Protein AF-A0A328SDM6-F1 (afdb_monomer_lite)

Structure (mmCIF, N/CA/C/O backbone):
data_AF-A0A328SDM6-F1
#
_entry.id   AF-A0A328SDM6-F1
#
loop_
_atom_site.group_PDB
_atom_site.id
_atom_site.type_symbol
_atom_site.label_atom_id
_atom_site.label_alt_id
_atom_site.label_comp_id
_atom_site.label_asym_id
_atom_site.label_entity_id
_atom_site.label_seq_id
_atom_site.pdbx_PDB_ins_code
_atom_site.Cartn_x
_atom_site.Cartn_y
_atom_site.Cartn_z
_atom_site.occupancy
_atom_site.B_iso_or_equiv
_atom_site.auth_seq_id
_atom_site.auth_comp_id
_atom_site.auth_asym_id
_atom_site.auth_atom_id
_atom_site.pdbx_PDB_model_num
ATOM 1 N N . MET A 1 1 ? -11.119 -37.212 -7.820 1.00 45.84 1 MET A N 1
ATOM 2 C CA . MET A 1 1 ? -11.674 -36.387 -6.717 1.00 45.84 1 MET A CA 1
ATOM 3 C C . MET A 1 1 ? -12.784 -35.478 -7.232 1.00 45.84 1 MET A C 1
ATOM 5 O O . MET A 1 1 ? -12.523 -34.620 -8.067 1.00 45.84 1 MET A O 1
ATOM 9 N N . THR A 1 2 ? -14.010 -35.666 -6.750 1.00 51.56 2 THR A N 1
ATOM 10 C CA . THR A 1 2 ? -15.164 -34.794 -7.013 1.00 51.56 2 THR A CA 1
ATOM 11 C C . THR A 1 2 ? -15.191 -33.640 -6.004 1.00 51.56 2 THR A C 1
ATOM 13 O O . THR A 1 2 ? -15.351 -33.852 -4.806 1.00 51.56 2 THR A O 1
ATOM 16 N N . THR A 1 3 ? -15.020 -32.401 -6.4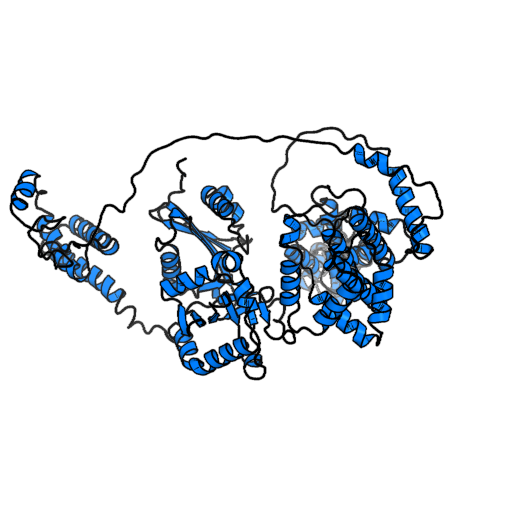70 1.00 73.94 3 THR A N 1
ATOM 17 C CA . THR A 1 3 ? -15.090 -31.215 -5.600 1.00 73.94 3 THR A CA 1
ATOM 18 C C . THR A 1 3 ? -16.527 -30.974 -5.136 1.00 73.94 3 THR A C 1
ATOM 20 O O . THR A 1 3 ? -17.414 -30.715 -5.954 1.00 73.94 3 THR A O 1
ATOM 23 N N . ASP A 1 4 ? -16.763 -31.022 -3.825 1.00 84.69 4 ASP A N 1
ATOM 24 C CA . ASP A 1 4 ? -18.094 -30.833 -3.241 1.00 84.69 4 ASP A CA 1
ATOM 25 C C . ASP A 1 4 ? -18.417 -29.329 -3.099 1.00 84.69 4 ASP A C 1
ATOM 27 O O . ASP A 1 4 ? -18.167 -28.686 -2.079 1.00 84.69 4 ASP A O 1
ATOM 31 N N . TYR A 1 5 ? -18.924 -28.732 -4.183 1.00 92.50 5 TYR A N 1
ATOM 32 C CA . TYR A 1 5 ? -19.284 -27.309 -4.241 1.00 92.50 5 TYR A CA 1
ATOM 33 C C . TYR A 1 5 ? -20.423 -26.953 -3.275 1.00 92.50 5 TYR A C 1
ATOM 35 O O . TYR A 1 5 ? -21.453 -27.637 -3.235 1.00 92.50 5 TYR A O 1
ATOM 43 N N . VAL A 1 6 ? -20.321 -25.798 -2.607 1.00 95.12 6 VAL A N 1
ATOM 44 C CA . VAL A 1 6 ? -21.445 -25.223 -1.852 1.00 95.12 6 VAL A CA 1
ATOM 45 C C . VAL A 1 6 ? -22.581 -24.880 -2.820 1.00 95.12 6 VAL A C 1
ATOM 47 O O . VAL A 1 6 ? -22.372 -24.192 -3.820 1.00 95.12 6 VAL A O 1
ATOM 50 N N . LYS A 1 7 ? -23.797 -25.362 -2.526 1.00 94.88 7 LYS A N 1
ATOM 51 C CA . LYS A 1 7 ? -24.997 -25.136 -3.350 1.00 94.88 7 LYS A CA 1
ATOM 52 C C . LYS A 1 7 ? -25.926 -24.097 -2.724 1.00 94.88 7 LYS A C 1
ATOM 54 O O . LYS A 1 7 ? -26.248 -24.170 -1.537 1.00 94.88 7 LYS A O 1
ATOM 59 N N . ARG A 1 8 ? -26.390 -23.153 -3.541 1.00 87.44 8 ARG A N 1
ATOM 60 C CA . ARG A 1 8 ? -27.182 -21.971 -3.167 1.00 87.44 8 ARG A CA 1
ATOM 61 C C . ARG A 1 8 ? -28.275 -21.704 -4.204 1.00 87.44 8 ARG A C 1
ATOM 63 O O . ARG A 1 8 ? -28.172 -22.136 -5.346 1.00 87.44 8 ARG A O 1
ATOM 70 N N . LYS A 1 9 ? -29.332 -20.994 -3.796 1.00 83.38 9 LYS A N 1
ATOM 71 C CA . LYS A 1 9 ? -30.377 -20.485 -4.710 1.00 83.38 9 LYS A CA 1
ATOM 72 C C . LYS A 1 9 ? -30.177 -19.022 -5.110 1.00 83.38 9 LYS A C 1
ATOM 74 O O . LYS A 1 9 ? -30.690 -18.612 -6.138 1.00 83.38 9 LYS A O 1
ATOM 79 N N . SER A 1 10 ? -29.478 -18.267 -4.276 1.00 84.50 10 SER A N 1
ATOM 80 C CA . SER A 1 10 ? -29.127 -16.858 -4.430 1.00 84.50 10 SER A CA 1
ATOM 81 C C . SER A 1 10 ? -27.758 -16.668 -3.787 1.00 84.50 10 SER A C 1
ATOM 83 O O . SER A 1 10 ? -27.429 -17.428 -2.865 1.00 84.50 10 SER A O 1
ATOM 85 N N . ALA A 1 11 ? -26.979 -15.697 -4.261 1.00 87.12 11 ALA A N 1
ATOM 86 C CA . ALA A 1 11 ? -25.712 -15.345 -3.637 1.00 87.12 11 ALA A CA 1
ATOM 87 C C . ALA A 1 11 ? -25.934 -15.011 -2.155 1.00 87.12 11 ALA A C 1
ATOM 89 O O . ALA A 1 11 ? -26.977 -14.470 -1.765 1.00 87.12 11 ALA A O 1
ATOM 90 N N . LYS A 1 12 ? -24.976 -15.388 -1.310 1.00 92.12 12 LYS A N 1
ATOM 91 C CA . LYS A 1 12 ? -24.886 -14.883 0.054 1.00 92.12 12 LYS A CA 1
ATOM 92 C C . LYS A 1 12 ? -23.844 -13.772 0.102 1.00 92.12 12 LYS A C 1
ATOM 94 O O . LYS A 1 12 ? -22.668 -14.023 -0.151 1.00 92.12 12 LYS A O 1
ATOM 99 N N . ILE A 1 13 ? -24.285 -12.603 0.543 1.00 89.25 13 ILE A N 1
ATOM 100 C CA . ILE A 1 13 ? -23.417 -11.509 0.965 1.00 89.25 13 ILE A CA 1
ATOM 101 C C . ILE A 1 13 ? -23.085 -11.700 2.453 1.00 89.25 13 ILE A C 1
ATOM 103 O O . ILE A 1 13 ? -23.920 -12.130 3.262 1.00 89.25 13 ILE A O 1
ATOM 107 N N . TYR A 1 14 ? -21.831 -11.452 2.797 1.00 90.75 14 TYR A N 1
ATOM 108 C CA . TYR A 1 14 ? -21.324 -11.285 4.149 1.00 90.75 14 TYR A CA 1
ATOM 109 C C . TYR A 1 14 ? -20.974 -9.802 4.289 1.00 90.75 14 TYR A C 1
ATOM 111 O O . TYR A 1 14 ? -20.342 -9.250 3.394 1.00 90.75 14 TYR A O 1
ATOM 119 N N . GLU A 1 15 ? -21.377 -9.187 5.395 1.00 87.88 15 GLU A N 1
ATOM 120 C CA . GLU A 1 15 ? -21.211 -7.761 5.692 1.00 87.88 15 GLU A CA 1
ATOM 121 C C . GLU A 1 15 ? -20.496 -7.627 7.046 1.00 87.88 15 GLU A C 1
ATOM 123 O O . GLU A 1 15 ? -20.698 -8.458 7.939 1.00 87.88 15 GLU A O 1
ATOM 128 N N . ALA A 1 16 ? -19.622 -6.631 7.171 1.00 83.25 16 ALA A N 1
ATOM 129 C CA . ALA A 1 16 ? -18.948 -6.267 8.411 1.00 83.25 16 ALA A CA 1
ATOM 130 C C . ALA A 1 16 ? -19.907 -5.527 9.365 1.00 83.25 16 ALA A C 1
ATOM 132 O O . ALA A 1 16 ? -20.397 -4.453 9.031 1.00 83.25 16 ALA A O 1
ATOM 133 N N . ASP A 1 17 ? -20.145 -6.069 10.567 1.00 65.12 17 ASP A N 1
ATOM 134 C CA . ASP A 1 17 ? -20.985 -5.398 11.578 1.00 65.12 17 ASP A CA 1
ATOM 135 C C . ASP A 1 17 ? -20.269 -4.176 12.206 1.00 65.12 17 ASP A C 1
ATOM 137 O O . ASP A 1 17 ? -20.876 -3.118 12.361 1.00 65.12 17 ASP A O 1
ATOM 141 N N . GLU A 1 18 ? -18.984 -4.324 12.574 1.00 61.50 18 GLU A N 1
ATOM 142 C CA . GLU A 1 18 ? -18.127 -3.270 13.171 1.00 61.50 18 GLU A CA 1
ATOM 143 C C . GLU A 1 18 ? -16.624 -3.432 12.812 1.00 61.50 18 GLU A C 1
ATOM 145 O O . GLU A 1 18 ? -15.908 -2.438 12.705 1.00 61.50 18 GLU A O 1
ATOM 150 N N . GLU A 1 19 ? -16.140 -4.662 12.576 1.00 68.94 19 GLU A N 1
ATOM 151 C CA . GLU A 1 19 ? -14.767 -4.973 12.125 1.00 68.94 19 GLU A CA 1
ATOM 152 C C . GLU A 1 19 ? -14.751 -5.534 10.691 1.00 68.94 19 GLU A C 1
ATOM 154 O O . GLU A 1 19 ? -15.641 -6.299 10.313 1.00 68.94 19 GLU A O 1
ATOM 159 N N . SER A 1 20 ? -13.708 -5.226 9.907 1.00 84.75 20 SER A N 1
ATOM 160 C CA . SER A 1 20 ? -13.546 -5.739 8.535 1.00 84.75 20 SER A CA 1
ATOM 161 C C . SER A 1 20 ? -13.513 -7.272 8.466 1.00 84.75 20 SER A C 1
ATOM 163 O O . SER A 1 20 ? -12.833 -7.942 9.247 1.00 84.75 20 SER A O 1
ATOM 165 N N . LEU A 1 21 ? -14.158 -7.835 7.447 1.00 90.06 21 LEU A N 1
ATOM 166 C CA . LEU A 1 21 ? -14.149 -9.260 7.142 1.00 90.06 21 LEU A CA 1
ATOM 167 C C . LEU A 1 21 ? -12.783 -9.718 6.618 1.00 90.06 21 LEU A C 1
ATOM 169 O O . LEU A 1 21 ? -12.241 -9.151 5.667 1.00 90.06 21 LEU A O 1
ATOM 173 N N . TYR A 1 22 ? -12.267 -10.820 7.164 1.00 92.88 22 TYR A N 1
ATOM 174 C CA . TYR A 1 22 ? -11.077 -11.490 6.639 1.00 92.88 22 TYR A CA 1
ATOM 175 C C . TYR A 1 22 ? -11.460 -12.501 5.549 1.00 92.88 22 TYR A C 1
ATOM 177 O O . TYR A 1 22 ? -11.991 -13.583 5.810 1.00 92.88 22 TYR A O 1
ATOM 185 N N . THR A 1 23 ? -11.145 -12.153 4.303 1.00 94.12 23 THR A N 1
ATOM 186 C CA . THR A 1 23 ? -11.458 -12.918 3.086 1.00 94.12 23 THR A CA 1
ATOM 187 C C . THR A 1 23 ? -10.931 -14.350 3.160 1.00 94.12 23 THR A C 1
ATOM 189 O O . THR A 1 23 ? -11.664 -15.302 2.892 1.00 94.12 23 THR A O 1
ATOM 192 N N . TYR A 1 24 ? -9.672 -14.532 3.579 1.00 94.81 24 TYR A N 1
ATOM 193 C CA . TYR A 1 24 ? -9.074 -15.865 3.700 1.00 94.81 24 TYR A CA 1
ATOM 194 C C . TYR A 1 24 ? -9.770 -16.739 4.751 1.00 94.81 24 TYR A C 1
ATOM 196 O O . TYR A 1 24 ? -9.893 -17.939 4.522 1.00 94.81 24 TYR A O 1
ATOM 204 N N . ASP A 1 25 ? -10.289 -16.167 5.838 1.00 94.81 25 ASP A N 1
ATOM 205 C CA . ASP A 1 25 ? -11.000 -16.926 6.873 1.00 94.81 25 ASP A CA 1
ATOM 206 C C . ASP A 1 25 ? -12.373 -17.382 6.370 1.00 94.81 25 ASP A C 1
ATOM 208 O O . ASP A 1 25 ? -12.779 -18.526 6.595 1.00 94.81 25 ASP A O 1
ATOM 212 N N . ILE A 1 26 ? -13.078 -16.516 5.628 1.00 95.50 26 ILE A N 1
ATOM 213 C CA . ILE A 1 26 ? -14.329 -16.877 4.949 1.00 95.50 26 ILE A CA 1
ATOM 214 C C . ILE A 1 26 ? -14.075 -18.017 3.956 1.00 95.50 26 ILE A C 1
ATOM 216 O O . ILE A 1 26 ? -14.817 -19.004 3.962 1.00 95.50 26 ILE A O 1
ATOM 220 N N . LEU A 1 27 ? -13.017 -17.918 3.150 1.00 96.50 27 LEU A N 1
ATOM 221 C CA . LEU A 1 27 ? -12.651 -18.927 2.159 1.00 96.50 27 LEU A CA 1
ATOM 222 C C . LEU A 1 27 ? -12.237 -20.255 2.803 1.00 96.50 27 LEU A C 1
ATOM 224 O O . LEU A 1 27 ? -12.838 -21.276 2.492 1.00 96.50 27 LEU A O 1
ATOM 228 N N . GLN A 1 28 ? -11.294 -20.265 3.746 1.00 94.81 28 GLN A N 1
ATOM 229 C CA . GLN A 1 28 ? -10.854 -21.488 4.433 1.00 94.81 28 GLN A CA 1
ATOM 230 C C . GLN A 1 28 ? -12.010 -22.214 5.134 1.00 94.81 28 GLN A C 1
ATOM 232 O O . GLN A 1 28 ? -12.108 -23.439 5.080 1.00 94.81 28 GLN A O 1
ATOM 237 N N . LYS A 1 29 ? -12.900 -21.462 5.792 1.00 95.00 29 LYS A N 1
ATOM 238 C CA . LYS A 1 29 ? -13.985 -22.016 6.610 1.00 95.00 29 LYS A CA 1
ATOM 239 C C . LYS A 1 29 ? -15.196 -22.479 5.801 1.00 95.00 29 LYS A C 1
ATOM 241 O O . LYS A 1 29 ? -15.853 -23.434 6.210 1.00 95.00 29 LYS A O 1
ATOM 246 N N . ASN A 1 30 ? -15.536 -21.782 4.714 1.00 95.81 30 ASN A N 1
ATOM 247 C CA . ASN A 1 30 ? -16.785 -22.009 3.973 1.00 95.81 30 ASN A CA 1
ATOM 248 C C . ASN A 1 30 ? -16.562 -22.514 2.535 1.00 95.81 30 ASN A C 1
ATOM 250 O O . ASN A 1 30 ? -17.426 -23.214 2.011 1.00 95.81 30 ASN A O 1
ATOM 254 N N . TYR A 1 31 ? -15.425 -22.192 1.907 1.00 96.88 31 TYR A N 1
ATOM 255 C CA . TYR A 1 31 ? -15.122 -22.479 0.497 1.00 96.88 31 TYR A CA 1
ATOM 256 C C . TYR A 1 31 ? -13.675 -22.988 0.299 1.00 96.88 31 TYR A C 1
ATOM 258 O O . TYR A 1 31 ? -12.939 -22.423 -0.517 1.00 96.88 31 TYR A O 1
ATOM 266 N N . PRO A 1 32 ? -13.228 -24.043 1.014 1.00 96.19 32 PRO A N 1
ATOM 267 C CA . PRO A 1 32 ? -11.832 -24.492 0.972 1.00 96.19 32 PRO A CA 1
ATOM 268 C C . PRO A 1 32 ? -11.354 -24.807 -0.453 1.00 96.19 32 PRO A C 1
ATOM 270 O O . PRO A 1 32 ? -10.243 -24.455 -0.822 1.00 96.19 32 PRO A O 1
ATOM 273 N N . TYR A 1 33 ? -12.233 -25.326 -1.315 1.00 96.31 33 TYR A N 1
ATOM 274 C CA . TYR A 1 33 ? -11.933 -25.574 -2.728 1.00 96.31 33 TYR A CA 1
ATOM 275 C C . TYR A 1 33 ? -11.631 -24.310 -3.557 1.00 96.31 33 TYR A C 1
ATOM 277 O O . TYR A 1 33 ? -10.927 -24.402 -4.558 1.00 96.31 33 TYR A O 1
ATOM 285 N N . ILE A 1 34 ? -12.148 -23.138 -3.168 1.00 97.19 34 ILE A N 1
ATOM 286 C CA . ILE A 1 34 ? -11.789 -21.850 -3.783 1.00 97.19 34 ILE A CA 1
ATOM 287 C C . ILE A 1 34 ? -10.420 -21.405 -3.265 1.00 97.19 34 ILE A C 1
ATOM 289 O O . ILE A 1 34 ? -9.563 -21.021 -4.056 1.00 97.19 34 ILE A O 1
ATOM 293 N N . TYR A 1 35 ? -10.186 -21.527 -1.956 1.00 96.38 35 TYR A N 1
ATOM 294 C CA . TYR A 1 35 ? -8.903 -21.204 -1.329 1.00 96.38 35 TYR A CA 1
ATOM 295 C C . TYR A 1 35 ? -7.738 -22.039 -1.890 1.00 96.38 35 TYR A C 1
ATOM 297 O O . TYR A 1 35 ? -6.682 -21.499 -2.222 1.00 96.38 35 TYR A O 1
ATOM 305 N N . ASP A 1 36 ? -7.943 -23.346 -2.051 1.00 95.31 36 ASP A N 1
ATOM 306 C CA . ASP A 1 36 ? -6.941 -24.264 -2.593 1.00 95.31 36 ASP A CA 1
ATOM 307 C C . ASP A 1 36 ? -6.688 -24.017 -4.087 1.00 95.31 36 ASP A C 1
ATOM 309 O O . ASP A 1 36 ? -5.551 -24.126 -4.551 1.00 95.31 36 ASP A O 1
ATOM 313 N N . ALA A 1 37 ? -7.716 -23.618 -4.845 1.00 95.56 37 ALA A N 1
ATOM 314 C CA . ALA A 1 37 ? -7.558 -23.216 -6.240 1.00 95.56 37 ALA A CA 1
ATOM 315 C C . ALA A 1 37 ? -6.763 -21.905 -6.375 1.00 95.56 37 ALA A C 1
ATOM 317 O O . ALA A 1 37 ? -5.818 -21.862 -7.161 1.00 95.56 37 ALA A O 1
ATOM 318 N N . MET A 1 38 ? -7.054 -20.888 -5.550 1.00 94.25 38 MET A N 1
ATOM 319 C CA . MET A 1 38 ? -6.250 -19.658 -5.484 1.00 94.25 38 MET A CA 1
ATOM 320 C C . MET A 1 38 ? -4.781 -19.974 -5.181 1.00 94.25 38 MET A C 1
ATOM 322 O O . MET A 1 38 ? -3.899 -19.513 -5.900 1.00 94.25 38 MET A O 1
ATOM 326 N N . LYS A 1 39 ? -4.511 -20.817 -4.172 1.00 92.38 39 LYS A N 1
ATOM 327 C CA . LYS A 1 39 ? -3.151 -21.275 -3.842 1.00 92.38 39 LYS A CA 1
ATOM 328 C C . LYS A 1 39 ? -2.460 -21.969 -5.011 1.00 92.38 39 LYS A C 1
ATOM 330 O O . LYS A 1 39 ? -1.305 -21.673 -5.292 1.00 92.38 39 LYS A O 1
ATOM 335 N N . LYS A 1 40 ? -3.154 -22.890 -5.686 1.00 92.81 40 LYS A N 1
ATOM 336 C CA . LYS A 1 40 ? -2.615 -23.650 -6.824 1.00 92.81 40 LYS A CA 1
ATOM 337 C C . LYS A 1 40 ? -2.244 -22.753 -8.007 1.00 92.81 40 LYS A C 1
ATOM 339 O O . LYS A 1 40 ? -1.313 -23.068 -8.740 1.00 92.81 40 LYS A O 1
ATOM 344 N N . GLU A 1 41 ? -2.973 -21.660 -8.195 1.00 85.81 41 GLU A N 1
ATOM 345 C CA . GLU A 1 41 ? -2.697 -20.647 -9.217 1.00 85.81 41 GLU A CA 1
ATOM 346 C C . GLU A 1 41 ? -1.747 -19.539 -8.742 1.00 85.81 41 GLU A C 1
ATOM 348 O O . GLU A 1 41 ? -1.460 -18.622 -9.505 1.00 85.81 41 GLU A O 1
ATOM 353 N N . SER A 1 42 ? -1.274 -19.596 -7.492 1.00 85.12 42 SER A N 1
ATOM 354 C CA . SER A 1 42 ? -0.529 -18.514 -6.834 1.00 85.12 42 SER A CA 1
ATOM 355 C C . SER A 1 42 ? -1.259 -17.160 -6.854 1.00 85.12 42 SER A C 1
ATOM 357 O O . SER A 1 42 ? -0.623 -16.108 -6.795 1.00 85.12 42 SER A O 1
ATOM 359 N N . PHE A 1 43 ? -2.595 -17.176 -6.914 1.00 85.81 43 PHE A N 1
ATOM 360 C CA . PHE A 1 43 ? -3.430 -15.979 -6.881 1.00 85.81 43 PHE A CA 1
ATOM 361 C C . PHE A 1 43 ? -3.374 -15.344 -5.487 1.00 85.81 43 PHE A C 1
ATOM 363 O O . PHE A 1 43 ? -3.720 -15.977 -4.484 1.00 85.81 43 PHE A O 1
ATOM 370 N N . LYS A 1 44 ? -2.953 -14.079 -5.431 1.00 84.56 44 LYS A N 1
ATOM 371 C CA . LYS A 1 44 ? -2.822 -13.294 -4.200 1.00 84.56 44 LYS A CA 1
ATOM 372 C C . LYS A 1 44 ? -3.921 -12.241 -4.138 1.00 84.56 44 LYS A C 1
ATOM 374 O O . LYS A 1 44 ? -4.215 -11.585 -5.130 1.00 84.56 44 LYS A O 1
ATOM 379 N N . LEU A 1 45 ? -4.487 -12.056 -2.951 1.00 85.06 45 LEU A N 1
ATOM 380 C CA . LEU A 1 45 ? -5.286 -10.877 -2.633 1.00 85.06 45 LEU A CA 1
ATOM 381 C C . LEU A 1 45 ? -4.366 -9.733 -2.196 1.00 85.06 45 LEU A C 1
ATOM 383 O O . LEU A 1 45 ? -3.586 -9.920 -1.262 1.00 85.06 45 LEU A O 1
ATOM 387 N N . GLU A 1 46 ? -4.507 -8.563 -2.820 1.00 76.25 46 GLU A N 1
ATOM 388 C CA . GLU A 1 46 ? -3.816 -7.323 -2.419 1.00 76.25 46 GLU A CA 1
ATOM 389 C C . GLU A 1 46 ? -4.247 -6.857 -1.017 1.00 76.25 46 GLU A C 1
ATOM 391 O O . GLU A 1 46 ? -3.425 -6.425 -0.213 1.00 76.25 46 GLU A O 1
ATOM 396 N N . SER A 1 47 ? -5.536 -7.017 -0.691 1.00 82.88 47 SER A N 1
ATOM 397 C CA . SER A 1 47 ? -6.065 -6.892 0.669 1.00 82.88 47 SER A CA 1
ATOM 398 C C . SER A 1 47 ? -6.756 -8.185 1.083 1.00 82.88 47 SER A C 1
ATOM 400 O O . SER A 1 47 ? -7.647 -8.682 0.396 1.00 82.88 47 SER A O 1
ATOM 402 N N . SER A 1 48 ? -6.381 -8.720 2.246 1.00 87.06 48 SER A N 1
ATOM 403 C CA . SER A 1 48 ? -7.121 -9.808 2.891 1.00 87.06 48 SER A CA 1
ATOM 404 C C . SER A 1 48 ? -8.378 -9.321 3.621 1.00 87.06 48 SER A C 1
ATOM 406 O O . SER A 1 48 ? -9.250 -10.144 3.904 1.00 87.06 48 SER A O 1
ATOM 408 N N . LYS A 1 49 ? -8.485 -8.016 3.906 1.00 91.69 49 LYS A N 1
ATOM 409 C CA . LYS A 1 49 ? -9.636 -7.371 4.555 1.00 91.69 49 LYS A CA 1
ATOM 410 C C . LYS A 1 49 ? -10.616 -6.816 3.517 1.00 91.69 49 LYS A C 1
ATOM 412 O O . LYS A 1 49 ? -10.181 -6.329 2.474 1.00 91.69 49 LYS A O 1
ATOM 417 N N . CYS A 1 50 ? -11.906 -6.870 3.832 1.00 90.38 50 CYS A N 1
ATOM 418 C CA . CYS A 1 50 ? -12.984 -6.230 3.076 1.00 90.38 50 CYS A CA 1
ATOM 419 C C . CYS A 1 50 ? -14.170 -5.884 3.992 1.00 90.38 50 CYS A C 1
ATOM 421 O O . CYS A 1 50 ? -14.305 -6.479 5.061 1.00 90.38 50 CYS A O 1
ATOM 423 N N . GLU A 1 51 ? -15.041 -4.963 3.597 1.00 89.69 51 GLU A N 1
ATOM 424 C CA . GLU A 1 51 ? -16.317 -4.720 4.289 1.00 89.69 51 GLU A CA 1
ATOM 425 C C . GLU A 1 51 ? -17.409 -5.697 3.832 1.00 89.69 51 GLU A C 1
ATOM 427 O O . GLU A 1 51 ? -18.194 -6.176 4.654 1.00 89.69 51 GLU A O 1
ATOM 432 N N . PHE A 1 52 ? -17.404 -6.063 2.546 1.00 90.00 52 PHE A N 1
ATOM 433 C CA . PHE A 1 52 ? -18.343 -7.013 1.953 1.00 90.00 52 PHE A CA 1
ATOM 434 C C . PHE A 1 52 ? -17.615 -8.158 1.244 1.00 90.00 52 PHE A C 1
ATOM 436 O O . PHE A 1 52 ? -16.643 -7.955 0.513 1.00 90.00 52 PHE A O 1
ATOM 443 N N . PHE A 1 53 ? -18.134 -9.373 1.417 1.00 94.88 53 PHE A N 1
ATOM 444 C CA . PHE A 1 53 ? -17.746 -10.558 0.651 1.00 94.88 53 PHE A CA 1
ATOM 445 C C . PHE A 1 53 ? -18.999 -11.179 0.034 1.00 94.88 53 PHE A C 1
ATOM 447 O O . PHE A 1 53 ? -19.920 -11.563 0.759 1.00 94.88 53 PHE A O 1
ATOM 454 N N . GLU A 1 54 ? -19.021 -11.338 -1.286 1.00 94.38 54 GLU A N 1
ATOM 455 C CA . GLU A 1 54 ? -20.148 -11.920 -2.014 1.00 94.38 54 GLU A CA 1
ATOM 456 C C . GLU A 1 54 ? -19.789 -13.251 -2.690 1.00 94.38 54 GLU A C 1
ATOM 458 O O . GLU A 1 54 ? -18.751 -13.389 -3.336 1.00 94.38 54 GLU A O 1
ATOM 463 N N . GLU A 1 55 ? -20.674 -14.245 -2.561 1.00 96.44 55 GLU A N 1
ATOM 464 C CA . GLU A 1 55 ? -20.615 -15.511 -3.300 1.00 96.44 55 GLU A CA 1
ATOM 465 C C . GLU A 1 55 ? -20.949 -15.328 -4.794 1.00 96.44 55 GLU A C 1
ATOM 467 O O . GLU A 1 55 ? -22.112 -15.131 -5.143 1.00 96.44 55 GLU A O 1
ATOM 472 N N . LEU A 1 56 ? -19.992 -15.553 -5.702 1.00 95.19 56 LEU A N 1
ATOM 473 C CA . LEU A 1 56 ? -20.305 -15.625 -7.136 1.00 95.19 56 LEU A CA 1
ATOM 474 C C . LEU A 1 56 ? -20.870 -17.003 -7.495 1.00 95.19 56 LEU A C 1
ATOM 476 O O . LEU A 1 56 ? -20.238 -18.040 -7.243 1.00 95.19 56 LEU A O 1
ATOM 480 N N . LEU A 1 57 ? -22.062 -17.020 -8.097 1.00 94.00 57 LEU A N 1
ATOM 481 C CA . LEU A 1 57 ? -22.785 -18.246 -8.429 1.00 94.00 57 LEU A CA 1
ATOM 482 C C . LEU A 1 57 ? -22.692 -18.625 -9.911 1.00 94.00 57 LEU A C 1
ATOM 484 O O . LEU A 1 57 ? -22.712 -17.781 -10.794 1.00 94.00 57 LEU A O 1
ATOM 488 N N . TYR A 1 58 ? -22.698 -19.930 -10.184 1.00 92.88 58 TYR A N 1
ATOM 489 C CA . TYR A 1 58 ? -22.983 -20.475 -11.512 1.00 92.88 58 TYR A CA 1
ATOM 490 C C . TYR A 1 58 ? -23.775 -21.777 -11.384 1.00 92.88 58 TYR A C 1
ATOM 492 O O . TYR A 1 58 ? -23.356 -22.703 -10.685 1.00 92.88 58 TYR A O 1
ATOM 500 N N . ASN A 1 59 ? -24.946 -21.856 -12.027 1.00 90.62 59 ASN A N 1
ATOM 501 C CA . ASN A 1 59 ? -25.881 -22.988 -11.922 1.00 90.62 59 ASN A CA 1
ATOM 502 C C . ASN A 1 59 ? -26.155 -23.428 -10.463 1.00 90.62 59 ASN A C 1
ATOM 504 O O . ASN A 1 59 ? -26.165 -24.618 -10.139 1.00 90.62 59 ASN A O 1
ATOM 508 N N . GLY A 1 60 ? -26.328 -22.454 -9.561 1.00 91.56 60 GLY A N 1
ATOM 509 C CA . GLY A 1 60 ? -26.592 -22.688 -8.137 1.00 91.56 60 GLY A CA 1
ATOM 510 C C . GLY A 1 60 ? -25.414 -23.261 -7.335 1.00 91.56 60 GLY A C 1
ATOM 511 O O . GLY A 1 60 ? -25.620 -23.732 -6.217 1.00 91.56 60 GLY A O 1
ATOM 512 N N . LYS A 1 61 ? -24.190 -23.248 -7.875 1.00 95.50 61 LYS A N 1
ATOM 513 C CA . LYS A 1 61 ? -22.942 -23.542 -7.150 1.00 95.50 61 LYS A CA 1
ATOM 514 C C . LYS A 1 61 ? -22.208 -22.238 -6.846 1.00 95.50 61 LYS A C 1
ATOM 516 O O . LYS A 1 61 ? -22.151 -21.383 -7.722 1.00 95.50 61 LYS A O 1
ATOM 521 N N . VAL A 1 62 ? -21.595 -22.116 -5.669 1.00 96.50 62 VAL A N 1
ATOM 522 C CA . VAL A 1 62 ? -20.613 -21.053 -5.389 1.00 96.50 62 VAL A CA 1
ATOM 523 C C . VAL A 1 62 ? -19.310 -21.413 -6.104 1.00 96.50 62 VAL A C 1
ATOM 525 O O . VAL A 1 62 ? -18.718 -22.458 -5.817 1.00 96.50 62 VAL A O 1
ATOM 528 N N . VAL A 1 63 ? -18.889 -20.588 -7.061 1.00 96.81 63 VAL A N 1
ATOM 529 C CA . VAL A 1 63 ? -17.748 -20.859 -7.964 1.00 96.81 63 VAL A CA 1
ATOM 530 C C . VAL A 1 63 ? -16.691 -19.755 -7.961 1.00 96.81 63 VAL A C 1
ATOM 532 O O . VAL A 1 63 ? -15.704 -19.829 -8.691 1.00 96.81 63 VAL A O 1
ATOM 535 N N . GLY A 1 64 ? -16.896 -18.735 -7.141 1.00 97.06 64 GLY A N 1
ATOM 536 C CA . GLY A 1 64 ? -16.013 -17.596 -7.000 1.00 97.06 64 GLY A CA 1
ATOM 537 C C . GLY A 1 64 ? -16.495 -16.680 -5.887 1.00 97.06 64 GLY A C 1
ATOM 538 O O . GLY A 1 64 ? -17.443 -17.008 -5.168 1.00 97.06 64 GLY A O 1
ATOM 539 N N . PHE A 1 65 ? -15.857 -15.527 -5.780 1.00 97.19 65 PHE A N 1
ATOM 540 C CA . PHE A 1 65 ? -16.282 -14.446 -4.905 1.00 97.19 65 PHE A CA 1
ATOM 541 C C . PHE A 1 65 ? -15.865 -13.090 -5.468 1.00 97.19 65 PHE A C 1
ATOM 543 O O . PHE A 1 65 ? -14.936 -13.000 -6.279 1.00 97.19 65 PHE A O 1
ATOM 550 N N . ALA A 1 66 ? -16.532 -12.053 -4.980 1.00 94.25 66 ALA A N 1
ATOM 551 C CA . ALA A 1 66 ? -16.069 -10.679 -5.053 1.00 94.25 66 ALA A CA 1
ATOM 552 C C . ALA A 1 66 ? -15.893 -10.128 -3.632 1.00 94.25 66 ALA A C 1
ATOM 554 O O . ALA A 1 66 ? -16.627 -10.513 -2.718 1.00 94.25 66 ALA A O 1
ATOM 555 N N . THR A 1 67 ? -14.916 -9.246 -3.437 1.00 94.31 67 THR A N 1
ATOM 556 C CA . THR A 1 67 ? -14.788 -8.442 -2.217 1.00 94.31 67 THR A CA 1
ATOM 557 C C . THR A 1 67 ? -14.954 -6.970 -2.533 1.00 94.31 67 THR A C 1
ATOM 559 O O . THR A 1 67 ? -14.449 -6.484 -3.552 1.00 94.31 67 THR A O 1
ATOM 562 N N . GLN A 1 68 ? -15.649 -6.264 -1.644 1.00 90.50 68 GLN A N 1
ATOM 563 C CA . GLN A 1 68 ? -15.926 -4.844 -1.789 1.00 90.50 68 GLN A CA 1
ATOM 564 C C . GLN A 1 68 ? -15.636 -4.075 -0.495 1.00 90.50 68 GLN A C 1
ATOM 566 O O . GLN A 1 68 ? -15.810 -4.622 0.595 1.00 90.50 68 GLN A O 1
ATOM 571 N N . ASP A 1 69 ? -15.272 -2.800 -0.632 1.00 86.94 69 ASP A N 1
ATOM 572 C CA . ASP A 1 69 ? -15.310 -1.799 0.444 1.00 86.94 69 ASP A CA 1
ATOM 573 C C . ASP A 1 69 ? -16.221 -0.636 0.038 1.00 86.94 69 ASP A C 1
ATOM 575 O O . ASP A 1 69 ? -16.288 -0.275 -1.139 1.00 86.94 69 ASP A O 1
ATOM 579 N N . TYR A 1 70 ? -16.891 -0.010 0.999 1.00 80.12 70 TYR A N 1
ATOM 580 C CA . TYR A 1 70 ? -17.711 1.173 0.783 1.00 80.12 70 TYR A CA 1
ATOM 581 C C . TYR A 1 70 ? -16.985 2.439 1.247 1.00 80.12 70 TYR A C 1
ATOM 583 O O . TYR A 1 70 ? -16.405 2.502 2.327 1.00 80.12 70 TYR A O 1
ATOM 591 N N . HIS A 1 71 ? -17.038 3.502 0.444 1.00 69.75 71 HIS A N 1
ATOM 592 C CA . HIS A 1 71 ? -16.387 4.767 0.775 1.00 69.75 71 HIS A CA 1
ATOM 593 C C . HIS A 1 71 ? -17.397 5.830 1.233 1.00 69.75 71 HIS A C 1
ATOM 595 O O . HIS A 1 71 ? -18.105 6.403 0.393 1.00 69.75 71 HIS A O 1
ATOM 601 N N . PRO A 1 72 ? -17.449 6.179 2.537 1.00 57.81 72 PRO A N 1
ATOM 602 C CA . PRO A 1 72 ? -18.519 7.020 3.079 1.00 57.81 72 PRO A CA 1
ATOM 603 C C . PRO A 1 72 ? -18.580 8.436 2.498 1.00 57.81 72 PRO A C 1
ATOM 605 O O . PRO A 1 72 ? -19.651 9.038 2.466 1.00 57.81 72 PRO A O 1
ATOM 608 N N . GLU A 1 73 ? -17.448 8.988 2.046 1.00 55.25 73 GLU A N 1
ATOM 609 C CA . GLU A 1 73 ? -17.388 10.361 1.522 1.00 55.25 73 GLU A CA 1
ATOM 610 C C . GLU A 1 73 ? -17.822 10.479 0.056 1.00 55.25 73 GLU A C 1
ATOM 612 O O . GLU A 1 73 ? -18.263 11.548 -0.368 1.00 55.25 73 GLU A O 1
ATOM 617 N N . THR A 1 74 ? -17.690 9.403 -0.726 1.00 59.81 74 THR A N 1
ATOM 618 C CA . THR A 1 74 ? -18.035 9.398 -2.159 1.00 59.81 74 THR A CA 1
ATOM 619 C C . THR A 1 74 ? -19.291 8.589 -2.473 1.00 59.81 74 THR A C 1
ATOM 621 O O . THR A 1 74 ? -19.830 8.743 -3.568 1.00 59.81 74 THR A O 1
ATOM 624 N N . LEU A 1 75 ? -19.791 7.801 -1.510 1.00 64.44 75 LEU A N 1
ATOM 625 C CA . LEU A 1 75 ? -20.936 6.894 -1.655 1.00 64.44 75 LEU A CA 1
ATOM 626 C C . LEU A 1 75 ? -20.706 5.869 -2.783 1.00 64.44 75 LEU A C 1
ATOM 628 O O . LEU A 1 75 ? -21.589 5.614 -3.599 1.00 64.44 75 LEU A O 1
ATOM 632 N N . GLN A 1 76 ? -19.481 5.343 -2.862 1.00 71.00 76 GLN A N 1
ATOM 633 C CA . GLN A 1 76 ? -19.033 4.409 -3.899 1.00 71.00 76 GLN A CA 1
ATOM 634 C C . GLN A 1 76 ? -18.668 3.057 -3.303 1.00 71.00 76 GLN A C 1
ATOM 636 O O . GLN A 1 76 ? -18.176 2.989 -2.176 1.00 71.00 76 GLN A O 1
ATOM 641 N N . ILE A 1 77 ? -18.873 2.011 -4.100 1.00 81.25 77 ILE A N 1
ATOM 642 C CA . ILE A 1 77 ? -18.457 0.641 -3.805 1.00 81.25 77 ILE A CA 1
ATOM 643 C C . ILE A 1 77 ? -17.178 0.370 -4.600 1.00 81.25 77 ILE A C 1
ATOM 645 O O . ILE A 1 77 ? -17.159 0.519 -5.824 1.00 81.25 77 ILE A O 1
ATOM 649 N N . TYR A 1 78 ? -16.104 -0.010 -3.913 1.00 85.75 78 TYR A N 1
ATOM 650 C CA . TYR A 1 78 ? -14.837 -0.409 -4.517 1.00 85.75 78 TYR A CA 1
ATOM 651 C C . TYR A 1 78 ? -14.756 -1.921 -4.610 1.00 85.75 78 TYR A C 1
ATOM 653 O O . TYR A 1 78 ? -14.671 -2.592 -3.590 1.00 85.75 78 TYR A O 1
ATOM 661 N N . ILE A 1 79 ? -14.713 -2.459 -5.825 1.00 91.12 79 ILE A N 1
ATOM 662 C CA . ILE A 1 79 ? -14.357 -3.858 -6.051 1.00 91.12 79 ILE A CA 1
ATOM 663 C C . ILE A 1 79 ? -12.849 -3.992 -5.818 1.00 91.12 79 ILE A C 1
ATOM 665 O O . ILE A 1 79 ? -12.047 -3.453 -6.586 1.00 91.12 79 ILE A O 1
ATOM 669 N N . ASN A 1 80 ? -12.479 -4.717 -4.763 1.00 88.81 80 ASN A N 1
ATOM 670 C CA . ASN A 1 80 ? -11.094 -4.926 -4.341 1.00 88.81 80 ASN A CA 1
ATOM 671 C C . ASN A 1 80 ? -10.466 -6.160 -4.985 1.00 88.81 80 ASN A C 1
ATOM 673 O O . ASN A 1 80 ? -9.310 -6.137 -5.400 1.00 88.81 80 ASN A O 1
ATOM 677 N N . ALA A 1 81 ? -11.223 -7.253 -5.053 1.00 90.69 81 ALA A N 1
ATOM 678 C CA . ALA A 1 81 ? -10.805 -8.472 -5.720 1.00 90.69 81 ALA A CA 1
ATOM 679 C C . ALA A 1 81 ? -12.014 -9.219 -6.276 1.00 90.69 81 ALA A C 1
ATOM 681 O O . ALA A 1 81 ? -13.085 -9.248 -5.672 1.00 90.69 81 ALA A O 1
ATOM 682 N N . VAL A 1 82 ? -11.809 -9.884 -7.410 1.00 92.25 82 VAL A N 1
ATOM 683 C CA . VAL A 1 82 ? -12.737 -10.879 -7.944 1.00 92.25 82 VAL A CA 1
ATOM 684 C C . VAL A 1 82 ? -11.942 -12.118 -8.299 1.00 92.25 82 VAL A C 1
ATOM 686 O O . VAL A 1 82 ? -10.941 -12.042 -9.010 1.00 92.25 82 VAL A O 1
ATOM 689 N N . TYR A 1 83 ? -12.411 -13.270 -7.836 1.00 93.56 83 TYR A N 1
ATOM 690 C CA . TYR A 1 83 ? -11.848 -14.556 -8.212 1.00 93.56 83 TYR A CA 1
ATOM 691 C C . TYR A 1 83 ? -12.959 -15.498 -8.658 1.00 93.56 83 TYR A C 1
ATOM 693 O O . TYR A 1 83 ? -13.933 -15.724 -7.944 1.00 93.56 83 TYR A O 1
ATOM 701 N N . VAL A 1 84 ? -12.780 -16.092 -9.835 1.00 93.75 84 VAL A N 1
ATOM 702 C CA . VAL A 1 84 ? -13.627 -17.163 -10.367 1.00 93.75 84 VAL A CA 1
ATOM 703 C C . VAL A 1 84 ? -12.739 -18.376 -10.618 1.00 93.75 84 VAL A C 1
ATOM 705 O O . VAL A 1 84 ? -11.664 -18.248 -11.216 1.00 93.75 84 VAL A O 1
ATOM 708 N N . LEU A 1 85 ? -13.195 -19.548 -10.174 1.00 94.56 85 LEU A N 1
ATOM 709 C CA . LEU A 1 85 ? -12.513 -20.826 -10.380 1.00 94.56 85 LEU A CA 1
ATOM 710 C C . LEU A 1 85 ? -12.205 -21.070 -11.872 1.00 94.56 85 LEU A C 1
ATOM 712 O O . LEU A 1 85 ? -13.069 -20.789 -12.708 1.00 94.56 85 LEU A O 1
ATOM 716 N N . PRO A 1 86 ? -11.038 -21.649 -12.225 1.00 90.00 86 PRO A N 1
ATOM 717 C CA . PRO A 1 86 ? -10.587 -21.800 -13.613 1.00 90.00 86 PRO A CA 1
ATOM 718 C C . PRO A 1 86 ? -11.627 -22.391 -14.567 1.00 90.00 86 PRO A C 1
ATOM 720 O O . PRO A 1 86 ? -11.890 -21.815 -15.621 1.00 90.00 86 PRO A O 1
ATOM 723 N N . ASP A 1 87 ? -12.287 -23.479 -14.161 1.00 90.44 87 ASP A N 1
ATOM 724 C CA . ASP A 1 87 ? -13.269 -24.214 -14.975 1.00 90.44 87 ASP A CA 1
ATOM 725 C C . ASP A 1 87 ? -14.547 -23.405 -15.291 1.00 90.44 87 ASP A C 1
ATOM 727 O O . ASP A 1 87 ? -15.328 -23.760 -16.181 1.00 90.44 87 ASP A O 1
ATOM 731 N N . PHE A 1 88 ? -14.760 -22.307 -14.561 1.00 90.44 88 PHE A N 1
ATOM 732 C CA . PHE A 1 88 ? -15.899 -21.400 -14.684 1.00 90.44 88 PHE A CA 1
ATOM 733 C C . PHE A 1 88 ? -15.513 -20.046 -15.306 1.00 90.44 88 PHE A C 1
ATOM 735 O O . PHE A 1 88 ? -16.388 -19.224 -15.587 1.00 90.44 88 PHE A O 1
ATOM 742 N N . ARG A 1 89 ? -14.227 -19.798 -15.594 1.00 84.62 89 ARG A N 1
ATOM 743 C CA . ARG A 1 89 ? -13.804 -18.579 -16.301 1.00 84.62 89 ARG A CA 1
ATOM 744 C C . ARG A 1 89 ? -14.362 -18.550 -17.724 1.00 84.62 89 ARG A C 1
ATOM 746 O O . ARG A 1 89 ? -14.582 -19.575 -18.365 1.00 84.62 89 ARG A O 1
ATOM 753 N N . GLY A 1 90 ? -14.641 -17.343 -18.214 1.00 77.12 90 GLY A N 1
ATOM 754 C CA . GLY A 1 90 ? -15.261 -17.133 -19.526 1.00 77.12 90 GLY A CA 1
ATOM 755 C C . GLY A 1 90 ? -16.758 -17.468 -19.608 1.00 77.12 90 GLY A C 1
ATOM 756 O O . GLY A 1 90 ? -17.330 -17.313 -20.683 1.00 77.12 90 GLY A O 1
ATOM 757 N N . ARG A 1 91 ? -17.407 -17.871 -18.503 1.00 85.19 91 ARG A N 1
ATOM 758 C CA . ARG A 1 91 ? -18.853 -18.165 -18.435 1.00 85.19 91 ARG A CA 1
ATOM 759 C C . ARG A 1 91 ? -19.765 -16.943 -18.269 1.00 85.19 91 ARG A C 1
ATOM 761 O O . ARG A 1 91 ? -20.956 -17.134 -18.104 1.00 85.19 91 ARG A O 1
ATOM 768 N N . GLY A 1 92 ? -19.228 -15.724 -18.299 1.00 85.12 92 GLY A N 1
ATOM 769 C CA . GLY A 1 92 ? -20.010 -14.492 -18.121 1.00 85.12 92 GLY A CA 1
ATOM 770 C C . GLY A 1 92 ? -20.163 -14.023 -16.671 1.00 85.12 92 GLY A C 1
ATOM 771 O O . GLY A 1 92 ? -20.372 -12.840 -16.481 1.00 85.12 92 GLY A O 1
ATOM 772 N N . ILE A 1 93 ? -19.919 -14.881 -15.673 1.00 89.75 93 ILE A N 1
ATOM 773 C CA . ILE A 1 93 ? -20.127 -14.625 -14.227 1.00 89.75 93 ILE A CA 1
ATOM 774 C C . ILE A 1 93 ? -19.646 -13.242 -13.748 1.00 89.75 93 ILE A C 1
ATOM 776 O O . ILE A 1 93 ? -20.361 -12.552 -13.035 1.00 89.75 93 ILE A O 1
ATOM 780 N N . PHE A 1 94 ? -18.439 -12.809 -14.134 1.00 89.12 94 PHE A N 1
ATOM 781 C CA . PHE A 1 94 ? -17.938 -11.487 -13.730 1.00 89.12 94 PHE A CA 1
ATOM 782 C C . PHE A 1 94 ? -18.64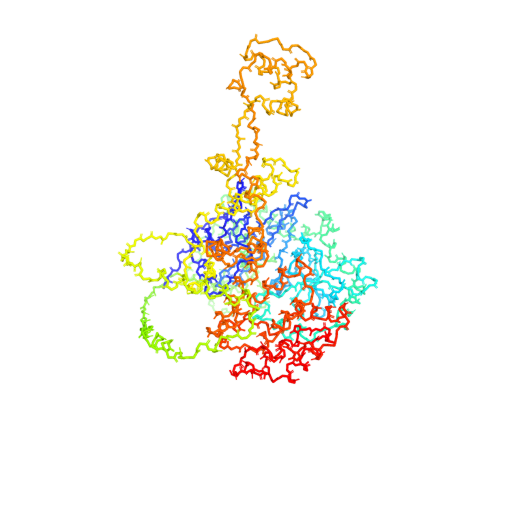4 -10.326 -14.457 1.00 89.12 94 PHE A C 1
ATOM 784 O O . PHE A 1 94 ? -18.796 -9.257 -13.880 1.00 89.12 94 PHE A O 1
ATOM 791 N N . LYS A 1 95 ? -19.110 -10.530 -15.696 1.00 88.81 95 LYS A N 1
ATOM 792 C CA . LYS A 1 95 ? -19.978 -9.561 -16.376 1.00 88.81 95 LYS A CA 1
ATOM 793 C C . LYS A 1 95 ? -21.345 -9.499 -15.697 1.00 88.81 95 LYS A C 1
ATOM 795 O O . LYS A 1 95 ? -21.796 -8.405 -15.427 1.00 88.81 95 LYS A O 1
ATOM 800 N N . GLU A 1 96 ? -21.957 -10.645 -15.396 1.00 87.62 96 GLU A N 1
ATOM 801 C CA . GLU A 1 96 ? -23.254 -10.726 -14.702 1.00 87.62 96 GLU A CA 1
ATOM 802 C C . GLU A 1 96 ? -23.199 -9.984 -13.357 1.00 87.62 96 GLU A C 1
ATOM 804 O O . GLU A 1 96 ? -24.039 -9.139 -13.094 1.00 87.62 96 GLU A O 1
ATOM 809 N N . TYR A 1 97 ? -22.138 -10.195 -12.573 1.00 87.19 97 TYR A N 1
ATOM 810 C CA . TYR A 1 97 ? -21.886 -9.453 -11.333 1.00 87.19 97 TYR A CA 1
ATOM 811 C C . TYR A 1 97 ? -21.735 -7.931 -11.536 1.00 87.19 97 TYR A C 1
ATOM 813 O O . TYR A 1 97 ? -22.304 -7.156 -10.774 1.00 87.19 97 TYR A O 1
ATOM 821 N N . LEU A 1 98 ? -21.003 -7.480 -12.566 1.00 85.94 98 LEU A N 1
ATOM 822 C CA . LEU A 1 98 ? -20.930 -6.047 -12.889 1.00 85.94 98 LEU A CA 1
ATOM 823 C C . LEU A 1 98 ? -22.287 -5.494 -13.351 1.00 85.94 98 LEU A C 1
ATOM 825 O O . LEU A 1 98 ? -22.664 -4.405 -12.930 1.00 85.94 98 LEU A O 1
ATOM 829 N N . ASP A 1 99 ? -23.010 -6.231 -14.199 1.00 83.19 99 ASP A N 1
ATOM 830 C CA . ASP A 1 99 ? -24.341 -5.870 -14.695 1.00 83.19 99 ASP A CA 1
ATOM 831 C C . ASP A 1 99 ? -25.314 -5.685 -13.515 1.00 83.19 99 ASP A C 1
ATOM 833 O O . ASP A 1 99 ? -25.996 -4.664 -13.445 1.00 83.19 99 ASP A O 1
ATOM 837 N N . ASP A 1 100 ? -25.342 -6.636 -12.574 1.00 77.88 100 ASP A N 1
ATOM 838 C CA . ASP A 1 100 ? -26.200 -6.617 -11.382 1.00 77.88 100 ASP A CA 1
ATOM 839 C C . ASP A 1 100 ? -25.883 -5.423 -10.464 1.00 77.88 100 ASP A C 1
ATOM 841 O O . ASP A 1 100 ? -26.796 -4.707 -10.050 1.00 77.88 100 ASP A O 1
ATOM 845 N N . GLU A 1 101 ? -24.604 -5.149 -10.192 1.00 72.75 101 GLU A N 1
ATOM 846 C CA . GLU A 1 101 ? -24.187 -3.988 -9.393 1.00 72.75 101 GLU A CA 1
ATOM 847 C C . GLU A 1 101 ? -24.528 -2.651 -10.081 1.00 72.75 101 GLU A C 1
ATOM 849 O O . GLU A 1 101 ? -24.974 -1.701 -9.431 1.00 72.75 101 GLU A O 1
ATOM 854 N N . PHE A 1 102 ? -24.402 -2.566 -11.412 1.00 66.75 102 PHE A N 1
ATOM 855 C CA . PHE A 1 102 ? -24.775 -1.358 -12.158 1.00 66.75 102 PHE A CA 1
ATOM 856 C C . PHE A 1 102 ? -26.289 -1.103 -12.160 1.00 66.75 102 PHE A C 1
ATOM 858 O O . PHE A 1 102 ? -26.709 0.054 -12.209 1.00 66.75 102 PHE A O 1
ATOM 865 N N . MET A 1 103 ? -27.117 -2.147 -12.049 1.00 56.56 103 MET A N 1
ATOM 866 C CA . MET A 1 103 ? -28.580 -2.025 -11.956 1.00 56.56 103 MET A CA 1
ATOM 867 C C . MET A 1 103 ? -29.069 -1.435 -10.620 1.00 56.56 103 MET A C 1
ATOM 869 O O . MET A 1 103 ? -30.243 -1.075 -10.510 1.00 56.56 103 MET A O 1
ATOM 873 N N . ILE A 1 104 ? -28.206 -1.327 -9.602 1.00 55.72 104 ILE A N 1
ATOM 874 C CA . ILE A 1 104 ? -28.568 -0.887 -8.241 1.00 55.72 104 ILE A CA 1
ATOM 875 C C . ILE A 1 104 ? -28.376 0.640 -8.041 1.00 55.72 104 ILE A C 1
ATOM 877 O O . ILE A 1 104 ? -28.644 1.162 -6.961 1.00 55.72 104 ILE A O 1
ATOM 881 N N . ASP A 1 105 ? -27.981 1.388 -9.086 1.00 52.88 105 ASP A N 1
ATOM 882 C CA . ASP A 1 105 ? -27.554 2.811 -9.012 1.00 52.88 105 ASP A CA 1
ATOM 883 C C . ASP A 1 105 ? -26.304 3.007 -8.115 1.00 52.88 105 ASP A C 1
ATOM 885 O O . ASP A 1 105 ? -25.962 4.105 -7.666 1.00 52.88 105 ASP A O 1
ATOM 889 N N . SER A 1 106 ? -25.578 1.911 -7.868 1.00 56.25 106 SER A N 1
ATOM 890 C CA . SER A 1 106 ? -24.284 1.899 -7.196 1.00 56.25 106 SER A CA 1
ATOM 891 C C . SER A 1 106 ? -23.222 2.499 -8.115 1.00 56.25 106 SER A C 1
ATOM 893 O O . SER A 1 106 ? -22.965 2.003 -9.214 1.00 56.25 106 SER A O 1
ATOM 895 N N . LYS A 1 107 ? -22.515 3.536 -7.655 1.00 71.38 107 LYS A N 1
ATOM 896 C CA . LYS A 1 107 ? -21.301 4.005 -8.338 1.00 71.38 107 LYS A CA 1
ATOM 897 C C . LYS A 1 107 ? -20.141 3.065 -8.025 1.00 71.38 107 LYS A C 1
ATOM 899 O O . LYS A 1 107 ? -19.363 3.310 -7.102 1.00 71.38 107 LYS A O 1
ATOM 904 N N . ILE A 1 108 ? -20.050 1.997 -8.809 1.00 81.56 108 ILE A N 1
ATOM 905 C CA . ILE A 1 108 ? -18.951 1.036 -8.766 1.00 81.56 108 ILE A CA 1
ATOM 906 C C . ILE A 1 108 ? -17.651 1.721 -9.189 1.00 81.56 108 ILE A C 1
ATOM 908 O O . ILE A 1 108 ? -17.604 2.477 -10.164 1.00 81.56 108 ILE A O 1
ATOM 912 N N . ALA A 1 109 ? -16.576 1.389 -8.493 1.00 89.25 109 ALA A N 1
ATOM 913 C CA . ALA A 1 109 ? -15.217 1.608 -8.943 1.00 89.25 109 ALA A CA 1
ATOM 914 C C . ALA A 1 109 ? -14.373 0.344 -8.718 1.00 89.25 109 ALA A C 1
ATOM 916 O O . ALA A 1 109 ? -14.699 -0.494 -7.881 1.00 89.25 109 ALA A O 1
ATOM 917 N N . ILE A 1 110 ? -13.287 0.188 -9.474 1.00 91.81 110 ILE A N 1
ATOM 918 C CA . ILE A 1 110 ? -12.371 -0.959 -9.344 1.00 91.81 110 ILE A CA 1
ATOM 919 C C . ILE A 1 110 ? -11.045 -0.479 -8.756 1.00 91.81 110 ILE A C 1
ATOM 921 O O . ILE A 1 110 ? -10.425 0.462 -9.264 1.00 91.81 110 ILE A O 1
ATOM 925 N N . TYR A 1 111 ? -10.593 -1.134 -7.690 1.00 90.56 111 TYR A N 1
ATOM 926 C CA . TYR A 1 111 ? -9.309 -0.843 -7.071 1.00 90.56 111 TYR A CA 1
ATOM 927 C C . TYR A 1 111 ? -8.186 -1.597 -7.801 1.00 90.56 111 TYR A C 1
ATOM 929 O O . TYR A 1 111 ? -8.231 -2.813 -7.945 1.00 90.56 111 TYR A O 1
ATOM 937 N N . GLN A 1 112 ? -7.181 -0.857 -8.276 1.00 89.31 112 GLN A N 1
ATOM 938 C CA . GLN A 1 112 ? -5.945 -1.358 -8.898 1.00 89.31 112 GLN A CA 1
ATOM 939 C C . GLN A 1 112 ? -6.142 -2.436 -9.989 1.00 89.31 112 GLN A C 1
ATOM 941 O O . GLN A 1 112 ? -5.661 -3.561 -9.848 1.00 89.31 112 GLN A O 1
ATOM 946 N N . PRO A 1 113 ? -6.810 -2.104 -11.114 1.00 92.31 113 PRO A N 1
ATOM 947 C CA . PRO A 1 113 ? -7.016 -3.054 -12.203 1.00 92.31 113 PRO A CA 1
ATOM 948 C C . PRO A 1 113 ? -5.696 -3.507 -12.848 1.00 92.31 113 PRO A C 1
ATOM 950 O O . PRO A 1 113 ? -4.818 -2.692 -13.146 1.00 92.31 113 PRO A O 1
ATOM 953 N N . ASN A 1 114 ? -5.599 -4.809 -13.130 1.00 91.06 114 ASN A N 1
ATOM 954 C CA . ASN A 1 114 ? -4.547 -5.406 -13.956 1.00 91.06 114 ASN A CA 1
ATOM 955 C C . ASN A 1 114 ? -4.979 -5.480 -15.439 1.00 91.06 114 ASN A C 1
ATOM 957 O O . ASN A 1 114 ? -6.147 -5.268 -15.768 1.00 91.06 114 ASN A O 1
ATOM 961 N N . HIS A 1 115 ? -4.054 -5.793 -16.346 1.00 94.00 115 HIS A N 1
ATOM 962 C CA . HIS A 1 115 ? -4.317 -5.827 -17.790 1.00 94.00 115 HIS A CA 1
ATOM 963 C C . HIS A 1 115 ? -5.398 -6.857 -18.150 1.00 94.00 115 HIS A C 1
ATOM 965 O O . HIS A 1 115 ? -6.291 -6.556 -18.936 1.00 94.00 115 HIS A O 1
ATOM 971 N N . LEU A 1 116 ? -5.386 -8.036 -17.515 1.00 90.06 116 LEU A N 1
ATOM 972 C CA . LEU A 1 116 ? -6.400 -9.078 -17.722 1.00 90.06 116 LEU A CA 1
ATOM 973 C C . LEU A 1 116 ? -7.819 -8.581 -17.420 1.00 90.06 116 LEU A C 1
ATOM 975 O O . LEU A 1 116 ? -8.764 -8.899 -18.144 1.00 90.06 116 LEU A O 1
ATOM 979 N N . LEU A 1 117 ? -7.977 -7.789 -16.362 1.00 90.81 117 LEU A N 1
ATOM 980 C CA . LEU A 1 117 ? -9.248 -7.174 -16.015 1.00 90.81 117 LEU A CA 1
ATOM 981 C C . LEU A 1 117 ? -9.665 -6.135 -17.064 1.00 90.81 117 LEU A C 1
ATOM 983 O O . LEU A 1 117 ? -10.824 -6.121 -17.472 1.00 90.81 117 LEU A O 1
ATOM 987 N N . ILE A 1 118 ? -8.729 -5.328 -17.565 1.00 94.88 118 ILE A N 1
ATOM 988 C CA . ILE A 1 118 ? -8.996 -4.370 -18.646 1.00 94.88 118 ILE A CA 1
ATOM 989 C C . ILE A 1 118 ? -9.404 -5.082 -19.947 1.00 94.88 118 ILE A C 1
ATOM 991 O O . ILE A 1 118 ? -10.405 -4.692 -20.542 1.00 94.88 118 ILE A O 1
ATOM 995 N N . ASP A 1 119 ? -8.735 -6.171 -20.343 1.00 92.31 119 ASP A N 1
ATOM 996 C CA . ASP A 1 119 ? -9.124 -7.012 -21.492 1.00 92.31 119 ASP A CA 1
ATOM 997 C C . ASP A 1 119 ? -10.564 -7.540 -21.361 1.00 92.31 119 ASP A C 1
ATOM 999 O O . ASP A 1 119 ? -11.328 -7.573 -22.333 1.00 92.31 119 ASP A O 1
ATOM 1003 N N . LEU A 1 120 ? -10.960 -7.956 -20.151 1.00 90.06 120 LEU A N 1
ATOM 1004 C CA . LEU A 1 120 ? -12.327 -8.395 -19.869 1.00 90.06 120 LEU A CA 1
ATOM 1005 C C . LEU A 1 120 ? -13.326 -7.237 -19.970 1.00 90.06 120 LEU A C 1
ATOM 1007 O O . LEU A 1 120 ? -14.380 -7.413 -20.579 1.00 90.06 120 LEU A O 1
ATOM 1011 N N . LEU A 1 121 ? -12.999 -6.059 -19.437 1.00 92.06 121 LEU A N 1
ATOM 1012 C CA . LEU A 1 121 ? -13.860 -4.877 -19.520 1.00 92.06 121 LEU A CA 1
ATOM 1013 C C . LEU A 1 121 ? -14.016 -4.369 -20.966 1.00 92.06 121 LEU A C 1
ATOM 1015 O O . LEU A 1 121 ? -15.137 -4.055 -21.363 1.00 92.06 121 LEU A O 1
ATOM 1019 N N . ILE A 1 122 ? -12.950 -4.384 -21.778 1.00 91.94 122 ILE A N 1
ATOM 1020 C CA . ILE A 1 122 ? -13.006 -4.114 -23.230 1.00 91.94 122 ILE A CA 1
ATOM 1021 C C . ILE A 1 122 ? -13.957 -5.110 -23.900 1.00 91.94 122 ILE A C 1
ATOM 1023 O O . ILE A 1 122 ? -14.886 -4.726 -24.608 1.00 91.94 122 ILE A O 1
ATOM 1027 N N . LYS A 1 123 ? -13.779 -6.410 -23.633 1.00 91.06 123 LYS A N 1
ATOM 1028 C CA . LYS A 1 123 ? -14.630 -7.475 -24.185 1.00 91.06 123 LYS A CA 1
ATOM 1029 C C . LYS A 1 123 ? -16.105 -7.339 -23.782 1.00 91.06 123 LYS A C 1
ATOM 1031 O O . LYS A 1 123 ? -16.974 -7.799 -24.524 1.00 91.06 123 LYS A O 1
ATOM 1036 N N . TYR A 1 124 ? -16.391 -6.766 -22.615 1.00 89.50 124 TYR A N 1
ATOM 1037 C CA . TYR A 1 124 ? -17.750 -6.545 -22.119 1.00 89.50 124 TYR A CA 1
ATOM 1038 C C . TYR A 1 124 ? -18.362 -5.204 -22.553 1.00 89.50 124 TYR A C 1
ATOM 1040 O O . TYR A 1 124 ? -19.565 -5.034 -22.373 1.00 89.50 124 TYR A O 1
ATOM 1048 N N . GLY A 1 125 ? -17.582 -4.300 -23.159 1.00 89.25 125 GLY A N 1
ATOM 1049 C CA . GLY A 1 125 ? -18.039 -2.975 -23.595 1.00 89.25 125 GLY A CA 1
ATOM 1050 C C . GLY A 1 125 ? -18.000 -1.890 -22.512 1.00 89.25 125 GLY A C 1
ATOM 1051 O O . GLY A 1 125 ? -18.602 -0.842 -22.692 1.00 89.25 125 GLY A O 1
ATOM 1052 N N . TYR A 1 126 ? -17.298 -2.123 -21.398 1.00 89.50 126 TYR A N 1
ATOM 1053 C CA . TYR A 1 126 ? -17.112 -1.140 -20.317 1.00 89.50 126 TYR A CA 1
ATOM 1054 C C . TYR A 1 126 ? -15.893 -0.231 -20.509 1.00 89.50 126 TYR A C 1
ATOM 1056 O O . TYR A 1 126 ? -15.680 0.702 -19.732 1.00 89.50 126 TYR A O 1
ATOM 1064 N N . VAL A 1 127 ? -15.057 -0.530 -21.503 1.00 93.31 127 VAL A N 1
ATOM 1065 C CA . VAL A 1 127 ? -13.824 0.193 -21.813 1.00 93.31 127 VAL A CA 1
ATOM 1066 C C . VAL A 1 127 ? -13.755 0.412 -23.319 1.00 93.31 127 VAL A C 1
ATOM 1068 O O . VAL A 1 127 ? -13.767 -0.548 -24.088 1.00 93.31 127 VAL A O 1
ATOM 1071 N N . GLU A 1 128 ? -13.636 1.674 -23.720 1.00 93.19 128 GLU A N 1
ATOM 1072 C CA . GLU A 1 128 ? -13.500 2.107 -25.109 1.00 93.19 128 GLU A CA 1
ATOM 1073 C C . GLU A 1 128 ? -12.034 2.363 -25.473 1.00 93.19 128 GLU A C 1
ATOM 1075 O O . GLU A 1 128 ? -11.257 2.910 -24.683 1.00 93.19 128 GLU A O 1
ATOM 1080 N N . GLN A 1 129 ? -11.646 1.994 -26.693 1.00 92.94 129 GLN A N 1
ATOM 1081 C CA . GLN A 1 129 ? -10.283 2.176 -27.190 1.00 92.94 129 GLN A CA 1
ATOM 1082 C C . GLN A 1 129 ? -10.143 3.542 -27.877 1.00 92.94 129 GLN A C 1
ATOM 1084 O O . GLN A 1 129 ? -10.835 3.833 -28.851 1.00 92.94 129 GLN A O 1
ATOM 1089 N N . VAL A 1 130 ? -9.247 4.390 -27.363 1.00 89.88 130 VAL A N 1
ATOM 1090 C CA . VAL A 1 130 ? -9.014 5.757 -27.872 1.00 89.88 130 VAL A CA 1
ATOM 1091 C C . VAL A 1 130 ? -7.870 5.785 -28.889 1.00 89.88 130 VAL A C 1
ATOM 1093 O O . VAL A 1 130 ? -7.943 6.503 -29.880 1.00 89.88 130 VAL A O 1
ATOM 1096 N N . GLU A 1 131 ? -6.829 4.988 -28.653 1.00 89.88 131 GLU A N 1
ATOM 1097 C CA . GLU A 1 131 ? -5.691 4.742 -29.549 1.00 89.88 131 GLU A CA 1
ATOM 1098 C C . GLU A 1 131 ? -5.243 3.277 -29.404 1.00 89.88 131 GLU A C 1
ATOM 1100 O O . GLU A 1 131 ? -5.693 2.593 -28.484 1.00 89.88 131 GLU A O 1
ATOM 1105 N N . ASP A 1 132 ? -4.335 2.809 -30.271 1.00 84.50 132 ASP A N 1
ATOM 1106 C CA . ASP A 1 132 ? -3.831 1.418 -30.293 1.00 84.50 132 ASP A CA 1
ATOM 1107 C C . ASP A 1 132 ? -3.527 0.853 -28.883 1.00 84.50 132 ASP A C 1
ATOM 1109 O O . ASP A 1 132 ? -3.943 -0.262 -28.571 1.00 84.50 132 ASP A O 1
ATOM 1113 N N . ASP A 1 133 ? -2.890 1.645 -28.010 1.00 91.62 133 ASP A N 1
ATOM 1114 C CA . ASP A 1 133 ? -2.472 1.226 -26.663 1.00 91.62 133 ASP A CA 1
ATOM 1115 C C . ASP A 1 133 ? -3.198 1.955 -25.508 1.00 91.62 133 ASP A C 1
ATOM 1117 O O . ASP A 1 133 ? -2.943 1.647 -24.345 1.00 91.62 133 ASP A O 1
ATOM 1121 N N . ILE A 1 134 ? -4.079 2.930 -25.784 1.00 95.31 134 ILE A N 1
ATOM 1122 C CA . ILE A 1 134 ? -4.733 3.762 -24.750 1.00 95.31 134 ILE A CA 1
ATOM 1123 C C . ILE A 1 134 ? -6.240 3.539 -24.756 1.00 95.31 134 ILE A C 1
ATOM 1125 O O . ILE A 1 134 ? -6.918 3.768 -25.761 1.00 95.31 134 ILE A O 1
ATOM 1129 N N . VAL A 1 135 ? -6.773 3.172 -23.592 1.00 96.19 135 VAL A N 1
ATOM 1130 C CA . VAL A 1 135 ? -8.192 2.876 -23.395 1.00 96.19 135 VAL A CA 1
ATOM 1131 C C . VAL A 1 135 ? -8.793 3.699 -22.256 1.00 96.19 135 VAL A C 1
ATOM 1133 O O . VAL A 1 135 ? -8.088 4.135 -21.341 1.00 96.19 135 VAL A O 1
ATOM 1136 N N . VAL A 1 136 ? -10.104 3.933 -22.319 1.00 94.62 136 VAL A N 1
ATOM 1137 C CA . VAL A 1 136 ? -10.862 4.705 -21.329 1.00 94.62 136 VAL A CA 1
ATOM 1138 C C . VAL A 1 136 ? -12.059 3.903 -20.843 1.00 94.62 136 VAL A C 1
ATOM 1140 O O . VAL A 1 136 ? -12.900 3.469 -21.621 1.00 94.62 136 VAL A O 1
ATOM 1143 N N . SER A 1 137 ? -12.122 3.726 -19.531 1.00 92.75 137 SER A N 1
ATOM 1144 C CA . SER A 1 137 ? -13.159 2.996 -18.816 1.00 92.75 137 SER A CA 1
ATOM 1145 C C . SER A 1 137 ? -14.350 3.877 -18.456 1.00 92.75 137 SER A C 1
ATOM 1147 O O . SER A 1 137 ? -14.186 4.990 -17.951 1.00 92.75 137 SER A O 1
ATOM 1149 N N . MET A 1 138 ? -15.555 3.340 -18.621 1.00 87.88 138 MET A N 1
ATOM 1150 C CA . MET A 1 138 ? -16.776 3.899 -18.035 1.00 87.88 138 MET A CA 1
ATOM 1151 C C . MET A 1 138 ? -16.769 3.744 -16.502 1.00 87.88 138 MET A C 1
ATOM 1153 O O . MET A 1 138 ? -17.299 4.588 -15.783 1.00 87.88 138 MET A O 1
ATOM 1157 N N . ILE A 1 139 ? -16.093 2.704 -15.996 1.00 89.06 139 ILE A N 1
ATOM 1158 C CA . ILE A 1 139 ? -15.884 2.438 -14.566 1.00 89.06 139 ILE A CA 1
ATOM 1159 C C . ILE A 1 139 ? -14.708 3.280 -14.051 1.00 89.06 139 ILE A C 1
ATOM 1161 O O . ILE A 1 139 ? -13.625 3.250 -14.643 1.00 89.06 139 ILE A O 1
ATOM 1165 N N . ASP A 1 140 ? -14.887 4.004 -12.943 1.00 89.12 140 ASP A N 1
ATOM 1166 C CA . ASP A 1 140 ? -13.791 4.739 -12.298 1.00 89.12 140 ASP A CA 1
ATOM 1167 C C . ASP A 1 140 ? -12.795 3.743 -11.648 1.00 89.12 140 ASP A C 1
ATOM 1169 O O . ASP A 1 140 ? -13.187 2.759 -11.019 1.00 89.12 140 ASP A O 1
ATOM 1173 N N . PHE A 1 141 ? -11.489 3.991 -11.779 1.00 92.69 141 PHE A N 1
ATOM 1174 C CA . PHE A 1 141 ? -10.419 3.161 -11.214 1.00 92.69 141 PHE A CA 1
ATOM 1175 C C . PHE A 1 141 ? -9.645 3.891 -10.117 1.00 92.69 141 PHE A C 1
ATOM 1177 O O . PHE A 1 141 ? -9.353 5.083 -10.242 1.00 92.69 141 PHE A O 1
ATOM 1184 N N . TYR A 1 142 ? -9.279 3.164 -9.060 1.00 90.44 142 TYR A N 1
ATOM 1185 C CA . TYR A 1 142 ? -8.644 3.709 -7.856 1.00 90.44 142 TYR A CA 1
ATOM 1186 C C . TYR A 1 142 ? -7.250 3.116 -7.631 1.00 90.44 142 TYR A C 1
ATOM 1188 O O . TYR A 1 142 ? -7.015 1.934 -7.875 1.00 90.44 142 TYR A O 1
ATOM 1196 N N . VAL A 1 143 ? -6.309 3.929 -7.144 1.00 90.38 143 VAL A N 1
ATOM 1197 C CA . VAL A 1 143 ? -4.943 3.490 -6.816 1.00 90.38 143 VAL A CA 1
ATOM 1198 C C . VAL A 1 143 ? -4.348 4.315 -5.670 1.00 90.38 143 VAL A C 1
ATOM 1200 O O . VAL A 1 143 ? -4.323 5.544 -5.714 1.00 90.38 143 VAL A O 1
ATOM 1203 N N . SER A 1 144 ? -3.848 3.651 -4.623 1.00 87.88 144 SER A N 1
ATOM 1204 C CA . SER A 1 144 ? -3.023 4.289 -3.587 1.00 87.88 144 SER A CA 1
ATOM 1205 C C . SER A 1 144 ? -1.737 4.891 -4.164 1.00 87.88 144 SER A C 1
ATOM 1207 O O . SER A 1 144 ? -1.073 4.284 -5.005 1.00 87.88 144 SER A O 1
ATOM 1209 N N . SER A 1 145 ? -1.328 6.047 -3.635 1.00 87.31 145 SER A N 1
ATOM 1210 C CA . SER A 1 145 ? -0.056 6.718 -3.924 1.00 87.31 145 SER A CA 1
ATOM 1211 C C . SER A 1 145 ? 1.169 5.811 -3.803 1.00 87.31 145 SER A C 1
ATOM 1213 O O . SER A 1 145 ? 2.150 6.033 -4.504 1.00 87.31 145 SER A O 1
ATOM 1215 N N . ALA A 1 146 ? 1.125 4.803 -2.921 1.00 86.69 146 ALA A N 1
ATOM 1216 C CA . ALA A 1 146 ? 2.214 3.842 -2.739 1.00 86.69 146 ALA A CA 1
ATOM 1217 C C . ALA A 1 146 ? 2.459 2.993 -4.001 1.00 86.69 146 ALA A C 1
ATOM 1219 O O . ALA A 1 146 ? 3.601 2.680 -4.333 1.00 86.69 146 ALA A O 1
ATOM 1220 N N . ASN A 1 147 ? 1.393 2.705 -4.755 1.00 90.12 147 ASN A N 1
ATOM 1221 C CA . ASN A 1 147 ? 1.433 1.890 -5.968 1.00 90.12 147 ASN A CA 1
ATOM 1222 C C . ASN A 1 147 ? 1.458 2.760 -7.238 1.00 90.12 147 ASN A C 1
ATOM 1224 O O . ASN A 1 147 ? 1.192 2.257 -8.327 1.00 90.12 147 ASN A O 1
ATOM 1228 N N . LEU A 1 148 ? 1.809 4.049 -7.128 1.00 92.44 148 LEU A N 1
ATOM 1229 C CA . LEU A 1 148 ? 2.045 4.952 -8.256 1.00 92.44 148 LEU A CA 1
ATOM 1230 C C . LEU A 1 148 ? 3.536 5.267 -8.423 1.00 92.44 148 LEU A C 1
ATOM 1232 O O . LEU A 1 148 ? 4.251 5.565 -7.471 1.00 92.44 148 LEU A O 1
ATOM 1236 N N . SER A 1 149 ? 3.988 5.278 -9.672 1.00 91.12 149 SER A N 1
ATOM 1237 C CA . SER A 1 149 ? 5.272 5.832 -10.105 1.00 91.12 149 SER A CA 1
ATOM 1238 C C . SER A 1 149 ? 5.054 7.132 -10.877 1.00 91.12 149 SER A C 1
ATOM 1240 O O . SER A 1 149 ? 3.982 7.359 -11.430 1.00 91.12 149 SER A O 1
ATOM 1242 N N . SER A 1 150 ? 6.074 7.988 -10.944 1.00 91.44 150 SER A N 1
ATOM 1243 C CA . SER A 1 150 ? 6.049 9.222 -11.739 1.00 91.44 150 SER A CA 1
ATOM 1244 C C . SER A 1 150 ? 7.030 9.137 -12.902 1.00 91.44 150 SER A C 1
ATOM 1246 O O . SER A 1 150 ? 8.141 8.628 -12.752 1.00 91.44 150 SER A O 1
ATOM 1248 N N . ASN A 1 151 ? 6.653 9.670 -14.066 1.00 89.81 151 ASN A N 1
ATOM 1249 C CA . ASN A 1 151 ? 7.569 9.813 -15.203 1.00 89.81 151 ASN A CA 1
ATOM 1250 C C . ASN A 1 151 ? 8.630 10.924 -14.992 1.00 89.81 151 ASN A C 1
ATOM 1252 O O . ASN A 1 151 ? 9.548 11.071 -15.807 1.00 89.81 151 ASN A O 1
ATOM 1256 N N . ASP A 1 152 ? 8.506 11.705 -13.914 1.00 86.94 152 ASP A N 1
ATOM 1257 C CA . ASP A 1 152 ? 9.441 12.742 -13.488 1.00 86.94 152 ASP A CA 1
ATOM 1258 C C . ASP A 1 152 ? 9.576 12.728 -11.958 1.00 86.94 152 ASP A C 1
ATOM 1260 O O . ASP A 1 152 ? 8.753 13.291 -11.238 1.00 86.94 152 ASP A O 1
ATOM 1264 N N . LEU A 1 153 ? 10.657 12.118 -11.459 1.00 81.06 153 LEU A N 1
ATOM 1265 C CA . LEU A 1 153 ? 10.942 11.925 -10.026 1.00 81.06 153 LEU A CA 1
ATOM 1266 C C . LEU A 1 153 ? 10.965 13.222 -9.191 1.00 81.06 153 LEU A C 1
ATOM 1268 O O . LEU A 1 153 ? 10.914 13.168 -7.967 1.00 81.06 153 LEU A O 1
ATOM 1272 N N . ARG A 1 154 ? 11.018 14.401 -9.828 1.00 83.00 154 ARG A N 1
ATOM 1273 C CA . ARG A 1 154 ? 10.885 15.709 -9.155 1.00 83.00 154 ARG A CA 1
ATOM 1274 C C . ARG A 1 154 ? 9.462 15.985 -8.657 1.00 83.00 154 ARG A C 1
ATOM 1276 O O . ARG A 1 154 ? 9.258 16.931 -7.900 1.00 83.00 154 ARG A O 1
ATOM 1283 N N . TYR A 1 155 ? 8.499 15.192 -9.116 1.00 85.19 155 TYR A N 1
ATOM 1284 C CA . TYR A 1 155 ? 7.088 15.246 -8.769 1.00 85.19 155 TYR A CA 1
ATOM 1285 C C . TYR A 1 155 ? 6.633 13.822 -8.423 1.00 85.19 155 TYR A C 1
ATOM 1287 O O . TYR A 1 155 ? 6.078 13.141 -9.285 1.00 85.19 155 TYR A O 1
ATOM 1295 N N . PRO A 1 156 ? 6.925 13.321 -7.210 1.00 84.69 156 PRO A N 1
ATOM 1296 C CA . PRO A 1 156 ? 6.341 12.075 -6.731 1.00 84.69 156 PRO A CA 1
ATOM 1297 C C . PRO A 1 156 ? 4.834 12.256 -6.448 1.00 84.69 156 PRO A C 1
ATOM 1299 O O . PRO A 1 156 ? 4.386 13.391 -6.247 1.00 84.69 156 PRO A O 1
ATOM 1302 N N . PRO A 1 157 ? 4.053 11.163 -6.396 1.00 84.88 157 PRO A N 1
ATOM 1303 C CA . PRO A 1 157 ? 2.698 11.183 -5.850 1.00 84.88 157 PRO A CA 1
ATOM 1304 C C . PRO A 1 157 ? 2.675 11.715 -4.406 1.00 84.88 157 PRO A C 1
ATOM 1306 O O . PRO A 1 157 ? 3.622 11.526 -3.641 1.00 84.88 157 PRO A O 1
ATOM 1309 N N . GLU A 1 158 ? 1.581 12.370 -4.019 1.00 82.69 158 GLU A N 1
ATOM 1310 C CA . GLU A 1 158 ? 1.351 12.814 -2.641 1.00 82.69 158 GLU A CA 1
ATOM 1311 C C . GLU A 1 158 ? 1.126 11.583 -1.751 1.00 82.69 158 GLU A C 1
ATOM 1313 O O . GLU A 1 158 ? 0.288 10.741 -2.069 1.00 82.69 158 GLU A O 1
ATOM 1318 N N . GLN A 1 159 ? 1.883 11.455 -0.656 1.00 79.75 159 GLN A N 1
ATOM 1319 C CA . GLN A 1 159 ? 1.804 10.290 0.233 1.00 79.75 159 GLN A CA 1
ATOM 1320 C C . GLN A 1 159 ? 0.419 10.151 0.885 1.00 79.75 159 GLN A C 1
ATOM 1322 O O . GLN A 1 159 ? -0.232 11.147 1.198 1.00 79.75 159 GLN A O 1
ATOM 1327 N N . PHE A 1 160 ? 0.008 8.901 1.123 1.00 70.75 160 PHE A N 1
ATOM 1328 C CA . PHE A 1 160 ? -1.268 8.510 1.745 1.00 70.75 160 PHE A CA 1
ATOM 1329 C C . PHE A 1 160 ? -2.527 8.957 0.982 1.00 70.75 160 PHE A C 1
ATOM 1331 O O . PHE A 1 160 ? -3.629 8.935 1.526 1.00 70.75 160 PHE A O 1
ATOM 1338 N N . LYS A 1 161 ? -2.386 9.340 -0.291 1.00 80.75 161 LYS A N 1
ATOM 1339 C CA . LYS A 1 161 ? -3.498 9.762 -1.145 1.00 80.75 161 LYS A CA 1
ATOM 1340 C C . LYS A 1 161 ? -3.958 8.621 -2.041 1.00 80.75 161 LYS A C 1
ATOM 1342 O O . LYS A 1 161 ? -3.139 7.969 -2.685 1.00 80.75 161 LYS A O 1
ATOM 1347 N N . VAL A 1 162 ? -5.268 8.428 -2.154 1.00 83.38 162 VAL A N 1
ATOM 1348 C CA . VAL A 1 162 ? -5.848 7.588 -3.207 1.00 83.38 162 VAL A CA 1
ATOM 1349 C C . VAL A 1 162 ? -6.148 8.464 -4.420 1.00 83.38 162 VAL A C 1
ATOM 1351 O O . VAL A 1 162 ? -6.709 9.554 -4.300 1.00 83.38 162 VAL A O 1
ATOM 1354 N N . TYR A 1 163 ? -5.717 8.008 -5.589 1.00 88.00 163 TYR A N 1
ATOM 1355 C CA . TYR A 1 163 ? -5.912 8.672 -6.869 1.00 88.00 163 TYR A CA 1
ATOM 1356 C C . TYR A 1 163 ? -6.971 7.948 -7.688 1.00 88.00 163 TYR A C 1
ATOM 1358 O O . TYR A 1 163 ? -7.088 6.725 -7.615 1.00 88.00 163 TYR A O 1
ATOM 1366 N N . THR A 1 164 ? -7.691 8.714 -8.506 1.00 88.00 164 THR A N 1
ATOM 1367 C CA . THR A 1 164 ? -8.713 8.208 -9.420 1.00 88.00 164 THR A CA 1
ATOM 1368 C C . THR A 1 164 ? -8.325 8.459 -10.871 1.00 88.00 164 THR A C 1
ATOM 1370 O O . THR A 1 164 ? -7.721 9.484 -11.202 1.00 88.00 164 THR A O 1
ATOM 1373 N N . SER A 1 165 ? -8.660 7.521 -11.751 1.00 91.62 165 SER A N 1
ATOM 1374 C CA . SER A 1 165 ? -8.605 7.710 -13.201 1.00 91.62 165 SER A CA 1
ATOM 1375 C C . SER A 1 165 ? -9.519 6.713 -13.908 1.00 91.62 165 SER A C 1
ATOM 1377 O O . SER A 1 165 ? -9.973 5.744 -13.322 1.00 91.62 165 SER A O 1
ATOM 1379 N N . ASN A 1 166 ? -9.751 6.940 -15.192 1.00 92.00 166 ASN A N 1
ATOM 1380 C CA . ASN A 1 166 ? -10.455 6.030 -16.093 1.00 92.00 166 ASN A CA 1
ATOM 1381 C C . ASN A 1 166 ? -9.540 5.572 -17.237 1.00 92.00 166 ASN A C 1
ATOM 1383 O O . ASN A 1 166 ? -9.967 4.815 -18.097 1.00 92.00 166 ASN A O 1
ATOM 1387 N N . ILE A 1 167 ? -8.314 6.097 -17.310 1.00 95.06 167 ILE A N 1
ATOM 1388 C CA . ILE A 1 167 ? -7.414 5.937 -18.452 1.00 95.06 167 ILE A CA 1
ATOM 1389 C C . ILE A 1 167 ? -6.436 4.815 -18.132 1.00 95.06 167 ILE A C 1
ATOM 1391 O O . ILE A 1 167 ? -5.715 4.901 -17.137 1.00 95.06 167 ILE A O 1
ATOM 1395 N N . TYR A 1 168 ? -6.369 3.803 -18.987 1.00 96.94 168 TYR A N 1
ATOM 1396 C CA . TYR A 1 168 ? -5.417 2.705 -18.864 1.00 96.94 168 TYR A CA 1
ATOM 1397 C C . TYR A 1 168 ? -4.566 2.593 -20.132 1.00 96.94 168 TYR A C 1
ATOM 1399 O O . TYR A 1 168 ? -5.026 2.865 -21.241 1.00 96.94 168 TYR A O 1
ATOM 1407 N N . ASP A 1 169 ? -3.307 2.217 -19.948 1.00 96.69 169 ASP A N 1
ATOM 1408 C CA . ASP A 1 169 ? -2.314 2.021 -20.998 1.00 96.69 169 ASP A CA 1
ATOM 1409 C C . ASP A 1 169 ? -1.974 0.527 -21.084 1.00 96.69 169 ASP A C 1
ATOM 1411 O O . ASP A 1 169 ? -1.438 -0.056 -20.138 1.00 96.69 169 ASP A O 1
ATOM 1415 N N . LEU A 1 170 ? -2.329 -0.095 -22.209 1.00 96.06 170 LEU A N 1
ATOM 1416 C CA . LEU A 1 170 ? -2.150 -1.522 -22.474 1.00 96.06 170 LEU A CA 1
ATOM 1417 C C . LEU A 1 170 ? -0.681 -1.867 -22.760 1.00 96.06 170 LEU A C 1
ATOM 1419 O O . LEU A 1 170 ? -0.194 -2.925 -22.353 1.00 96.06 170 LEU A O 1
ATOM 1423 N N . GLU A 1 171 ? 0.072 -0.980 -23.414 1.00 94.88 171 GLU A N 1
ATOM 1424 C CA . GLU A 1 171 ? 1.476 -1.247 -23.732 1.00 94.88 171 GLU A CA 1
ATOM 1425 C C . GLU A 1 171 ? 2.329 -1.269 -22.460 1.00 94.88 171 GLU A C 1
ATOM 1427 O O . GLU A 1 171 ? 3.138 -2.174 -22.294 1.00 94.88 171 GLU A O 1
ATOM 1432 N N . ILE A 1 172 ? 2.114 -0.381 -21.487 1.00 94.62 172 ILE A N 1
ATOM 1433 C CA . ILE A 1 172 ? 2.800 -0.498 -20.187 1.00 94.62 172 ILE A CA 1
ATOM 1434 C C . ILE A 1 172 ? 2.006 -1.232 -19.106 1.00 94.62 172 ILE A C 1
ATOM 1436 O O . ILE A 1 172 ? 2.540 -1.406 -18.009 1.00 94.62 172 ILE A O 1
ATOM 1440 N N . SER A 1 173 ? 0.792 -1.709 -19.397 1.00 96.44 173 SER A N 1
ATOM 1441 C CA . SER A 1 173 ? -0.092 -2.386 -18.430 1.00 96.44 173 SER A CA 1
ATOM 1442 C C . SER A 1 173 ? -0.235 -1.549 -17.155 1.00 96.44 173 SER A C 1
ATOM 1444 O O . SER A 1 173 ? 0.309 -1.892 -16.102 1.00 96.44 173 SER A O 1
ATOM 1446 N N . SER A 1 174 ? -0.806 -0.347 -17.281 1.00 95.75 174 SER A N 1
ATOM 1447 C CA . SER A 1 174 ? -0.784 0.650 -16.210 1.00 95.75 174 SER A CA 1
ATOM 1448 C C . SER A 1 174 ? -1.980 1.596 -16.215 1.00 95.75 174 SER A C 1
ATOM 1450 O O . SER A 1 174 ? -2.357 2.138 -17.252 1.00 95.75 174 SER A O 1
ATOM 1452 N N . LEU A 1 175 ? -2.513 1.881 -15.025 1.00 96.19 175 LEU A N 1
ATOM 1453 C CA . LEU A 1 175 ? -3.476 2.955 -14.818 1.00 96.19 175 LEU A CA 1
ATOM 1454 C C . LEU A 1 175 ? -2.764 4.309 -14.925 1.00 96.19 175 LEU A C 1
ATOM 1456 O O . LEU A 1 175 ? -1.859 4.593 -14.140 1.00 96.19 175 LEU A O 1
ATOM 1460 N N . ILE A 1 176 ? -3.192 5.154 -15.862 1.00 95.25 176 ILE A N 1
ATOM 1461 C CA . ILE A 1 176 ? -2.618 6.476 -16.130 1.00 95.25 176 ILE A CA 1
ATOM 1462 C C . ILE A 1 176 ? -3.384 7.536 -15.343 1.00 95.25 176 ILE A C 1
ATOM 1464 O O . ILE A 1 176 ? -4.557 7.798 -15.599 1.00 95.25 176 ILE A O 1
ATOM 1468 N N . VAL A 1 177 ? -2.710 8.193 -14.403 1.00 92.62 177 VAL A N 1
ATOM 1469 C CA . VAL A 1 177 ? -3.268 9.245 -13.549 1.00 92.62 177 VAL A CA 1
ATOM 1470 C C . VAL A 1 177 ? -2.675 10.601 -13.941 1.00 92.62 177 VAL A C 1
ATOM 1472 O O . VAL A 1 177 ? -1.459 10.814 -13.924 1.00 92.62 177 VAL A O 1
ATOM 1475 N N . THR A 1 178 ? -3.557 11.545 -14.268 1.00 84.19 178 THR A N 1
ATOM 1476 C CA . THR A 1 178 ? -3.213 12.910 -14.686 1.00 84.19 178 THR A CA 1
ATOM 1477 C C . THR A 1 178 ? -3.751 13.939 -13.693 1.00 84.19 178 THR A C 1
ATOM 1479 O O . THR A 1 178 ? -4.962 14.115 -13.586 1.00 84.19 178 THR A O 1
ATOM 1482 N N . ASP A 1 179 ? -2.868 14.667 -13.005 1.00 70.31 179 ASP A N 1
ATOM 1483 C CA . ASP A 1 179 ? -3.249 15.885 -12.276 1.00 70.31 179 ASP A CA 1
ATOM 1484 C C . ASP A 1 179 ? -3.201 17.077 -13.244 1.00 70.31 179 ASP A C 1
ATOM 1486 O O . ASP A 1 179 ? -2.120 17.454 -13.702 1.00 70.31 179 ASP A O 1
ATOM 1490 N N . ASP A 1 180 ? -4.359 17.678 -13.537 1.00 60.53 180 ASP A N 1
ATOM 1491 C CA . ASP A 1 180 ? -4.526 18.806 -14.473 1.00 60.53 180 ASP A CA 1
ATOM 1492 C C . ASP A 1 180 ? -3.569 19.993 -14.219 1.00 60.53 180 ASP A C 1
ATOM 1494 O O . ASP A 1 180 ? -3.227 20.739 -15.147 1.00 60.53 180 ASP A O 1
ATOM 1498 N N . LYS A 1 181 ? -3.112 20.189 -12.971 1.00 56.84 181 LYS A N 1
ATOM 1499 C CA . LYS A 1 181 ? -2.169 21.261 -12.597 1.00 56.84 181 LYS A CA 1
ATOM 1500 C C . LYS A 1 181 ? -0.707 20.905 -12.884 1.00 56.84 181 LYS A C 1
ATOM 1502 O O . LYS A 1 181 ? 0.150 21.788 -12.841 1.00 56.84 181 LYS A O 1
ATOM 1507 N N . LEU A 1 182 ? -0.401 19.629 -13.119 1.00 56.62 182 LEU A N 1
ATOM 1508 C CA . LEU A 1 182 ? 0.949 19.115 -13.368 1.00 56.62 182 LEU A CA 1
ATOM 1509 C C . LEU A 1 182 ? 1.144 18.657 -14.820 1.00 56.62 182 LEU A C 1
ATOM 1511 O O . LEU A 1 182 ? 2.227 18.871 -15.370 1.00 56.62 182 LEU A O 1
ATOM 1515 N N . THR A 1 183 ? 0.129 18.084 -15.471 1.00 59.75 183 THR A N 1
ATOM 1516 C CA . THR A 1 183 ? 0.209 17.666 -16.883 1.00 59.75 183 THR A CA 1
ATOM 1517 C C . THR A 1 183 ? 0.463 18.851 -17.811 1.00 59.75 183 THR A C 1
ATOM 1519 O O . THR A 1 183 ? 1.476 18.859 -18.516 1.00 59.75 183 THR A O 1
ATOM 1522 N N . SER A 1 184 ? -0.405 19.866 -17.756 1.00 56.16 184 SER A N 1
ATOM 1523 C CA . SER A 1 184 ? -0.441 21.000 -18.698 1.00 56.16 184 SER A CA 1
ATOM 1524 C C . SER A 1 184 ? 0.864 21.807 -18.776 1.00 56.16 184 SER A C 1
ATOM 1526 O O . SER A 1 184 ? 1.334 22.128 -19.867 1.00 56.16 184 SER A O 1
ATOM 1528 N N . ASP A 1 185 ? 1.492 22.086 -17.631 1.00 59.12 185 ASP A N 1
ATOM 1529 C CA . ASP A 1 185 ? 2.703 22.916 -17.558 1.00 59.12 185 ASP A CA 1
ATOM 1530 C C . ASP A 1 185 ? 4.015 22.108 -17.595 1.00 59.12 185 ASP A C 1
ATOM 1532 O O . ASP A 1 185 ? 5.076 22.660 -17.908 1.00 59.12 185 ASP A O 1
ATOM 1536 N N . LYS A 1 186 ? 3.993 20.817 -17.220 1.00 68.19 186 LYS A N 1
ATOM 1537 C CA . LYS A 1 186 ? 5.223 20.071 -16.870 1.00 68.19 186 LYS A CA 1
ATOM 1538 C C . LYS A 1 186 ? 5.377 18.703 -17.530 1.00 68.19 186 LYS A C 1
ATOM 1540 O O . LYS A 1 186 ? 6.469 18.145 -17.458 1.00 68.19 186 LYS A O 1
ATOM 1545 N N . ASN A 1 187 ? 4.364 18.209 -18.243 1.00 77.88 187 ASN A N 1
ATOM 1546 C CA . ASN A 1 187 ? 4.353 16.886 -18.881 1.00 77.88 187 ASN A CA 1
ATOM 1547 C C . ASN A 1 187 ? 4.515 15.705 -17.893 1.00 77.88 187 ASN A C 1
ATOM 1549 O O . ASN A 1 187 ? 5.140 14.692 -18.225 1.00 77.88 187 ASN A O 1
ATOM 1553 N N . VAL A 1 188 ? 3.980 15.843 -16.676 1.00 86.00 188 VAL A N 1
ATOM 1554 C CA . VAL A 1 188 ? 4.043 14.803 -15.637 1.00 86.00 188 VAL A CA 1
ATOM 1555 C C . VAL A 1 188 ? 2.850 13.856 -15.763 1.00 86.00 188 VAL A C 1
ATOM 1557 O O . VAL A 1 188 ? 1.716 14.315 -15.853 1.00 86.00 188 VAL A O 1
ATOM 1560 N N . ILE A 1 189 ? 3.114 12.551 -15.739 1.00 91.25 189 ILE A N 1
ATOM 1561 C CA . ILE A 1 189 ? 2.124 11.471 -15.640 1.00 91.25 189 ILE A CA 1
ATOM 1562 C C . ILE A 1 189 ? 2.502 10.609 -14.437 1.00 91.25 189 ILE A C 1
ATOM 1564 O O . ILE A 1 189 ? 3.668 10.218 -14.306 1.00 91.25 189 ILE A O 1
ATOM 1568 N N . PHE A 1 190 ? 1.513 10.273 -13.609 1.00 93.69 190 PHE A N 1
ATOM 1569 C CA . PHE A 1 190 ? 1.630 9.170 -12.661 1.00 93.69 190 PHE A CA 1
ATOM 1570 C C . PHE A 1 190 ? 1.051 7.903 -13.290 1.00 93.69 190 PHE A C 1
ATOM 1572 O O . PHE A 1 190 ? 0.072 7.967 -14.031 1.00 93.69 190 PHE A O 1
ATOM 1579 N N . TYR A 1 191 ? 1.664 6.757 -13.025 1.00 94.75 191 TYR A N 1
ATOM 1580 C CA . TYR A 1 191 ? 1.264 5.481 -13.609 1.00 94.75 191 TYR A CA 1
ATOM 1581 C C . TYR A 1 191 ? 1.404 4.359 -12.571 1.00 94.75 191 TYR A C 1
ATOM 1583 O O . TYR A 1 191 ? 2.359 4.359 -11.789 1.00 94.75 191 TYR A O 1
ATOM 1591 N N . SER A 1 192 ? 0.435 3.441 -12.496 1.00 95.06 192 SER A N 1
ATOM 1592 C CA . SER A 1 192 ? 0.437 2.363 -11.491 1.00 95.06 192 SER A CA 1
ATOM 1593 C C . SER A 1 192 ? 1.634 1.424 -11.637 1.00 95.06 192 SER A C 1
ATOM 1595 O O . SER A 1 192 ? 2.146 1.230 -12.739 1.00 95.06 192 SER A O 1
ATOM 1597 N N . GLN A 1 193 ? 2.073 0.785 -10.553 1.00 91.94 193 GLN A N 1
ATOM 1598 C CA . GLN A 1 193 ? 3.015 -0.341 -10.604 1.00 91.94 193 GLN A CA 1
ATOM 1599 C C . GLN A 1 193 ? 2.417 -1.541 -11.380 1.00 91.94 193 GLN A C 1
ATOM 1601 O O . GLN A 1 193 ? 1.254 -1.506 -11.778 1.00 91.94 193 GLN A O 1
ATOM 1606 N N . LEU A 1 194 ? 3.238 -2.552 -11.687 1.00 91.00 194 LEU A N 1
ATOM 1607 C CA . LEU A 1 194 ? 2.776 -3.794 -12.326 1.00 91.00 194 LEU A CA 1
ATOM 1608 C C . LEU A 1 194 ? 2.239 -4.755 -11.267 1.00 91.00 194 LEU A C 1
ATOM 1610 O O . LEU A 1 194 ? 2.965 -5.066 -10.316 1.00 91.00 194 LEU A O 1
ATOM 1614 N N . MET A 1 195 ? 1.049 -5.302 -11.492 1.00 87.31 195 MET A N 1
ATOM 1615 C CA . MET A 1 195 ? 0.536 -6.436 -10.725 1.00 87.31 195 MET A CA 1
ATOM 1616 C C . MET A 1 195 ? 1.289 -7.713 -11.132 1.00 87.31 195 MET A C 1
ATOM 1618 O O . MET A 1 195 ? 1.911 -7.764 -12.198 1.00 87.31 195 MET A O 1
ATOM 1622 N N . ASP A 1 196 ? 1.262 -8.764 -10.308 1.00 83.62 196 ASP A N 1
ATOM 1623 C CA . ASP A 1 196 ? 1.966 -10.021 -10.629 1.00 83.62 196 ASP A CA 1
ATOM 1624 C C . ASP A 1 196 ? 1.484 -10.635 -11.959 1.00 83.62 196 ASP A C 1
ATOM 1626 O O . ASP A 1 196 ? 2.293 -11.100 -12.761 1.00 83.62 196 ASP A O 1
ATOM 1630 N N . ASP A 1 197 ? 0.189 -10.527 -12.257 1.00 83.25 197 ASP A N 1
ATOM 1631 C CA . ASP A 1 197 ? -0.399 -10.989 -13.520 1.00 83.25 197 ASP A CA 1
ATOM 1632 C C . ASP A 1 197 ? 0.111 -10.212 -14.752 1.00 83.25 197 ASP A C 1
ATOM 1634 O O . ASP A 1 197 ? 0.327 -10.808 -15.810 1.00 83.25 197 ASP A O 1
ATOM 1638 N N . ASP A 1 198 ? 0.385 -8.907 -14.619 1.00 90.56 198 ASP A N 1
ATOM 1639 C CA . ASP A 1 198 ? 0.926 -8.072 -15.706 1.00 90.56 198 ASP A CA 1
ATOM 1640 C C . ASP A 1 198 ? 2.380 -8.450 -16.036 1.00 90.56 198 ASP A C 1
ATOM 1642 O O . ASP A 1 198 ? 2.813 -8.409 -17.194 1.00 90.56 198 ASP A O 1
ATOM 1646 N N . LYS A 1 199 ? 3.147 -8.834 -15.005 1.00 87.19 199 LYS A N 1
ATOM 1647 C CA . LYS A 1 199 ? 4.526 -9.331 -15.140 1.00 87.19 199 LYS A CA 1
ATOM 1648 C C . LYS A 1 199 ? 4.531 -10.689 -15.843 1.00 87.19 199 LYS A C 1
ATOM 1650 O O . LYS A 1 199 ? 5.311 -10.886 -16.771 1.00 87.19 199 LYS A O 1
ATOM 1655 N N . ASN A 1 200 ? 3.648 -11.591 -15.412 1.00 83.25 200 ASN A N 1
ATOM 1656 C CA . ASN A 1 200 ? 3.634 -12.990 -15.835 1.00 83.25 200 ASN A CA 1
ATOM 1657 C C . ASN A 1 200 ? 3.027 -13.200 -17.230 1.00 83.25 200 ASN A C 1
ATOM 1659 O O . ASN A 1 200 ? 3.553 -13.996 -18.007 1.00 83.25 200 ASN A O 1
ATOM 1663 N N . ASN A 1 201 ? 1.939 -12.494 -17.558 1.00 85.62 201 ASN A N 1
ATOM 1664 C CA . ASN A 1 201 ? 1.138 -12.778 -18.755 1.00 85.62 201 ASN A CA 1
ATOM 1665 C C . ASN A 1 201 ? 1.266 -11.721 -19.869 1.00 85.62 201 ASN A C 1
ATOM 1667 O O . ASN A 1 201 ? 1.019 -12.044 -21.031 1.00 85.62 201 ASN A O 1
ATOM 1671 N N . TYR A 1 202 ? 1.682 -10.486 -19.550 1.00 89.69 202 TYR A N 1
ATOM 1672 C CA . TYR A 1 202 ? 1.617 -9.339 -20.476 1.00 89.69 202 TYR A CA 1
ATOM 1673 C C . TYR A 1 202 ? 2.979 -8.718 -20.850 1.00 89.69 202 TYR A C 1
ATOM 1675 O O . TYR A 1 202 ? 3.026 -7.724 -21.578 1.00 89.69 202 TYR A O 1
ATOM 1683 N N . ASP A 1 203 ? 4.097 -9.306 -20.397 1.00 89.00 203 ASP A N 1
ATOM 1684 C CA . ASP A 1 203 ? 5.473 -8.794 -20.592 1.00 89.00 203 ASP A CA 1
ATOM 1685 C C . ASP A 1 203 ? 5.654 -7.338 -20.101 1.00 89.00 203 ASP A C 1
ATOM 1687 O O . ASP A 1 203 ? 6.527 -6.595 -20.566 1.00 89.00 203 ASP A O 1
ATOM 1691 N N . GLY A 1 204 ? 4.830 -6.904 -19.136 1.00 87.00 204 GLY A N 1
ATOM 1692 C CA . GLY A 1 204 ? 4.738 -5.499 -18.729 1.00 87.00 204 GLY A CA 1
ATOM 1693 C C . GLY A 1 204 ? 6.076 -4.911 -18.266 1.00 87.00 204 GLY A C 1
ATOM 1694 O O . GLY A 1 204 ? 6.357 -3.736 -18.503 1.00 87.00 204 GLY A O 1
ATOM 1695 N N . PHE A 1 205 ? 6.954 -5.734 -17.682 1.00 85.69 205 PHE A N 1
ATOM 1696 C CA . PHE A 1 205 ? 8.297 -5.322 -17.270 1.00 85.69 205 PHE A CA 1
ATOM 1697 C C . PHE A 1 205 ? 9.180 -4.952 -18.472 1.00 85.69 205 PHE A C 1
ATOM 1699 O O . PHE A 1 205 ? 9.701 -3.836 -18.540 1.00 85.69 205 PHE A O 1
ATOM 1706 N N . SER A 1 206 ? 9.305 -5.838 -19.466 1.00 86.69 206 SER A N 1
ATOM 1707 C CA . SER A 1 206 ? 10.141 -5.583 -20.645 1.00 86.69 206 SER A CA 1
ATOM 1708 C C . SER A 1 206 ? 9.567 -4.487 -21.537 1.00 86.69 206 SER A C 1
ATOM 1710 O O . SER A 1 206 ? 10.320 -3.833 -22.259 1.00 86.69 206 SER A O 1
ATOM 1712 N N . LYS A 1 207 ? 8.244 -4.289 -21.542 1.00 89.62 207 LYS A N 1
ATOM 1713 C CA . LYS A 1 207 ? 7.603 -3.169 -22.242 1.00 89.62 207 LYS A CA 1
ATOM 1714 C C . LYS A 1 207 ? 7.885 -1.832 -21.548 1.00 89.62 207 LYS A C 1
ATOM 1716 O O . LYS A 1 207 ? 8.392 -0.913 -22.194 1.00 89.62 207 LYS A O 1
ATOM 1721 N N . ARG A 1 208 ? 7.715 -1.748 -20.220 1.00 91.44 208 ARG A N 1
ATOM 1722 C CA . ARG A 1 208 ? 8.048 -0.546 -19.427 1.00 91.44 208 ARG A CA 1
ATOM 1723 C C . ARG A 1 208 ? 9.505 -0.101 -19.567 1.00 91.44 208 ARG A C 1
ATOM 1725 O O . ARG A 1 208 ? 9.758 1.094 -19.653 1.00 91.44 208 ARG A O 1
ATOM 1732 N N . GLN A 1 209 ? 10.458 -1.025 -19.692 1.00 83.69 209 GLN A N 1
ATOM 1733 C CA . GLN A 1 209 ? 11.867 -0.673 -19.946 1.00 83.69 209 GLN A CA 1
ATOM 1734 C C . GLN A 1 209 ? 12.122 0.024 -21.299 1.00 83.69 209 GLN A C 1
ATOM 1736 O O . GLN A 1 209 ? 13.169 0.643 -21.487 1.00 83.69 209 GLN A O 1
ATOM 1741 N N . LYS A 1 210 ? 11.207 -0.096 -22.272 1.00 88.06 210 LYS A N 1
ATOM 1742 C CA . LYS A 1 210 ? 11.362 0.469 -23.627 1.00 88.06 210 LYS A CA 1
ATOM 1743 C C . LYS A 1 210 ? 10.745 1.864 -23.758 1.00 88.06 210 LYS A C 1
ATOM 1745 O O . LYS A 1 210 ? 11.070 2.579 -24.712 1.00 88.06 210 LYS A O 1
ATOM 1750 N N . VAL A 1 211 ? 9.867 2.263 -22.833 1.00 86.56 211 VAL A N 1
ATOM 1751 C CA . VAL A 1 211 ? 9.237 3.589 -22.846 1.00 86.56 211 VAL A CA 1
ATOM 1752 C C . VAL A 1 211 ? 10.134 4.653 -22.208 1.00 86.56 211 VAL A C 1
ATOM 1754 O O . VAL A 1 211 ? 11.143 4.374 -21.572 1.00 86.56 211 VAL A O 1
ATOM 1757 N N . GLY A 1 212 ? 9.803 5.926 -22.414 1.00 85.12 212 GLY A N 1
ATOM 1758 C CA . GLY A 1 212 ? 10.588 7.030 -21.864 1.00 85.12 212 GLY A CA 1
ATOM 1759 C C . GLY A 1 212 ? 9.960 8.388 -22.143 1.00 85.12 212 GLY A C 1
ATOM 1760 O O . GLY A 1 212 ? 8.826 8.480 -22.602 1.00 85.12 212 GLY A O 1
ATOM 1761 N N . LYS A 1 213 ? 10.705 9.480 -21.933 1.00 85.69 213 LYS A N 1
ATOM 1762 C CA . LYS A 1 213 ? 10.180 10.865 -22.004 1.00 85.69 213 LYS A CA 1
ATOM 1763 C C . LYS A 1 213 ? 9.456 11.237 -23.311 1.00 85.69 213 LYS A C 1
ATOM 1765 O O . LYS A 1 213 ? 8.683 12.187 -23.311 1.00 85.69 213 LYS A O 1
ATOM 1770 N N . LYS A 1 214 ? 9.700 10.539 -24.430 1.00 89.38 214 LYS A N 1
ATOM 1771 C CA . LYS A 1 214 ? 8.924 10.714 -25.674 1.00 89.38 214 LYS A CA 1
ATOM 1772 C C . LYS A 1 214 ? 7.558 10.016 -25.601 1.00 89.38 214 LYS A C 1
ATOM 1774 O O . LYS A 1 214 ? 6.578 10.607 -26.024 1.00 89.38 214 LYS A O 1
ATOM 1779 N N . TYR A 1 215 ? 7.511 8.802 -25.058 1.00 93.25 215 TYR A N 1
ATOM 1780 C CA . TYR A 1 215 ? 6.299 7.998 -24.908 1.00 93.25 215 TYR A CA 1
ATOM 1781 C C . TYR A 1 215 ? 5.248 8.729 -24.066 1.00 93.25 215 TYR A C 1
ATOM 1783 O O . TYR A 1 215 ? 4.181 9.052 -24.566 1.00 93.25 215 TYR A O 1
ATOM 1791 N N . PHE A 1 216 ? 5.606 9.156 -22.852 1.00 91.00 216 PHE A N 1
ATOM 1792 C CA . PHE A 1 216 ? 4.677 9.894 -21.989 1.00 91.00 216 PHE A CA 1
ATOM 1793 C C . PHE A 1 216 ? 4.201 11.230 -22.589 1.00 91.00 216 PHE A C 1
ATOM 1795 O O . PHE A 1 216 ? 3.068 11.628 -22.359 1.00 91.00 216 PHE A O 1
ATOM 1802 N N . ARG A 1 217 ? 5.016 11.915 -23.408 1.00 88.56 217 ARG A N 1
ATOM 1803 C CA . ARG A 1 217 ? 4.550 13.102 -24.156 1.00 88.56 217 ARG A CA 1
ATOM 1804 C C . ARG A 1 217 ? 3.558 12.754 -25.258 1.00 88.56 217 ARG A C 1
ATOM 1806 O O . ARG A 1 217 ? 2.671 13.557 -25.519 1.00 88.56 217 ARG A O 1
ATOM 1813 N N . ASN A 1 218 ? 3.718 11.600 -25.907 1.00 90.94 218 ASN A N 1
ATOM 1814 C CA . ASN A 1 218 ? 2.727 11.113 -26.857 1.00 90.94 218 ASN A CA 1
ATOM 1815 C C . ASN A 1 218 ? 1.404 10.835 -26.132 1.00 90.94 218 ASN A C 1
ATOM 1817 O O . ASN A 1 218 ? 0.395 11.324 -26.612 1.00 90.94 218 ASN A O 1
ATOM 1821 N N . ILE A 1 219 ? 1.419 10.179 -24.958 1.00 92.12 219 ILE A N 1
ATOM 1822 C CA . ILE A 1 219 ? 0.205 9.990 -24.140 1.00 92.12 219 ILE A CA 1
ATOM 1823 C C . ILE A 1 219 ? -0.465 11.337 -23.859 1.00 92.12 219 ILE A C 1
ATOM 1825 O O . ILE A 1 219 ? -1.643 11.486 -24.144 1.00 92.12 219 ILE A O 1
ATOM 1829 N N . ILE A 1 220 ? 0.266 12.342 -23.362 1.00 89.69 220 ILE A N 1
ATOM 1830 C CA . ILE A 1 220 ? -0.330 13.664 -23.083 1.00 89.69 220 ILE A CA 1
ATOM 1831 C C . ILE A 1 220 ? -0.939 14.285 -24.347 1.00 89.69 220 ILE A C 1
ATOM 1833 O O . ILE A 1 220 ? -2.055 14.784 -24.272 1.00 89.69 220 ILE A O 1
ATOM 1837 N N . SER A 1 221 ? -0.268 14.193 -25.505 1.00 89.50 221 SER A N 1
ATOM 1838 C CA . SER A 1 221 ? -0.858 14.627 -26.783 1.00 89.50 221 SER A CA 1
ATOM 1839 C C . SER A 1 221 ? -2.144 13.862 -27.082 1.00 89.50 221 SER A C 1
ATOM 1841 O O . SER A 1 221 ? -3.167 14.492 -27.286 1.00 89.50 221 SER A O 1
ATOM 1843 N N . THR A 1 222 ? -2.137 12.528 -27.017 1.00 91.00 222 THR A N 1
ATOM 1844 C CA . THR A 1 222 ? -3.324 11.684 -27.226 1.00 91.00 222 THR A CA 1
ATOM 1845 C C . THR A 1 222 ? -4.475 12.065 -26.293 1.00 91.00 222 THR A C 1
ATOM 1847 O O . THR A 1 222 ? -5.618 12.118 -26.743 1.00 91.00 222 THR A O 1
ATOM 1850 N N . LEU A 1 223 ? -4.198 12.357 -25.018 1.00 90.25 223 LEU A N 1
ATOM 1851 C CA . LEU A 1 223 ? -5.214 12.747 -24.037 1.00 90.25 223 LEU A CA 1
ATOM 1852 C C . LEU A 1 223 ? -5.759 14.165 -24.273 1.00 90.25 223 LEU A C 1
ATOM 1854 O O . LEU A 1 223 ? -6.953 14.382 -24.086 1.00 90.25 223 LEU A O 1
ATOM 1858 N N . ASP A 1 224 ? -4.921 15.115 -24.696 1.00 88.62 224 ASP A N 1
ATOM 1859 C CA . ASP A 1 224 ? -5.351 16.474 -25.057 1.00 88.62 224 ASP A CA 1
ATOM 1860 C C . ASP A 1 224 ? -6.101 16.496 -26.404 1.00 88.62 224 ASP A C 1
ATOM 1862 O O . ASP A 1 224 ? -7.158 17.119 -26.511 1.00 88.62 224 ASP A O 1
ATOM 1866 N N . ASP A 1 225 ? -5.595 15.784 -27.416 1.00 91.12 225 ASP A N 1
ATOM 1867 C CA . ASP A 1 225 ? -6.162 15.686 -28.767 1.00 91.12 225 ASP A CA 1
ATOM 1868 C C . ASP A 1 225 ? -7.529 14.969 -28.760 1.00 91.12 225 ASP A C 1
ATOM 1870 O O . ASP A 1 225 ? -8.421 15.336 -29.526 1.00 91.12 225 ASP A O 1
ATOM 1874 N N . ASN A 1 226 ? -7.727 13.997 -27.857 1.00 89.81 226 ASN A N 1
ATOM 1875 C CA . ASN A 1 226 ? -8.994 13.277 -27.673 1.00 89.81 226 ASN A CA 1
ATOM 1876 C C . ASN A 1 226 ? -9.809 13.754 -26.460 1.00 89.81 226 ASN A C 1
ATOM 1878 O O . ASN A 1 226 ? -10.780 13.096 -26.092 1.00 89.81 226 ASN A O 1
ATOM 1882 N N . LYS A 1 227 ? -9.464 14.883 -25.826 1.00 89.19 227 LYS A N 1
ATOM 1883 C CA . LYS A 1 227 ? -10.053 15.312 -24.542 1.00 89.19 227 LYS A CA 1
ATOM 1884 C C . LYS A 1 227 ? -11.582 15.335 -24.528 1.00 89.19 227 LYS A C 1
ATOM 1886 O O . LYS A 1 227 ? -12.189 14.895 -23.554 1.00 89.19 227 LYS A O 1
ATOM 1891 N N . ASP A 1 228 ? -12.200 15.806 -25.608 1.00 86.81 228 ASP A N 1
ATOM 1892 C CA . ASP A 1 228 ? -13.660 15.843 -25.741 1.00 86.81 228 ASP A CA 1
ATOM 1893 C C . ASP A 1 228 ? -14.268 14.434 -25.861 1.00 86.81 228 ASP A C 1
ATOM 1895 O O . ASP A 1 228 ? -15.335 14.198 -25.306 1.00 86.81 228 ASP A O 1
ATOM 1899 N N . TYR A 1 229 ? -13.581 13.480 -26.503 1.00 85.00 229 TYR A N 1
ATOM 1900 C CA . TYR A 1 229 ? -14.016 12.077 -26.577 1.00 85.00 229 TYR A CA 1
ATOM 1901 C C . TYR A 1 229 ? -13.786 11.326 -25.258 1.00 85.00 229 TYR A C 1
ATOM 1903 O O . TYR A 1 229 ? -14.631 10.554 -24.831 1.00 85.00 229 TYR A O 1
ATOM 1911 N N . ILE A 1 230 ? -12.689 11.600 -24.550 1.00 86.06 230 ILE A N 1
ATOM 1912 C CA . ILE A 1 230 ? -12.430 11.030 -23.219 1.00 86.06 230 ILE A CA 1
ATOM 1913 C C . ILE A 1 230 ? -13.463 11.539 -22.210 1.00 86.06 230 ILE A C 1
ATOM 1915 O O . ILE A 1 230 ? -13.955 10.772 -21.384 1.00 86.06 230 ILE A O 1
ATOM 1919 N N . ASN A 1 231 ? -13.812 12.826 -22.280 1.00 84.56 231 ASN A N 1
ATOM 1920 C CA . ASN A 1 231 ? -14.917 13.379 -21.506 1.00 84.56 231 ASN A CA 1
ATOM 1921 C C . ASN A 1 231 ? -16.255 12.789 -21.957 1.00 84.56 231 ASN A C 1
ATOM 1923 O O . ASN A 1 231 ? -17.066 12.493 -21.095 1.00 84.56 231 ASN A O 1
ATOM 1927 N N . TYR A 1 232 ? -16.465 12.558 -23.259 1.00 83.62 232 TYR A N 1
ATOM 1928 C CA . TYR A 1 232 ? -17.642 11.850 -23.761 1.00 83.62 232 TYR A CA 1
ATOM 1929 C C . TYR A 1 232 ? -17.744 10.444 -23.167 1.00 83.62 232 TYR A C 1
ATOM 1931 O O . TYR A 1 232 ? -18.733 10.200 -22.512 1.00 83.62 232 TYR A O 1
ATOM 1939 N N . VAL A 1 233 ? -16.738 9.565 -23.239 1.00 80.44 233 VAL A N 1
ATOM 1940 C CA . VAL A 1 233 ? -16.819 8.212 -22.633 1.00 80.44 233 VAL A CA 1
ATOM 1941 C C . VAL A 1 233 ? -17.046 8.274 -21.111 1.00 80.44 233 VAL A C 1
ATOM 1943 O O . VAL A 1 233 ? -17.793 7.475 -20.555 1.00 80.44 233 VAL A O 1
ATOM 1946 N N . LYS A 1 234 ? -16.465 9.264 -20.419 1.00 76.19 234 LYS A N 1
ATOM 1947 C CA . LYS A 1 234 ? -16.729 9.515 -18.988 1.00 76.19 234 LYS A CA 1
ATOM 1948 C C . LYS A 1 234 ? -18.139 10.049 -18.701 1.00 76.19 234 LYS A C 1
ATOM 1950 O O . LYS A 1 234 ? -18.614 9.884 -17.580 1.00 76.19 234 LYS A O 1
ATOM 1955 N N . ASN A 1 235 ? -18.775 10.709 -19.668 1.00 70.31 235 ASN A N 1
ATOM 1956 C CA . ASN A 1 235 ? -20.071 11.375 -19.542 1.00 70.31 235 ASN A CA 1
ATOM 1957 C C . ASN A 1 235 ? -21.217 10.620 -20.237 1.00 70.31 235 ASN A C 1
ATOM 1959 O O . ASN A 1 235 ? -22.356 10.782 -19.837 1.00 70.31 235 ASN A O 1
ATOM 1963 N N . GLU A 1 236 ? -20.959 9.711 -21.165 1.00 63.09 236 GLU A N 1
ATOM 1964 C CA . GLU A 1 236 ? -21.925 8.740 -21.698 1.00 63.09 236 GLU A CA 1
ATOM 1965 C C . GLU A 1 236 ? -22.394 7.778 -20.585 1.00 63.09 236 GLU A C 1
ATOM 1967 O O . GLU A 1 236 ? -23.356 7.048 -20.761 1.00 63.09 236 GLU A O 1
ATOM 1972 N N . TYR A 1 237 ? -21.752 7.843 -19.407 1.00 52.78 237 TYR A N 1
ATOM 1973 C CA . TYR A 1 237 ? -22.167 7.216 -18.148 1.00 52.78 237 TYR A CA 1
ATOM 1974 C C . TYR A 1 237 ? -22.428 8.208 -16.979 1.00 52.78 237 TYR A C 1
ATOM 1976 O O . TYR A 1 237 ? -22.632 7.784 -15.843 1.00 52.78 237 TYR A O 1
ATOM 1984 N N . LYS A 1 238 ? -22.339 9.537 -17.192 1.00 48.12 238 LYS A N 1
ATOM 1985 C CA . LYS A 1 238 ? -22.522 10.571 -16.130 1.00 48.12 238 LYS A CA 1
ATOM 1986 C C . LYS A 1 238 ? -23.449 11.739 -16.525 1.00 48.12 238 LYS A C 1
ATOM 1988 O O . LYS A 1 238 ? -24.121 12.289 -15.655 1.00 48.12 238 LYS A O 1
ATOM 1993 N N . GLU A 1 239 ? -23.473 12.119 -17.801 1.00 37.34 239 GLU A N 1
ATOM 1994 C CA . GLU A 1 239 ? -24.478 12.961 -18.484 1.00 37.34 239 GLU A CA 1
ATOM 1995 C C . GLU A 1 239 ? -25.548 12.136 -19.226 1.00 37.34 239 GLU A C 1
ATOM 1997 O O . GLU A 1 239 ? -26.584 12.694 -19.573 1.00 37.34 239 GLU A O 1
ATOM 2002 N N . ASP A 1 240 ? -25.356 10.821 -19.356 1.00 37.78 240 ASP A N 1
ATOM 2003 C CA . ASP A 1 240 ? -26.401 9.897 -18.914 1.00 37.78 240 ASP A CA 1
ATOM 2004 C C . ASP A 1 240 ? -26.414 9.966 -17.352 1.00 37.78 240 ASP A C 1
ATOM 2006 O O . ASP A 1 240 ? -25.871 9.108 -16.669 1.00 37.78 240 ASP A O 1
ATOM 2010 N N . GLU A 1 241 ? -26.893 11.034 -16.687 1.00 38.09 241 GLU A N 1
ATOM 2011 C CA . GLU A 1 241 ? -28.329 11.369 -16.615 1.00 38.09 241 GLU A CA 1
ATOM 2012 C C . GLU A 1 241 ? -29.127 10.587 -17.653 1.00 38.09 241 GLU A C 1
ATOM 2014 O O . GLU A 1 241 ? -29.521 11.128 -18.684 1.00 38.09 241 GLU A O 1
ATOM 2019 N N . ILE A 1 242 ? -29.329 9.290 -17.375 1.00 35.62 242 ILE A N 1
ATOM 2020 C CA . ILE A 1 242 ? -30.242 8.445 -18.137 1.00 35.62 242 ILE A CA 1
ATOM 2021 C C . ILE A 1 242 ? -31.602 9.136 -18.064 1.00 35.62 242 ILE A C 1
ATOM 2023 O O . ILE A 1 242 ? -32.383 8.955 -17.129 1.00 35.62 242 ILE A O 1
ATOM 2027 N N . SER A 1 243 ? -31.890 9.967 -19.064 1.00 36.91 243 SER A N 1
ATOM 2028 C CA . SER A 1 243 ? -33.255 10.274 -19.424 1.00 36.91 243 SER A CA 1
ATOM 2029 C C . SER A 1 243 ? -33.860 8.918 -19.748 1.00 36.91 243 SER A C 1
ATOM 2031 O O . SER A 1 243 ? -33.373 8.268 -20.676 1.00 36.91 243 SER A O 1
ATOM 2033 N N . ASP A 1 244 ? -34.856 8.519 -18.952 1.00 39.78 244 ASP A N 1
ATOM 2034 C CA . ASP A 1 244 ? -35.562 7.223 -18.858 1.00 39.78 244 ASP A CA 1
ATOM 2035 C C . ASP A 1 244 ? -35.927 6.511 -20.185 1.00 39.78 244 ASP A C 1
ATOM 2037 O O . ASP A 1 244 ? -36.459 5.405 -20.167 1.00 39.78 244 ASP A O 1
ATOM 2041 N N . ASP A 1 245 ? -35.663 7.131 -21.332 1.00 37.72 245 ASP A N 1
ATOM 2042 C CA . ASP A 1 245 ? -36.317 6.934 -22.617 1.00 37.72 245 ASP A CA 1
ATOM 2043 C C . ASP A 1 245 ? -35.455 6.231 -23.697 1.00 37.72 245 ASP A C 1
ATOM 2045 O O . ASP A 1 245 ? -35.967 6.063 -24.796 1.00 37.72 245 ASP A O 1
ATOM 2049 N N . SER A 1 246 ? -34.176 5.850 -23.484 1.00 35.94 246 SER A N 1
ATOM 2050 C CA . SER A 1 246 ? -33.322 5.313 -24.590 1.00 35.94 246 SER A CA 1
ATOM 2051 C C . SER A 1 246 ? -32.748 3.892 -24.413 1.00 35.94 246 SER A C 1
ATOM 2053 O O . SER A 1 246 ? -32.843 3.080 -25.337 1.00 35.94 246 SER A O 1
ATOM 2055 N N . ILE A 1 247 ? -32.197 3.543 -23.243 1.00 37.25 247 ILE A N 1
ATOM 2056 C CA . ILE A 1 247 ? -31.684 2.182 -22.965 1.00 37.25 247 ILE A CA 1
ATOM 2057 C C . ILE A 1 247 ? -32.811 1.283 -22.432 1.00 37.25 247 ILE A C 1
ATOM 2059 O O . ILE A 1 247 ? -32.950 0.131 -22.869 1.00 37.25 247 ILE A O 1
ATOM 2063 N N . ASN A 1 248 ? -33.706 1.847 -21.610 1.00 40.75 248 ASN A N 1
ATOM 2064 C CA . ASN A 1 248 ? -35.004 1.239 -21.316 1.00 40.75 248 ASN A CA 1
ATOM 2065 C C . ASN A 1 248 ? -35.779 0.972 -22.620 1.00 40.75 248 ASN A C 1
ATOM 2067 O O . ASN A 1 248 ? -36.225 -0.149 -22.835 1.00 40.75 248 ASN A O 1
ATOM 2071 N N . GLU A 1 249 ? -35.809 1.898 -23.588 1.00 40.03 249 GLU A N 1
ATOM 2072 C CA . GLU A 1 249 ? -36.457 1.668 -24.899 1.00 40.03 249 GLU A CA 1
ATOM 2073 C C . GLU A 1 249 ? -35.881 0.502 -25.733 1.00 40.03 249 GLU A C 1
ATOM 2075 O O . GLU A 1 249 ? -36.388 0.248 -26.822 1.00 40.03 249 GLU A O 1
ATOM 2080 N N . LYS A 1 250 ? -34.868 -0.245 -25.260 1.00 40.44 250 LYS A N 1
ATOM 2081 C CA . LYS A 1 250 ? -34.364 -1.446 -25.943 1.00 40.44 250 LYS A CA 1
ATOM 2082 C C . LYS A 1 250 ? -34.374 -2.713 -25.092 1.00 40.44 250 LYS A C 1
ATOM 2084 O O . LYS A 1 250 ? -34.879 -3.735 -25.551 1.00 40.44 250 LYS A O 1
ATOM 2089 N N . MET A 1 251 ? -33.858 -2.665 -23.861 1.00 40.28 251 MET A N 1
ATOM 2090 C CA . MET A 1 251 ? -33.893 -3.835 -22.970 1.00 40.28 251 MET A CA 1
ATOM 2091 C C . MET A 1 251 ? -35.220 -3.927 -22.215 1.00 40.28 251 MET A C 1
ATOM 2093 O O . MET A 1 251 ? -35.782 -5.014 -22.097 1.00 40.28 251 MET A O 1
ATOM 2097 N N . GLU A 1 252 ? -35.784 -2.789 -21.806 1.00 43.06 252 GLU A N 1
ATOM 2098 C CA . GLU A 1 252 ? -37.181 -2.712 -21.385 1.00 43.06 252 GLU A CA 1
ATOM 2099 C C . GLU A 1 252 ? -38.119 -2.860 -22.597 1.00 43.06 252 GLU A C 1
ATOM 2101 O O . GLU A 1 252 ? -39.205 -3.379 -22.409 1.00 43.06 252 GLU A O 1
ATOM 2106 N N . GLU A 1 253 ? -37.725 -2.567 -23.850 1.00 45.56 253 GLU A N 1
ATOM 2107 C CA . GLU A 1 253 ? -38.497 -3.027 -25.028 1.00 45.56 253 GLU A CA 1
ATOM 2108 C C . GLU A 1 253 ? -38.513 -4.551 -25.135 1.00 45.56 253 GLU A C 1
ATOM 2110 O O . GLU A 1 253 ? -39.575 -5.105 -25.380 1.00 45.56 253 GLU A O 1
ATOM 2115 N N . ASP A 1 254 ? -37.387 -5.248 -24.956 1.00 48.28 254 ASP A N 1
ATOM 2116 C CA . ASP A 1 254 ? -37.343 -6.710 -25.089 1.00 48.28 254 ASP A CA 1
ATOM 2117 C C . ASP A 1 254 ? -37.988 -7.434 -23.906 1.00 48.28 254 ASP A C 1
ATOM 2119 O O . ASP A 1 254 ? -38.750 -8.386 -24.100 1.00 48.28 254 ASP A O 1
ATOM 2123 N N . ILE A 1 255 ? -37.800 -6.924 -22.690 1.00 50.88 255 ILE A N 1
ATOM 2124 C CA . ILE A 1 255 ? -38.488 -7.406 -21.493 1.00 50.88 255 ILE A CA 1
ATOM 2125 C C . ILE A 1 255 ? -39.967 -6.996 -21.523 1.00 50.88 255 ILE A C 1
ATOM 2127 O O . ILE A 1 255 ? -40.817 -7.826 -21.215 1.00 50.88 255 ILE A O 1
ATOM 2131 N N . ALA A 1 256 ? -40.345 -5.792 -21.965 1.00 48.19 256 ALA A N 1
ATOM 2132 C CA . ALA A 1 256 ? -41.753 -5.427 -22.145 1.00 48.19 256 ALA A CA 1
ATOM 2133 C C . ALA A 1 256 ? -42.381 -6.102 -23.367 1.00 48.19 256 ALA A C 1
ATOM 2135 O O . ALA A 1 256 ? -43.591 -6.298 -23.358 1.00 48.19 256 ALA A O 1
ATOM 2136 N N . LEU A 1 257 ? -41.624 -6.513 -24.386 1.00 52.25 257 LEU A N 1
ATOM 2137 C CA . LEU A 1 257 ? -42.096 -7.353 -25.486 1.00 52.25 257 LEU A CA 1
ATOM 2138 C C . LEU A 1 257 ? -42.367 -8.755 -24.950 1.00 52.25 257 LEU A C 1
ATOM 2140 O O . LEU A 1 257 ? -43.492 -9.219 -25.100 1.00 52.25 257 LEU A O 1
ATOM 2144 N N . LEU A 1 258 ? -41.423 -9.381 -24.242 1.00 55.41 258 LEU A N 1
ATOM 2145 C CA . LEU A 1 258 ? -41.646 -10.637 -23.516 1.00 55.41 258 LEU A CA 1
ATOM 2146 C C . LEU A 1 258 ? -42.865 -10.528 -22.592 1.00 55.41 258 LEU A C 1
ATOM 2148 O O . LEU A 1 258 ? -43.799 -11.310 -22.736 1.00 55.41 258 LEU A O 1
ATOM 2152 N N . LEU A 1 259 ? -42.940 -9.503 -21.739 1.00 52.12 259 LEU A N 1
ATOM 2153 C CA . LEU A 1 259 ? -44.064 -9.261 -20.830 1.00 52.12 259 LEU A CA 1
ATOM 2154 C C . LEU A 1 259 ? -45.367 -8.894 -21.556 1.00 52.12 259 LEU A C 1
ATOM 2156 O O . LEU A 1 259 ? -46.441 -9.176 -21.039 1.00 52.12 259 LEU A O 1
ATOM 2160 N N . ASN A 1 260 ? -45.342 -8.274 -22.738 1.00 53.28 260 ASN A N 1
ATOM 2161 C CA . ASN A 1 260 ? -46.548 -7.985 -23.526 1.00 53.28 260 ASN A CA 1
ATOM 2162 C C . ASN A 1 260 ? -47.006 -9.207 -24.336 1.00 53.28 260 ASN A C 1
ATOM 2164 O O . ASN A 1 260 ? -48.208 -9.383 -24.540 1.00 53.28 260 ASN A O 1
ATOM 2168 N N . ARG A 1 261 ? -46.087 -10.088 -24.749 1.00 58.31 261 ARG A N 1
ATOM 2169 C CA . ARG A 1 261 ? -46.388 -11.374 -25.394 1.00 58.31 261 ARG A CA 1
ATOM 2170 C C . ARG A 1 261 ? -46.831 -12.429 -24.378 1.00 58.31 261 ARG A C 1
ATOM 2172 O O . ARG A 1 261 ? -47.763 -13.170 -24.672 1.00 58.31 261 ARG A O 1
ATOM 2179 N N . THR A 1 262 ? -46.314 -12.426 -23.151 1.00 56.38 262 THR A N 1
ATOM 2180 C CA . THR A 1 262 ? -46.874 -13.229 -22.051 1.00 56.38 262 THR A CA 1
ATOM 2181 C C . THR A 1 262 ? -48.170 -12.615 -21.511 1.00 56.38 262 THR A C 1
ATOM 2183 O O . THR A 1 262 ? -49.115 -13.354 -21.255 1.00 56.38 262 THR A O 1
ATOM 2186 N N . LYS A 1 263 ? -48.350 -11.282 -21.498 1.00 58.06 263 LYS A N 1
ATOM 2187 C CA . LYS A 1 263 ? -49.698 -10.677 -21.352 1.00 58.06 263 LYS A CA 1
ATOM 2188 C C . LYS A 1 263 ? -50.646 -11.080 -22.488 1.00 58.06 263 LYS A C 1
ATOM 2190 O O . LYS A 1 263 ? -51.850 -11.118 -22.253 1.00 58.06 263 LYS A O 1
ATOM 2195 N N . ALA A 1 264 ? -50.167 -11.431 -23.686 1.00 64.19 264 ALA A N 1
ATOM 2196 C CA . ALA A 1 264 ? -51.040 -11.969 -24.733 1.00 64.19 264 ALA A CA 1
ATOM 2197 C C . ALA A 1 264 ? -51.655 -13.327 -24.329 1.00 64.19 264 ALA A C 1
ATOM 2199 O O . ALA A 1 264 ? -52.794 -13.616 -24.699 1.00 64.19 264 ALA A O 1
ATOM 2200 N N . LEU A 1 265 ? -50.977 -14.107 -23.475 1.00 69.56 265 LEU A N 1
ATOM 2201 C CA . LEU A 1 265 ? -51.534 -15.319 -22.861 1.00 69.56 265 LEU A CA 1
ATOM 2202 C C . LEU A 1 265 ? -52.764 -15.027 -21.981 1.00 69.56 265 LEU A C 1
ATOM 2204 O O . LEU A 1 265 ? -53.636 -15.884 -21.875 1.00 69.56 265 LEU A O 1
ATOM 2208 N N . LEU A 1 266 ? -52.910 -13.814 -21.424 1.00 68.06 266 LEU A N 1
ATOM 2209 C CA . LEU A 1 266 ? -54.131 -13.415 -20.705 1.00 68.06 266 LEU A CA 1
ATOM 2210 C C . LEU A 1 266 ? -55.355 -13.368 -21.630 1.00 68.06 266 LEU A C 1
ATOM 2212 O O . LEU A 1 266 ? -56.466 -13.587 -21.159 1.00 68.06 266 LEU A O 1
ATOM 2216 N N . PHE A 1 267 ? -55.207 -13.095 -22.932 1.00 75.75 267 PHE A N 1
ATOM 2217 C CA . PHE A 1 267 ? -56.342 -13.179 -23.862 1.00 75.75 267 PHE A CA 1
ATOM 2218 C C . PHE A 1 267 ? -56.762 -14.637 -24.067 1.00 75.75 267 PHE A C 1
ATOM 2220 O O . PHE A 1 267 ? -57.941 -14.951 -23.933 1.00 75.75 267 PHE A O 1
ATOM 2227 N N . TYR A 1 268 ? -55.798 -15.537 -24.278 1.00 78.50 268 TYR A N 1
ATOM 2228 C CA . TYR A 1 268 ? -56.055 -16.976 -24.370 1.00 78.50 268 TYR A CA 1
ATOM 2229 C C . TYR A 1 268 ? -56.642 -17.560 -23.071 1.00 78.50 268 TYR A C 1
ATOM 2231 O O . TYR A 1 268 ? -57.488 -18.451 -23.132 1.00 78.50 268 TYR A O 1
ATOM 2239 N N . GLU A 1 269 ? -56.254 -17.045 -21.901 1.00 77.88 269 GLU A N 1
ATOM 2240 C CA . GLU A 1 269 ? -56.851 -17.408 -20.610 1.00 77.88 269 GLU A CA 1
ATOM 2241 C C . GLU A 1 269 ? -58.296 -16.894 -20.477 1.00 77.88 269 GLU A C 1
ATOM 2243 O O . GLU A 1 269 ? -59.198 -17.659 -20.136 1.00 77.88 269 GLU A O 1
ATOM 2248 N N . ASN A 1 270 ? -58.542 -15.615 -20.785 1.00 77.62 270 ASN A N 1
ATOM 2249 C CA . ASN A 1 270 ? -59.873 -15.005 -20.685 1.00 77.62 270 ASN A CA 1
ATOM 2250 C C . ASN A 1 270 ? -60.882 -15.604 -21.682 1.00 77.62 270 ASN A C 1
ATOM 2252 O O . ASN A 1 270 ? -62.061 -15.735 -21.348 1.00 77.62 270 ASN A O 1
ATOM 2256 N N . ASP A 1 271 ? -60.425 -16.012 -22.870 1.00 82.12 271 ASP A N 1
ATOM 2257 C CA . ASP A 1 271 ? -61.228 -16.745 -23.858 1.00 82.12 271 ASP A CA 1
ATOM 2258 C C . ASP A 1 271 ? -61.366 -18.249 -23.524 1.00 82.12 271 ASP A C 1
ATOM 2260 O O . ASP A 1 271 ? -62.092 -18.977 -24.206 1.00 82.12 271 ASP A O 1
ATOM 2264 N N . GLY A 1 272 ? -60.711 -18.730 -22.458 1.00 82.12 272 GLY A N 1
ATOM 2265 C CA . GLY A 1 272 ? -60.804 -20.109 -21.967 1.00 82.12 272 GLY A CA 1
ATOM 2266 C C . GLY A 1 272 ? -60.063 -21.148 -22.816 1.00 82.12 272 GLY A C 1
ATOM 2267 O O . GLY A 1 272 ? -60.381 -22.334 -22.735 1.00 82.12 272 GLY A O 1
ATOM 2268 N N . VAL A 1 273 ? -59.100 -20.716 -23.636 1.00 87.06 273 VAL A N 1
ATOM 2269 C CA . VAL A 1 273 ? -58.232 -21.581 -24.457 1.00 87.06 273 VAL A CA 1
ATOM 2270 C C . VAL A 1 273 ? -57.176 -22.273 -23.589 1.00 87.06 273 VAL A C 1
ATOM 2272 O O . VAL A 1 273 ? -56.875 -23.449 -23.800 1.00 87.06 273 VAL A O 1
ATOM 2275 N N . ILE A 1 274 ? -56.651 -21.556 -22.591 1.00 86.25 274 ILE A N 1
ATOM 2276 C CA . ILE A 1 274 ? -55.691 -22.059 -21.599 1.00 86.25 274 ILE A CA 1
ATOM 2277 C C . ILE A 1 274 ? -56.159 -21.715 -20.179 1.00 86.25 274 ILE A C 1
ATOM 2279 O O . ILE A 1 274 ? -56.937 -20.788 -19.972 1.00 86.25 274 ILE A O 1
ATOM 2283 N N . THR A 1 275 ? -55.689 -22.459 -19.183 1.00 88.88 275 THR A N 1
ATOM 2284 C CA . THR A 1 275 ? -55.901 -22.141 -17.760 1.00 88.88 275 THR A CA 1
ATOM 2285 C C . THR A 1 275 ? -54.812 -21.211 -17.216 1.00 88.88 275 THR A C 1
ATOM 2287 O O . THR A 1 275 ? -53.724 -21.138 -17.780 1.00 88.88 275 THR A O 1
ATOM 2290 N N . THR A 1 276 ? -55.055 -20.567 -16.070 1.00 78.00 276 THR A N 1
ATOM 2291 C CA . THR A 1 276 ? -54.057 -19.758 -15.339 1.00 78.00 276 THR A CA 1
ATOM 2292 C C . THR A 1 276 ? -52.740 -20.511 -15.117 1.00 78.00 276 THR A C 1
ATOM 2294 O O . THR A 1 276 ? -51.669 -19.979 -15.370 1.00 78.00 276 THR A O 1
ATOM 2297 N N . GLN A 1 277 ? -52.811 -21.786 -14.720 1.00 83.75 277 GLN A N 1
ATOM 2298 C CA . GLN A 1 277 ? -51.622 -22.610 -14.487 1.00 83.75 277 GLN A CA 1
ATOM 2299 C C . GLN A 1 277 ? -50.860 -22.922 -15.788 1.00 83.75 277 GLN A C 1
ATOM 2301 O O . GLN A 1 277 ? -49.633 -22.952 -15.789 1.00 83.75 277 GLN A O 1
ATOM 2306 N N . GLN A 1 278 ? -51.573 -23.132 -16.901 1.00 85.62 278 GLN A N 1
ATOM 2307 C CA . GLN A 1 278 ? -50.956 -23.301 -18.222 1.00 85.62 278 GLN A CA 1
ATOM 2308 C C . GLN A 1 278 ? -50.339 -21.990 -18.729 1.00 85.62 278 GLN A C 1
ATOM 2310 O O . GLN A 1 278 ? -49.254 -22.027 -19.296 1.00 85.62 278 GLN A O 1
ATOM 2315 N N . ARG A 1 279 ? -50.981 -20.836 -18.491 1.00 84.69 279 ARG A N 1
ATOM 2316 C CA . ARG A 1 279 ? -50.418 -19.507 -18.785 1.00 84.69 279 ARG A CA 1
ATOM 2317 C C . ARG A 1 279 ? -49.073 -19.322 -18.088 1.00 84.69 279 ARG A C 1
ATOM 2319 O O . ARG A 1 279 ? -48.110 -18.955 -18.750 1.00 84.69 279 ARG A O 1
ATOM 2326 N N . ASP A 1 280 ? -49.023 -19.582 -16.785 1.00 78.56 280 ASP A N 1
ATOM 2327 C CA . ASP A 1 280 ? -47.816 -19.376 -15.980 1.00 78.56 280 ASP A CA 1
ATOM 2328 C C . ASP A 1 280 ? -46.692 -20.320 -16.431 1.00 78.56 280 ASP A C 1
ATOM 2330 O O . ASP A 1 280 ? -45.598 -19.857 -16.737 1.00 78.56 280 ASP A O 1
ATOM 2334 N N . SER A 1 281 ? -46.999 -21.605 -16.641 1.00 85.81 281 SER A N 1
ATOM 2335 C CA . SER A 1 281 ? -46.036 -22.589 -17.158 1.00 85.81 281 SER A CA 1
ATOM 2336 C C . SER A 1 281 ? -45.507 -22.258 -18.562 1.00 85.81 281 SER A C 1
ATOM 2338 O O . SER A 1 281 ? -44.325 -22.464 -18.817 1.00 85.81 281 SER A O 1
ATOM 2340 N N . ILE A 1 282 ? -46.349 -21.752 -19.476 1.00 85.06 282 ILE A N 1
ATOM 2341 C CA . ILE A 1 282 ? -45.905 -21.307 -20.811 1.00 85.06 282 ILE A CA 1
ATOM 2342 C C . ILE A 1 282 ? -45.057 -20.034 -20.692 1.00 85.06 282 ILE A C 1
ATOM 2344 O O . ILE A 1 282 ? -44.087 -19.875 -21.427 1.00 85.06 282 ILE A O 1
ATOM 2348 N N . SER A 1 283 ? -45.405 -19.126 -19.775 1.00 79.00 283 SER A N 1
ATOM 2349 C CA . SER A 1 283 ? -44.647 -17.896 -19.539 1.00 79.00 283 SER A CA 1
ATOM 2350 C C . SER A 1 283 ? -43.240 -18.191 -19.020 1.00 79.00 283 SER A C 1
ATOM 2352 O O . SER A 1 283 ? -42.287 -17.632 -19.550 1.00 79.00 283 SER A O 1
ATOM 2354 N N . GLU A 1 284 ? -43.109 -19.071 -18.023 1.00 79.38 284 GLU A N 1
ATOM 2355 C CA . GLU A 1 284 ? -41.815 -19.526 -17.493 1.00 79.38 284 GLU A CA 1
ATOM 2356 C C . GLU A 1 284 ? -40.995 -20.219 -18.592 1.00 79.38 284 GLU A C 1
ATOM 2358 O O . GLU A 1 284 ? -39.876 -19.800 -18.877 1.00 79.38 284 GLU A O 1
ATOM 2363 N N . GLN A 1 285 ? -41.589 -21.185 -19.307 1.00 87.38 285 GLN A N 1
ATOM 2364 C CA . GLN A 1 285 ? -40.908 -21.911 -20.383 1.00 87.38 285 GLN A CA 1
ATOM 2365 C C . GLN A 1 285 ? -40.380 -20.985 -21.493 1.00 87.38 285 GLN A C 1
ATOM 2367 O O . GLN A 1 285 ? -39.242 -21.144 -21.920 1.00 87.38 285 GLN A O 1
ATOM 2372 N N . VAL A 1 286 ? -41.171 -20.014 -21.964 1.00 82.44 286 VAL A N 1
ATOM 2373 C CA . VAL A 1 286 ? -40.740 -19.097 -23.039 1.00 82.44 286 VAL A CA 1
ATOM 2374 C C . VAL A 1 286 ? -39.624 -18.159 -22.576 1.00 82.44 286 VAL A C 1
ATOM 2376 O O . VAL A 1 286 ? -38.753 -17.823 -23.377 1.00 82.44 286 VAL A O 1
ATOM 2379 N N . ILE A 1 287 ? -39.628 -17.747 -21.305 1.00 75.25 287 ILE A N 1
ATOM 2380 C CA . ILE A 1 287 ? -38.553 -16.934 -20.724 1.00 75.25 287 ILE A CA 1
ATOM 2381 C C . ILE A 1 287 ? -37.262 -17.762 -20.651 1.00 75.25 287 ILE A C 1
ATOM 2383 O O . ILE A 1 287 ? -36.242 -17.327 -21.183 1.00 75.25 287 ILE A O 1
ATOM 2387 N N . ASP A 1 288 ? -37.314 -18.974 -20.097 1.00 78.44 288 ASP A N 1
ATOM 2388 C CA . ASP A 1 288 ? -36.150 -19.863 -19.985 1.00 78.44 288 ASP A CA 1
ATOM 2389 C C . ASP A 1 288 ? -35.585 -20.261 -21.362 1.00 78.44 288 ASP A C 1
ATOM 2391 O O . ASP A 1 288 ? -34.370 -20.266 -21.577 1.00 78.44 288 ASP A O 1
ATOM 2395 N N . GLU A 1 289 ? -36.449 -20.562 -22.335 1.00 86.56 289 GLU A N 1
ATOM 2396 C CA . GLU A 1 289 ? -36.054 -20.885 -23.712 1.00 86.56 289 GLU A CA 1
ATOM 2397 C C . GLU A 1 289 ? -35.440 -19.681 -24.447 1.00 86.56 289 GLU A C 1
ATOM 2399 O O . GLU A 1 289 ? -34.517 -19.857 -25.242 1.00 86.56 289 GLU A O 1
ATOM 2404 N N . TYR A 1 290 ? -35.904 -18.458 -24.179 1.00 81.19 290 TYR A N 1
ATOM 2405 C CA . TYR A 1 290 ? -35.303 -17.246 -24.739 1.00 81.19 290 TYR A CA 1
ATOM 2406 C C . TYR A 1 290 ? -33.935 -16.950 -24.114 1.00 81.19 290 TYR A C 1
ATOM 2408 O O . TYR A 1 290 ? -32.951 -16.788 -24.834 1.00 81.19 290 TYR A O 1
ATOM 2416 N N . LEU A 1 291 ? -33.848 -16.956 -22.779 1.00 73.69 291 LEU A N 1
ATOM 2417 C CA . LEU A 1 291 ? -32.609 -16.685 -22.042 1.00 73.69 291 LEU A CA 1
ATOM 2418 C C . LEU A 1 291 ? -31.523 -17.739 -22.313 1.00 73.69 291 LEU A C 1
ATOM 2420 O O . LEU A 1 291 ? -30.345 -17.405 -22.398 1.00 73.69 291 LEU A O 1
ATOM 2424 N N . SER A 1 292 ? -31.905 -19.002 -22.525 1.00 77.25 292 SER A N 1
ATOM 2425 C CA . SER A 1 292 ? -30.976 -20.067 -22.943 1.00 77.25 292 SER A CA 1
ATOM 2426 C C . SER A 1 292 ? -30.659 -20.077 -24.447 1.00 77.25 292 SER A C 1
ATOM 2428 O O . SER A 1 292 ? -29.915 -20.942 -24.913 1.00 77.25 292 SER A O 1
ATOM 2430 N N . GLY A 1 293 ? -31.210 -19.143 -25.231 1.00 78.62 293 GLY A N 1
ATOM 2431 C CA . GLY A 1 293 ? -30.987 -19.042 -26.676 1.00 78.62 293 GLY A CA 1
ATOM 2432 C C . GLY A 1 293 ? -31.639 -20.155 -27.508 1.00 78.62 293 GLY A C 1
ATOM 2433 O O . GLY A 1 293 ? -31.326 -20.292 -28.694 1.00 78.62 293 GLY A O 1
ATOM 2434 N N . GLN A 1 294 ? -32.548 -20.946 -26.929 1.00 85.75 294 GLN A N 1
ATOM 2435 C CA . GLN A 1 294 ? -33.369 -21.932 -27.648 1.00 85.75 294 GLN A CA 1
ATOM 2436 C C . GLN A 1 294 ? -34.410 -21.268 -28.557 1.00 85.75 294 GLN A C 1
ATOM 2438 O O . GLN A 1 294 ? -34.866 -21.889 -29.516 1.00 85.75 294 GLN A O 1
ATOM 2443 N N . VAL A 1 295 ? -34.779 -20.013 -28.290 1.00 89.19 295 VAL A N 1
ATOM 2444 C CA . VAL A 1 295 ? -35.727 -19.219 -29.085 1.00 89.19 295 VAL A CA 1
ATOM 2445 C C . VAL A 1 295 ? -35.148 -17.822 -29.310 1.00 89.19 295 VAL A C 1
ATOM 2447 O O . VAL A 1 295 ? -34.681 -17.184 -28.375 1.00 89.19 295 VAL A O 1
ATOM 2450 N N . LEU A 1 296 ? -35.174 -17.344 -30.558 1.00 84.12 296 LEU A N 1
ATOM 2451 C CA . LEU A 1 296 ? -34.725 -15.993 -30.929 1.00 84.12 296 LEU A CA 1
ATOM 2452 C C . LEU A 1 296 ? -35.863 -14.968 -30.777 1.00 84.12 296 LEU A C 1
ATOM 2454 O O . LEU A 1 296 ? -37.038 -15.346 -30.787 1.00 84.12 296 LEU A O 1
ATOM 2458 N N . LYS A 1 297 ? -35.538 -13.669 -30.709 1.00 82.12 297 LYS A N 1
ATOM 2459 C CA . LYS A 1 297 ? -36.512 -12.563 -30.561 1.00 82.12 297 LYS A CA 1
ATOM 2460 C C . LYS A 1 297 ? -37.595 -12.610 -31.641 1.00 82.12 297 LYS A C 1
ATOM 2462 O O . LYS A 1 297 ? -38.786 -12.497 -31.356 1.00 82.12 297 LYS A O 1
ATOM 2467 N N . GLU A 1 298 ? -37.183 -12.873 -32.873 1.00 84.31 298 GLU A N 1
ATOM 2468 C CA . GLU A 1 298 ? -38.023 -13.018 -34.062 1.00 84.31 298 GLU A CA 1
ATOM 2469 C C . GLU A 1 298 ? -38.913 -14.276 -34.005 1.00 84.31 298 GLU A C 1
ATOM 2471 O O . GLU A 1 298 ? -39.975 -14.319 -34.630 1.00 84.31 298 GLU A O 1
ATOM 2476 N N . GLY A 1 299 ? -38.505 -15.291 -33.235 1.00 85.81 299 GLY A N 1
ATOM 2477 C CA . GLY A 1 299 ? -39.225 -16.549 -33.029 1.00 85.81 299 GLY A CA 1
ATOM 2478 C C . GLY A 1 299 ? -40.205 -16.550 -31.850 1.00 85.81 299 GLY A C 1
ATOM 2479 O O . GLY A 1 299 ? -41.084 -17.414 -31.813 1.00 85.81 299 GLY A O 1
ATOM 2480 N N . LEU A 1 300 ? -40.117 -15.587 -30.921 1.00 83.19 300 LEU A N 1
ATOM 2481 C CA . LEU A 1 300 ? -40.905 -15.549 -29.675 1.00 83.19 300 LEU A CA 1
ATOM 2482 C C . LEU A 1 300 ? -42.422 -15.651 -29.892 1.00 83.19 300 LEU A C 1
ATOM 2484 O O . LEU A 1 300 ? -43.086 -16.464 -29.252 1.00 83.19 300 LEU A O 1
ATOM 2488 N N . GLU A 1 301 ? -42.986 -14.862 -30.812 1.00 82.56 301 GLU A N 1
ATOM 2489 C CA . GLU A 1 301 ? -44.430 -14.895 -31.105 1.00 82.56 301 GLU A CA 1
ATOM 2490 C C . GLU A 1 301 ? -44.859 -16.266 -31.652 1.00 82.56 301 GLU A C 1
ATOM 2492 O O . GLU A 1 301 ? -45.892 -16.805 -31.253 1.00 82.56 301 GLU A O 1
ATOM 2497 N N . THR A 1 302 ? -44.015 -16.879 -32.489 1.00 87.56 302 THR A N 1
ATOM 2498 C CA . THR A 1 302 ? -44.247 -18.231 -33.018 1.00 87.56 302 THR A CA 1
ATOM 2499 C C . THR A 1 302 ? -44.150 -19.286 -31.912 1.00 87.56 302 THR A C 1
ATOM 2501 O O . THR A 1 302 ? -44.962 -20.211 -31.900 1.00 87.56 302 THR A O 1
ATOM 2504 N N . ARG A 1 303 ? -43.222 -19.142 -30.951 1.00 91.62 303 ARG A N 1
ATOM 2505 C CA . ARG A 1 303 ? -43.105 -20.058 -29.804 1.00 91.62 303 ARG A CA 1
ATOM 2506 C C . ARG A 1 303 ? -44.327 -19.990 -28.895 1.00 91.62 303 ARG A C 1
ATOM 2508 O O . ARG A 1 303 ? -44.923 -21.025 -28.608 1.00 91.62 303 ARG A O 1
ATOM 2515 N N . VAL A 1 304 ? -44.734 -18.781 -28.502 1.00 86.25 304 VAL A N 1
ATOM 2516 C CA . VAL A 1 304 ? -45.920 -18.543 -27.663 1.00 86.25 304 VAL A CA 1
ATOM 2517 C C . VAL A 1 304 ? -47.171 -19.126 -28.325 1.00 86.25 304 VAL A C 1
ATOM 2519 O O . VAL A 1 304 ? -47.917 -19.871 -27.690 1.00 86.25 304 VAL A O 1
ATOM 2522 N N . GLU A 1 305 ? -47.389 -18.854 -29.616 1.00 87.00 305 GLU A N 1
ATOM 2523 C CA . GLU A 1 305 ? -48.518 -19.427 -30.354 1.00 87.00 305 GLU A CA 1
ATOM 2524 C C . GLU A 1 305 ? -48.461 -20.955 -30.466 1.00 87.00 305 GLU A C 1
ATOM 2526 O O . GLU A 1 305 ? -49.508 -21.603 -30.423 1.00 87.00 305 GLU A O 1
ATOM 2531 N N . TYR A 1 306 ? -47.273 -21.532 -30.658 1.00 91.00 306 TYR A N 1
ATOM 2532 C CA . TYR A 1 306 ? -47.089 -22.978 -30.751 1.00 91.00 306 TYR A CA 1
ATOM 2533 C C . TYR A 1 306 ? -47.452 -23.656 -29.432 1.00 91.00 306 TYR A C 1
ATOM 2535 O O . TYR A 1 306 ? -48.341 -24.506 -29.427 1.00 91.00 306 TYR A O 1
ATOM 2543 N N . LEU A 1 307 ? -46.854 -23.214 -28.320 1.00 89.94 307 LEU A N 1
ATOM 2544 C CA . LEU A 1 307 ? -47.114 -23.765 -26.989 1.00 89.94 307 LEU A CA 1
ATOM 2545 C C . LEU A 1 307 ? -48.593 -23.628 -26.599 1.00 89.94 307 LEU A C 1
ATOM 2547 O O . LEU A 1 307 ? -49.183 -24.592 -26.129 1.00 89.94 307 LEU A O 1
ATOM 2551 N N . VAL A 1 308 ? -49.245 -22.491 -26.877 1.00 88.31 308 VAL A N 1
ATOM 2552 C CA . VAL A 1 308 ? -50.694 -22.322 -26.634 1.00 88.31 308 VAL A CA 1
ATOM 2553 C C . VAL A 1 308 ? -51.547 -23.308 -27.441 1.00 88.31 308 VAL A C 1
ATOM 2555 O O . VAL A 1 308 ? -52.557 -23.798 -26.934 1.00 88.31 308 VAL A O 1
ATOM 2558 N N . LYS A 1 309 ? -51.171 -23.611 -28.690 1.00 87.06 309 LYS A N 1
ATOM 2559 C CA . LYS A 1 309 ? -51.903 -24.573 -29.532 1.00 87.06 309 LYS A CA 1
ATOM 2560 C C . LYS A 1 309 ? -51.691 -26.012 -29.060 1.00 87.06 309 LYS A C 1
ATOM 2562 O O . LYS A 1 309 ? -52.652 -26.774 -29.058 1.00 87.06 309 LYS A O 1
ATOM 2567 N N . THR A 1 310 ? -50.476 -26.366 -28.639 1.00 83.94 310 THR A N 1
ATOM 2568 C CA . THR A 1 310 ? -50.108 -27.738 -28.257 1.00 83.94 310 THR A CA 1
ATOM 2569 C C . THR A 1 310 ? -50.318 -28.061 -26.775 1.00 83.94 310 THR A C 1
ATOM 2571 O O . THR A 1 310 ? -50.295 -29.233 -26.423 1.00 83.94 310 THR A O 1
ATOM 2574 N N . VAL A 1 311 ? -50.609 -27.087 -25.900 1.00 83.00 311 VAL A N 1
ATOM 2575 C CA . VAL A 1 311 ? -50.761 -27.306 -24.439 1.00 83.00 311 VAL A CA 1
ATOM 2576 C C . VAL A 1 311 ? -51.854 -28.313 -24.043 1.00 83.00 311 VAL A C 1
ATOM 2578 O O . VAL A 1 311 ? -51.873 -28.808 -22.916 1.00 83.00 311 VAL A O 1
ATOM 2581 N N . ASN A 1 312 ? -52.793 -28.595 -24.950 1.00 75.44 312 ASN A N 1
ATOM 2582 C CA . ASN A 1 312 ? -53.858 -29.585 -24.770 1.00 75.44 312 ASN A CA 1
ATOM 2583 C C . ASN A 1 312 ? -53.736 -30.782 -25.737 1.00 75.44 312 ASN A C 1
ATOM 2585 O O . ASN A 1 312 ? -54.567 -31.693 -25.677 1.00 75.44 312 ASN A O 1
ATOM 2589 N N . ASP A 1 313 ? -52.733 -30.788 -26.618 1.00 78.62 313 ASP A N 1
ATOM 2590 C CA . ASP A 1 313 ? -52.442 -31.915 -27.499 1.00 78.62 313 ASP A CA 1
ATOM 2591 C C . ASP A 1 313 ? -51.594 -32.952 -26.739 1.00 78.62 313 ASP A C 1
ATOM 2593 O O . ASP A 1 313 ? -50.665 -32.589 -26.015 1.00 78.62 313 ASP A O 1
ATOM 2597 N N . PRO A 1 314 ? -51.878 -34.259 -26.872 1.00 68.56 314 PRO A N 1
ATOM 2598 C CA . PRO A 1 314 ? -50.996 -35.286 -26.334 1.00 68.56 314 PRO A CA 1
ATOM 2599 C C . PRO A 1 314 ? -49.662 -35.278 -27.091 1.00 68.56 314 PRO A C 1
ATOM 2601 O O . PRO A 1 314 ? -49.651 -35.158 -28.318 1.00 68.56 314 PRO A O 1
ATOM 2604 N N . GLU A 1 315 ? -48.554 -35.468 -26.370 1.00 71.06 315 GLU A N 1
ATOM 2605 C CA . GLU A 1 315 ? -47.219 -35.557 -26.971 1.00 71.06 315 GLU A CA 1
ATOM 2606 C C . GLU A 1 315 ? -47.190 -36.571 -28.135 1.00 71.06 315 GLU A C 1
ATOM 2608 O O . GLU A 1 315 ? -47.757 -37.669 -28.021 1.00 71.06 315 GLU A O 1
ATOM 2613 N N . PRO A 1 316 ? -46.549 -36.231 -29.270 1.00 70.25 316 PRO A N 1
ATOM 2614 C CA . PRO A 1 316 ? -46.514 -37.105 -30.433 1.00 70.25 316 PRO A CA 1
ATOM 2615 C C . PRO A 1 316 ? -45.759 -38.396 -30.106 1.00 70.25 316 PRO A C 1
ATOM 2617 O O . PRO A 1 316 ? -44.650 -38.371 -29.574 1.00 70.25 316 PRO A O 1
ATOM 2620 N N . THR A 1 317 ? -46.326 -39.550 -30.465 1.00 76.69 317 THR A N 1
ATOM 2621 C CA . THR A 1 317 ? -45.656 -40.832 -30.202 1.00 76.69 317 THR A CA 1
ATOM 2622 C C . THR A 1 317 ? -44.411 -40.976 -31.085 1.00 76.69 317 THR A C 1
ATOM 2624 O O . THR A 1 317 ? -44.352 -40.409 -32.180 1.00 76.69 317 THR A O 1
ATOM 2627 N N . GLU A 1 318 ? -43.439 -41.811 -30.689 1.00 73.38 318 GLU A N 1
ATOM 2628 C CA . GLU A 1 318 ? -42.271 -42.112 -31.542 1.00 73.38 318 GLU A CA 1
ATOM 2629 C C . GLU A 1 318 ? -42.661 -42.542 -32.970 1.00 73.38 318 GLU A C 1
ATOM 2631 O O . GLU A 1 318 ? -41.918 -42.295 -33.921 1.00 73.38 318 GLU A O 1
ATOM 2636 N N . GLU A 1 319 ? -43.810 -43.206 -33.148 1.00 74.88 319 GLU A N 1
ATOM 2637 C CA . GLU A 1 319 ? -44.276 -43.631 -34.470 1.00 74.88 319 GLU A CA 1
ATOM 2638 C C . GLU A 1 319 ? -44.785 -42.448 -35.312 1.00 74.88 319 GLU A C 1
ATOM 2640 O O . GLU A 1 319 ? -44.603 -42.442 -36.531 1.00 74.88 319 GLU A O 1
ATOM 2645 N N . ASP A 1 320 ? -45.371 -41.429 -34.682 1.00 73.75 320 ASP A N 1
ATOM 2646 C CA . ASP A 1 320 ? -45.809 -40.198 -35.346 1.00 73.75 320 ASP A CA 1
ATOM 2647 C C . ASP A 1 320 ? -44.606 -39.330 -35.732 1.00 73.75 320 ASP A C 1
ATOM 2649 O O . ASP A 1 320 ? -44.511 -38.880 -36.877 1.00 73.75 320 ASP A O 1
ATOM 2653 N N . VAL A 1 321 ? -43.625 -39.197 -34.832 1.00 75.81 321 VAL A N 1
ATOM 2654 C CA . VAL A 1 321 ? -42.344 -38.526 -35.105 1.00 75.81 321 VAL A CA 1
ATOM 2655 C C . VAL A 1 321 ? -41.604 -39.206 -36.264 1.00 75.81 321 VAL A C 1
ATOM 2657 O O . VAL A 1 321 ? -41.226 -38.552 -37.240 1.00 75.81 321 VAL A O 1
ATOM 2660 N N . ARG A 1 322 ? -41.475 -40.541 -36.246 1.00 75.56 322 ARG A N 1
ATOM 2661 C CA . ARG A 1 322 ? -40.839 -41.299 -37.344 1.00 75.56 322 ARG A CA 1
ATOM 2662 C C . ARG A 1 322 ? -41.578 -41.156 -38.677 1.00 75.56 322 ARG A C 1
ATOM 2664 O O . ARG A 1 322 ? -40.922 -41.124 -39.718 1.00 75.56 322 ARG A O 1
ATOM 2671 N N . LYS A 1 323 ? -42.913 -41.040 -38.676 1.00 73.50 323 LYS A N 1
ATOM 2672 C CA . LYS A 1 323 ? -43.694 -40.749 -39.893 1.00 73.50 323 LYS A CA 1
ATOM 2673 C C . LYS A 1 323 ? -43.451 -39.331 -40.409 1.00 73.50 323 LYS A C 1
ATOM 2675 O O . LYS A 1 323 ? -43.321 -39.176 -41.620 1.00 73.50 323 LYS A O 1
ATOM 2680 N N . LYS A 1 324 ? -43.352 -38.323 -39.531 1.00 70.62 324 LYS A N 1
ATOM 2681 C CA . LYS A 1 324 ? -43.070 -36.929 -39.922 1.00 70.62 324 LYS A CA 1
ATOM 2682 C C . LYS A 1 324 ? -41.688 -36.745 -40.551 1.00 70.62 324 LYS A C 1
ATOM 2684 O O . LYS A 1 324 ? -41.570 -35.980 -41.503 1.00 70.62 324 LYS A O 1
ATOM 2689 N N . ILE A 1 325 ? -40.669 -37.440 -40.040 1.00 73.94 325 ILE A N 1
ATOM 2690 C CA . ILE A 1 325 ? -39.268 -37.309 -40.487 1.00 73.94 325 ILE A CA 1
ATOM 2691 C C . ILE A 1 325 ? -38.995 -38.089 -41.792 1.00 73.94 325 ILE A C 1
ATOM 2693 O O . ILE A 1 325 ? -38.080 -37.757 -42.547 1.00 73.94 325 ILE A O 1
ATOM 2697 N N . SER A 1 326 ? -39.784 -39.125 -42.098 1.00 64.25 326 SER A N 1
ATOM 2698 C CA . SER A 1 326 ? -39.530 -40.021 -43.234 1.00 64.25 326 SER A CA 1
ATOM 2699 C C . SER A 1 326 ? -39.590 -39.311 -44.598 1.00 64.25 326 SER A C 1
ATOM 2701 O O . SER A 1 326 ? -40.662 -39.003 -45.113 1.00 64.25 326 SER A O 1
ATOM 2703 N N . GLY A 1 327 ? -38.421 -39.113 -45.218 1.00 63.59 327 GLY A N 1
ATOM 2704 C CA . GLY A 1 327 ? -38.284 -38.603 -46.589 1.00 63.59 327 GLY A CA 1
ATOM 2705 C C . GLY A 1 327 ? -38.053 -37.093 -46.727 1.00 63.59 327 GLY A C 1
ATOM 2706 O O . GLY A 1 327 ? -37.951 -36.626 -47.860 1.00 63.59 327 GLY A O 1
ATOM 2707 N N . LYS A 1 328 ? -37.940 -36.350 -45.618 1.00 72.12 328 LYS A N 1
ATOM 2708 C CA . LYS A 1 328 ? -37.613 -34.912 -45.600 1.00 72.12 328 LYS A CA 1
ATOM 2709 C C . LYS A 1 328 ? -36.099 -34.676 -45.517 1.00 72.12 328 LYS A C 1
ATOM 2711 O O . LYS A 1 328 ? -35.375 -35.515 -44.984 1.00 72.12 328 LYS A O 1
ATOM 2716 N N . ALA A 1 329 ? -35.620 -33.547 -46.045 1.00 66.25 329 ALA A N 1
ATOM 2717 C CA . ALA A 1 329 ? -34.183 -33.236 -46.099 1.00 66.25 329 ALA A CA 1
ATOM 2718 C C . ALA A 1 329 ? -33.651 -32.545 -44.830 1.00 66.25 329 ALA A C 1
ATOM 2720 O O . ALA A 1 329 ? -32.557 -32.872 -44.377 1.00 66.25 329 ALA A O 1
ATOM 2721 N N . PHE A 1 330 ? -34.431 -31.625 -44.258 1.00 78.44 330 PHE A N 1
ATOM 2722 C CA . PHE A 1 330 ? -34.128 -30.914 -43.014 1.00 78.44 330 PHE A CA 1
ATOM 2723 C C . PHE A 1 330 ? -35.409 -30.799 -42.185 1.00 78.44 330 PHE A C 1
ATOM 2725 O O . PHE A 1 330 ? -36.473 -30.477 -42.718 1.00 78.44 330 PHE A O 1
ATOM 2732 N N . VAL A 1 331 ? -35.318 -31.101 -40.890 1.00 84.38 331 VAL A N 1
ATOM 2733 C CA . VAL A 1 331 ? -36.454 -31.088 -39.959 1.00 84.38 331 VAL A CA 1
ATOM 2734 C C . VAL A 1 331 ? -36.090 -30.360 -38.674 1.00 84.38 331 VAL A C 1
ATOM 2736 O O . VAL A 1 331 ? -34.955 -30.455 -38.211 1.00 84.38 331 VAL A O 1
ATOM 2739 N N . CYS A 1 332 ? -37.055 -29.649 -38.093 1.00 84.56 332 CYS A N 1
ATOM 2740 C CA . CYS A 1 332 ? -36.872 -28.988 -36.804 1.00 84.56 332 CYS A CA 1
ATOM 2741 C C . CYS A 1 332 ? -36.598 -30.027 -35.695 1.00 84.56 332 CYS A C 1
ATOM 2743 O O . CYS A 1 332 ? -37.328 -31.023 -35.616 1.00 84.56 332 CYS A O 1
ATOM 2745 N N . PRO A 1 333 ? -35.597 -29.820 -34.819 1.00 81.50 333 PRO A N 1
ATOM 2746 C CA . PRO A 1 333 ? -35.333 -30.738 -33.711 1.00 81.50 333 PRO A CA 1
ATOM 2747 C C . PRO A 1 333 ? -36.444 -30.747 -32.647 1.00 81.50 333 PRO A C 1
ATOM 2749 O O . PRO A 1 333 ? -36.580 -31.754 -31.966 1.00 81.50 333 PRO A O 1
ATOM 2752 N N . ASP A 1 334 ? -37.251 -29.684 -32.545 1.00 86.88 334 ASP A N 1
ATOM 2753 C CA . ASP A 1 334 ? -38.343 -29.541 -31.567 1.00 86.88 334 ASP A CA 1
ATOM 2754 C C . ASP A 1 334 ? -39.704 -30.014 -32.129 1.00 86.88 334 ASP A C 1
ATOM 2756 O O . ASP A 1 334 ? -40.255 -31.006 -31.663 1.00 86.88 334 ASP A O 1
ATOM 2760 N N . CYS A 1 335 ? -40.241 -29.386 -33.186 1.00 86.81 335 CYS A N 1
ATOM 2761 C CA . CYS A 1 335 ? -41.575 -29.747 -33.711 1.00 86.81 335 CYS A CA 1
ATOM 2762 C C . CYS A 1 335 ? -41.587 -30.818 -34.825 1.00 86.81 335 CYS A C 1
ATOM 2764 O O . CYS A 1 335 ? -42.657 -31.267 -35.259 1.00 86.81 335 CYS A O 1
ATOM 2766 N N . HIS A 1 336 ? -40.407 -31.211 -35.320 1.00 86.19 336 HIS A N 1
ATOM 2767 C CA . HIS A 1 336 ? -40.199 -32.206 -36.385 1.00 86.19 336 HIS A CA 1
ATOM 2768 C C . HIS A 1 336 ? -40.889 -31.918 -37.734 1.00 86.19 336 HIS A C 1
ATOM 2770 O O . HIS A 1 336 ? -41.032 -32.816 -38.574 1.00 86.19 336 HIS A O 1
ATOM 2776 N N . GLU A 1 337 ? -41.297 -30.671 -37.982 1.00 84.94 337 GLU A N 1
ATOM 2777 C CA . GLU A 1 337 ? -41.737 -30.241 -39.310 1.00 84.94 337 GLU A CA 1
ATOM 2778 C C . GLU A 1 337 ? -40.575 -29.947 -40.261 1.00 84.94 337 GLU A C 1
ATOM 2780 O O . GLU A 1 337 ? -39.421 -29.855 -39.846 1.00 84.94 337 GLU A O 1
ATOM 2785 N N . GLU A 1 338 ? -40.883 -29.865 -41.560 1.00 84.00 338 GLU A N 1
ATOM 2786 C CA . GLU A 1 338 ? -39.880 -29.544 -42.584 1.00 84.00 338 GLU A CA 1
ATOM 2787 C C . GLU A 1 338 ? -39.492 -28.069 -42.491 1.00 84.00 338 GLU A C 1
ATOM 2789 O O . GLU A 1 338 ? -40.367 -27.209 -42.376 1.00 84.00 338 GLU A O 1
ATOM 2794 N N . ILE A 1 339 ? -38.193 -27.785 -42.539 1.00 82.62 339 ILE A N 1
ATOM 2795 C CA . ILE A 1 339 ? -37.640 -26.438 -42.367 1.00 82.62 339 ILE A CA 1
ATOM 2796 C C . ILE A 1 339 ? -36.705 -26.084 -43.520 1.00 82.62 339 ILE A C 1
ATOM 2798 O O . ILE A 1 339 ? -36.074 -26.956 -44.121 1.00 82.62 339 ILE A O 1
ATOM 2802 N N . ASP A 1 340 ? -36.596 -24.789 -43.810 1.00 80.50 340 ASP A N 1
ATOM 2803 C CA . ASP A 1 340 ? -35.513 -24.281 -44.646 1.00 80.50 340 ASP A CA 1
ATOM 2804 C C . ASP A 1 340 ? -34.212 -24.296 -43.832 1.00 80.50 340 ASP A C 1
ATOM 2806 O O . ASP A 1 340 ? -34.155 -23.748 -42.731 1.00 80.50 340 ASP A O 1
ATOM 2810 N N . ALA A 1 341 ? -33.163 -24.913 -44.378 1.00 70.62 341 ALA A N 1
ATOM 2811 C CA . ALA A 1 341 ? -31.844 -24.979 -43.754 1.00 70.62 341 ALA A CA 1
ATOM 2812 C C . ALA A 1 341 ? -31.127 -23.614 -43.684 1.00 70.62 341 ALA A C 1
ATOM 2814 O O . ALA A 1 341 ? -30.064 -23.527 -43.075 1.00 70.62 341 ALA A O 1
ATOM 2815 N N . GLN A 1 342 ? -31.669 -22.573 -44.329 1.00 78.81 342 GLN A N 1
ATOM 2816 C CA . GLN A 1 342 ? -31.178 -21.193 -44.241 1.00 78.81 342 GLN A CA 1
ATOM 2817 C C . GLN A 1 342 ? -31.971 -20.313 -43.260 1.00 78.81 342 GLN A C 1
ATOM 2819 O O . GLN A 1 342 ? -31.599 -19.159 -43.067 1.00 78.81 342 GLN A O 1
ATOM 2824 N N . ALA A 1 343 ? -33.052 -20.817 -42.654 1.00 79.56 343 ALA A N 1
ATOM 2825 C CA . ALA A 1 343 ? -33.788 -20.078 -41.631 1.00 79.56 343 ALA A CA 1
ATOM 2826 C C . ALA A 1 343 ? -33.101 -20.216 -40.264 1.00 79.56 343 ALA A C 1
ATOM 2828 O O . ALA A 1 343 ? -32.777 -21.327 -39.850 1.00 79.56 343 ALA A O 1
ATOM 2829 N N . GLU A 1 344 ? -32.930 -19.106 -39.547 1.00 84.25 344 GLU A N 1
ATOM 2830 C CA . GLU A 1 344 ? -32.264 -19.065 -38.232 1.00 84.25 344 GLU A CA 1
ATOM 2831 C C . GLU A 1 344 ? -33.110 -19.735 -37.130 1.00 84.25 344 GLU A C 1
ATOM 2833 O O . GLU A 1 344 ? -32.579 -20.365 -36.216 1.00 84.25 344 GLU A O 1
ATOM 2838 N N . PHE A 1 345 ? -34.440 -19.683 -37.255 1.00 91.06 345 PHE A N 1
ATOM 2839 C CA . PHE A 1 345 ? -35.388 -20.347 -36.359 1.00 91.06 345 PHE A CA 1
ATOM 2840 C C . PHE A 1 345 ? -36.528 -21.035 -37.122 1.00 91.06 345 PHE A C 1
ATOM 2842 O O . PHE A 1 345 ? -36.768 -20.789 -38.309 1.00 91.06 345 PHE A O 1
ATOM 2849 N N . CYS A 1 346 ? -37.257 -21.912 -36.434 1.00 90.88 346 CYS A N 1
ATOM 2850 C CA . CYS A 1 346 ? -38.358 -22.665 -37.010 1.00 90.88 346 CYS A CA 1
ATOM 2851 C C . CYS A 1 346 ? -39.614 -21.791 -37.179 1.00 90.88 346 CYS A C 1
ATOM 2853 O O . CYS A 1 346 ? -40.201 -21.387 -36.174 1.00 90.88 346 CYS A O 1
ATOM 2855 N N . PRO A 1 347 ? -40.139 -21.596 -38.405 1.00 88.38 347 PRO A N 1
ATOM 2856 C CA . PRO A 1 347 ? -41.349 -20.799 -38.634 1.00 88.38 347 PRO A CA 1
ATOM 2857 C C . PRO A 1 347 ? -42.646 -21.477 -38.147 1.00 88.38 347 PRO A C 1
ATOM 2859 O O . PRO A 1 347 ? -43.727 -20.924 -38.328 1.00 88.38 347 PRO A O 1
ATOM 2862 N N . ILE A 1 348 ? -42.561 -22.685 -37.573 1.00 89.88 348 ILE A N 1
ATOM 2863 C CA . ILE A 1 348 ? -43.702 -23.433 -37.022 1.00 89.88 348 ILE A CA 1
ATOM 2864 C C . ILE A 1 348 ? -43.741 -23.369 -35.490 1.00 89.88 348 ILE A C 1
ATOM 2866 O O . ILE A 1 348 ? -44.829 -23.258 -34.928 1.00 89.88 348 ILE A O 1
ATOM 2870 N N . CYS A 1 349 ? -42.585 -23.444 -34.819 1.00 91.25 349 CYS A N 1
ATOM 2871 C CA . CYS A 1 349 ? -42.508 -23.529 -33.356 1.00 91.25 349 CYS A CA 1
ATOM 2872 C C . CYS A 1 349 ? -41.542 -22.543 -32.683 1.00 91.25 349 CYS A C 1
ATOM 2874 O O . CYS A 1 349 ? -41.355 -22.642 -31.477 1.00 91.25 349 CYS A O 1
ATOM 2876 N N . GLY A 1 350 ? -40.906 -21.626 -33.419 1.00 89.62 350 GLY A N 1
ATOM 2877 C CA . GLY A 1 350 ? -40.004 -20.599 -32.874 1.00 89.62 350 GLY A CA 1
ATOM 2878 C C . GLY A 1 350 ? -38.590 -21.071 -32.501 1.00 89.62 350 GLY A C 1
ATOM 2879 O O . GLY A 1 350 ? -37.736 -20.234 -32.230 1.00 89.62 350 GLY A O 1
ATOM 2880 N N . PHE A 1 351 ? -38.321 -22.381 -32.511 1.00 92.50 351 PHE A N 1
ATOM 2881 C CA . PHE A 1 351 ? -37.054 -22.960 -32.045 1.00 92.50 351 PHE A CA 1
ATOM 2882 C C . PHE A 1 351 ? -35.845 -22.570 -32.916 1.00 92.50 351 PHE A C 1
ATOM 2884 O O . PHE A 1 351 ? -35.886 -22.721 -34.138 1.00 92.50 351 PHE A O 1
ATOM 2891 N N . ASN A 1 352 ? -34.758 -22.126 -32.289 1.00 90.81 352 ASN A N 1
ATOM 2892 C CA . ASN A 1 352 ? -33.491 -21.731 -32.905 1.00 90.81 352 ASN A CA 1
ATOM 2893 C C . ASN A 1 352 ? -32.760 -22.942 -33.516 1.00 90.81 352 ASN A C 1
ATOM 2895 O O . ASN A 1 352 ? -32.359 -23.868 -32.812 1.00 90.81 352 ASN A O 1
ATOM 2899 N N . HIS A 1 353 ? -32.527 -22.934 -34.830 1.00 84.75 353 HIS A N 1
ATOM 2900 C CA . HIS A 1 353 ? -31.861 -24.047 -35.517 1.00 84.75 353 HIS A CA 1
ATOM 2901 C C . HIS A 1 353 ? -30.357 -24.153 -35.213 1.00 84.75 353 HIS A C 1
ATOM 2903 O O . HIS A 1 353 ? -29.746 -25.177 -35.522 1.00 84.75 353 HIS A O 1
ATOM 2909 N N . HIS A 1 354 ? -29.764 -23.126 -34.602 1.00 81.19 354 HIS A N 1
ATOM 2910 C CA . HIS A 1 354 ? -28.359 -23.099 -34.197 1.00 81.19 354 HIS A CA 1
ATOM 2911 C C . HIS A 1 354 ? -28.128 -23.547 -32.743 1.00 81.19 354 HIS A C 1
ATOM 2913 O O . HIS A 1 354 ? -26.979 -23.610 -32.303 1.00 81.19 354 HIS A O 1
ATOM 2919 N N . PHE A 1 355 ? -29.185 -23.894 -31.999 1.00 80.44 355 PHE A N 1
ATOM 2920 C CA . PHE A 1 355 ? -29.068 -24.384 -30.625 1.00 80.44 355 PHE A CA 1
ATOM 2921 C C . PHE A 1 355 ? -28.424 -25.784 -30.561 1.00 80.44 355 PHE A C 1
ATOM 2923 O O . PHE A 1 355 ? -28.843 -26.706 -31.263 1.00 80.44 355 PHE A O 1
ATOM 2930 N N . ASN A 1 356 ? -27.415 -25.961 -29.697 1.00 67.19 356 ASN A N 1
ATOM 2931 C CA . ASN A 1 356 ? -26.662 -27.212 -29.557 1.00 67.19 356 ASN A CA 1
ATOM 2932 C C . ASN A 1 356 ? -26.659 -27.720 -28.097 1.00 67.19 356 ASN A C 1
ATOM 2934 O O . ASN A 1 356 ? -25.926 -27.172 -27.273 1.00 67.19 356 ASN A O 1
ATOM 2938 N N . PRO A 1 357 ? -27.400 -28.799 -27.773 1.00 48.09 357 PRO A N 1
ATOM 2939 C CA . PRO A 1 357 ? -27.525 -29.298 -26.401 1.00 48.09 357 PRO A CA 1
ATOM 2940 C C . PRO A 1 357 ? -26.295 -30.059 -25.870 1.00 48.09 357 PRO A C 1
ATOM 2942 O O . PRO A 1 357 ? -26.243 -30.359 -24.683 1.00 48.09 357 PRO A O 1
ATOM 2945 N N . LEU A 1 358 ? -25.281 -30.364 -26.694 1.00 39.12 358 LEU A N 1
ATOM 2946 C CA . LEU A 1 358 ? -24.089 -31.133 -26.274 1.00 39.12 358 LEU A CA 1
ATOM 2947 C C . LEU A 1 358 ? -23.083 -30.346 -25.402 1.00 39.12 358 LEU A C 1
ATOM 2949 O O . LEU A 1 358 ? -21.979 -30.825 -25.160 1.00 39.12 358 LEU A O 1
ATOM 2953 N N . PHE A 1 359 ? -23.446 -29.150 -24.931 1.00 42.66 359 PHE A N 1
ATOM 2954 C CA . PHE A 1 359 ? -22.623 -28.301 -24.058 1.00 42.66 359 PHE A CA 1
ATOM 2955 C C . PHE A 1 359 ? -23.129 -28.232 -22.600 1.00 42.66 359 PHE A C 1
ATOM 2957 O O . PHE A 1 359 ? -22.839 -27.272 -21.885 1.00 42.66 359 PHE A O 1
ATOM 2964 N N . MET A 1 360 ? -23.834 -29.269 -22.132 1.00 36.97 360 MET A N 1
ATOM 2965 C CA . MET A 1 360 ? -24.157 -29.484 -20.712 1.00 36.97 360 MET A CA 1
ATOM 2966 C C . MET A 1 360 ? -23.363 -30.690 -20.163 1.00 36.97 360 MET A C 1
ATOM 2968 O O . MET A 1 360 ? -23.387 -31.736 -20.811 1.00 36.97 360 MET A O 1
ATOM 2972 N N . PRO A 1 361 ? -22.651 -30.590 -19.019 1.00 36.06 361 PRO A N 1
ATOM 2973 C CA . PRO A 1 361 ? -21.890 -31.713 -18.465 1.00 36.06 361 PRO A CA 1
ATOM 2974 C C . PRO A 1 361 ? -22.742 -32.598 -17.543 1.00 36.06 361 PRO A C 1
ATOM 2976 O O . PRO A 1 361 ? -23.355 -32.097 -16.597 1.00 36.06 361 PRO A O 1
ATOM 2979 N N . ASP A 1 362 ? -22.708 -33.909 -17.789 1.00 32.69 362 ASP A N 1
ATOM 2980 C CA . ASP A 1 362 ? -23.229 -34.944 -16.887 1.00 32.69 362 ASP A CA 1
ATOM 2981 C C . ASP A 1 362 ? -22.391 -35.076 -15.594 1.00 32.69 362 ASP A C 1
ATOM 2983 O O . ASP A 1 362 ? -21.268 -34.576 -15.489 1.00 32.69 362 ASP A O 1
ATOM 2987 N N . LEU A 1 363 ? -22.971 -35.747 -14.595 1.00 39.28 363 LEU A N 1
ATOM 2988 C CA . LEU A 1 363 ? -22.381 -36.025 -13.280 1.00 39.28 363 LEU A CA 1
ATOM 2989 C C . LEU A 1 363 ? -21.815 -37.460 -13.207 1.00 39.28 363 LEU A C 1
ATOM 2991 O O . LEU A 1 363 ? -22.288 -38.337 -13.924 1.00 39.28 363 LEU A O 1
ATOM 2995 N N . ASP A 1 364 ? -20.894 -37.660 -12.256 1.00 37.56 364 ASP A N 1
ATOM 2996 C CA . ASP A 1 364 ? -20.284 -38.923 -11.786 1.00 37.56 364 ASP A CA 1
ATOM 2997 C C . ASP A 1 364 ? -19.073 -39.474 -12.582 1.00 37.56 364 ASP A C 1
ATOM 2999 O O . ASP A 1 364 ? -19.207 -39.955 -13.703 1.00 37.56 364 ASP A O 1
ATOM 3003 N N . ASP A 1 365 ? -17.882 -39.443 -11.958 1.00 33.47 365 ASP A N 1
ATOM 3004 C CA . ASP A 1 365 ? -17.051 -40.637 -11.675 1.00 33.47 365 ASP A CA 1
ATOM 3005 C C . ASP A 1 365 ? -15.807 -40.277 -10.810 1.00 33.47 365 ASP A C 1
ATOM 3007 O O . ASP A 1 365 ? -15.274 -39.165 -10.870 1.00 33.47 365 ASP A O 1
ATOM 3011 N N . ASP A 1 366 ? -15.373 -41.223 -9.967 1.00 41.38 366 ASP A N 1
ATOM 3012 C CA . ASP A 1 366 ? -14.287 -41.087 -8.972 1.00 41.38 366 ASP A CA 1
ATOM 3013 C C . ASP A 1 366 ? -12.859 -41.281 -9.556 1.00 41.38 366 ASP A C 1
ATOM 3015 O O . ASP A 1 366 ? -12.679 -41.324 -10.771 1.00 41.38 366 ASP A O 1
ATOM 3019 N N . TRP A 1 367 ? -11.851 -41.396 -8.670 1.00 31.03 367 TRP A N 1
ATOM 3020 C CA . TRP A 1 367 ? -10.609 -42.220 -8.709 1.00 31.03 367 TRP A CA 1
ATOM 3021 C C . TRP A 1 367 ? -9.444 -41.533 -7.946 1.00 31.03 367 TRP A C 1
ATOM 3023 O O . TRP A 1 367 ? -9.427 -40.302 -7.803 1.00 31.03 367 TRP A O 1
ATOM 3033 N N . ASP A 1 368 ? -8.530 -42.365 -7.419 1.00 34.69 368 ASP A N 1
ATOM 3034 C CA . ASP A 1 368 ? -7.721 -42.138 -6.199 1.00 34.69 368 ASP A CA 1
ATOM 3035 C C . ASP A 1 368 ? -6.228 -41.732 -6.398 1.00 34.69 368 ASP A C 1
ATOM 3037 O O . ASP A 1 368 ? -5.758 -41.508 -7.513 1.00 34.69 368 ASP A O 1
ATOM 3041 N N . GLU A 1 369 ? -5.530 -41.607 -5.259 1.00 38.03 369 GLU A N 1
ATOM 3042 C CA . GLU A 1 369 ? -4.189 -41.059 -4.949 1.00 38.03 369 GLU A CA 1
ATOM 3043 C C . GLU A 1 369 ? -2.969 -41.922 -5.370 1.00 38.03 369 GLU A C 1
ATOM 3045 O O . GLU A 1 369 ? -3.116 -43.113 -5.636 1.00 38.03 369 GLU A O 1
ATOM 3050 N N . GLU A 1 370 ? -1.749 -41.345 -5.320 1.00 29.03 370 GLU A N 1
ATOM 3051 C CA . GLU A 1 370 ? -0.552 -41.973 -4.694 1.00 29.03 370 GLU A CA 1
ATOM 3052 C C . GLU A 1 370 ? 0.622 -40.968 -4.482 1.00 29.03 370 GLU A C 1
ATOM 3054 O O . GLU A 1 370 ? 0.853 -40.085 -5.312 1.00 29.03 370 GLU A O 1
ATOM 3059 N N . ASP A 1 371 ? 1.357 -41.116 -3.366 1.00 30.52 371 ASP A N 1
ATOM 3060 C CA . ASP A 1 371 ? 2.419 -40.218 -2.845 1.00 30.52 371 ASP A CA 1
ATOM 3061 C C . ASP A 1 371 ? 3.865 -40.563 -3.283 1.00 30.52 371 ASP A C 1
ATOM 3063 O O . ASP A 1 371 ? 4.150 -41.689 -3.696 1.00 30.52 371 ASP A O 1
ATOM 3067 N N . VAL A 1 372 ? 4.823 -39.634 -3.074 1.00 24.25 372 VAL A N 1
ATOM 3068 C CA . VAL A 1 372 ? 6.283 -39.915 -3.045 1.00 24.25 372 VAL A CA 1
ATOM 3069 C C . VAL A 1 372 ? 7.028 -39.052 -2.002 1.00 24.25 372 VAL A C 1
ATOM 3071 O O . VAL A 1 372 ? 6.996 -37.826 -2.072 1.00 24.25 372 VAL A O 1
ATOM 3074 N N . GLU A 1 373 ? 7.768 -39.696 -1.087 1.00 30.31 373 GLU A N 1
ATOM 3075 C CA . GLU A 1 373 ? 8.687 -39.085 -0.097 1.00 30.31 373 GLU A CA 1
ATOM 3076 C C . GLU A 1 373 ? 10.115 -38.845 -0.653 1.00 30.31 373 GLU A C 1
ATOM 3078 O O . GLU A 1 373 ? 10.566 -39.578 -1.537 1.00 30.31 373 GLU A O 1
ATOM 3083 N N . LEU A 1 374 ? 10.881 -37.908 -0.064 1.00 24.19 374 LEU A N 1
ATOM 3084 C CA . LEU A 1 374 ? 12.348 -37.782 -0.217 1.00 24.19 374 LEU A CA 1
ATOM 3085 C C . LEU A 1 374 ? 13.041 -37.358 1.103 1.00 24.19 374 LEU A C 1
ATOM 3087 O O . LEU A 1 374 ? 12.397 -36.820 1.997 1.00 24.19 374 LEU A O 1
ATOM 3091 N N . THR A 1 375 ? 14.343 -37.659 1.229 1.00 25.84 375 THR A N 1
ATOM 3092 C CA . THR A 1 375 ? 15.066 -37.887 2.507 1.00 25.84 375 THR A CA 1
ATOM 3093 C C . THR A 1 375 ? 16.216 -36.911 2.838 1.00 25.84 375 THR A C 1
ATOM 3095 O O . THR A 1 375 ? 16.748 -36.251 1.949 1.00 25.84 375 THR A O 1
ATOM 3098 N N . GLU A 1 376 ? 16.635 -36.913 4.113 1.00 29.92 376 GLU A N 1
ATOM 3099 C CA . GLU A 1 376 ? 17.670 -36.088 4.788 1.00 29.92 376 GLU A CA 1
ATOM 3100 C C . GLU A 1 376 ? 19.152 -36.351 4.401 1.00 29.92 376 GLU A C 1
ATOM 3102 O O . GLU A 1 376 ? 19.475 -37.448 3.948 1.00 29.92 376 GLU A O 1
ATOM 3107 N N . TYR A 1 377 ? 20.024 -35.359 4.681 1.00 28.53 377 TYR A N 1
ATOM 3108 C CA . TYR A 1 377 ? 21.480 -35.358 5.021 1.00 28.53 377 TYR A CA 1
ATOM 3109 C C . TYR A 1 377 ? 21.876 -33.875 5.301 1.00 28.53 377 TYR A C 1
ATOM 3111 O O . TYR A 1 377 ? 21.287 -33.008 4.657 1.00 28.53 377 TYR A O 1
ATOM 3119 N N . ASP A 1 378 ? 22.812 -33.431 6.157 1.00 31.36 378 ASP A N 1
ATOM 3120 C CA . ASP A 1 378 ? 23.695 -33.990 7.216 1.00 31.36 378 ASP A CA 1
ATOM 3121 C C . ASP A 1 378 ? 23.988 -32.845 8.257 1.00 31.36 378 ASP A C 1
ATOM 3123 O O . ASP A 1 378 ? 23.434 -31.755 8.112 1.00 31.36 378 ASP A O 1
ATOM 3127 N N . THR A 1 379 ? 24.798 -33.040 9.319 1.00 37.44 379 THR A N 1
ATOM 3128 C CA . THR A 1 379 ? 24.808 -32.177 10.543 1.00 37.44 379 THR A CA 1
ATOM 3129 C C . THR A 1 379 ? 26.009 -31.239 10.821 1.00 37.44 379 THR A C 1
ATOM 3131 O O . THR A 1 379 ? 27.138 -31.469 10.400 1.00 37.44 379 THR A O 1
ATOM 3134 N N . LEU A 1 380 ? 25.727 -30.233 11.667 1.00 30.41 380 LEU A N 1
ATOM 3135 C CA . LEU A 1 380 ? 26.506 -29.082 12.182 1.00 30.41 380 LEU A CA 1
ATOM 3136 C C . LEU A 1 380 ? 27.944 -29.312 12.724 1.00 30.41 380 LEU A C 1
ATOM 3138 O O . LEU A 1 380 ? 28.697 -28.347 12.854 1.00 30.41 380 LEU A O 1
ATOM 3142 N N . ASP A 1 381 ? 28.348 -30.545 13.041 1.00 37.00 381 ASP A N 1
ATOM 3143 C CA . ASP A 1 381 ? 29.592 -30.821 13.789 1.00 37.00 381 ASP A CA 1
ATOM 3144 C C . ASP A 1 381 ? 30.891 -30.453 13.034 1.00 37.00 381 ASP A C 1
ATOM 3146 O O . ASP A 1 381 ? 31.905 -30.174 13.670 1.00 37.00 381 ASP A O 1
ATOM 3150 N N . GLU A 1 382 ? 30.887 -30.392 11.695 1.00 38.94 382 GLU A N 1
ATOM 3151 C CA . GLU A 1 382 ? 32.080 -30.001 10.913 1.00 38.94 382 GLU A CA 1
ATOM 3152 C C . GLU A 1 382 ? 32.397 -28.491 10.971 1.00 38.94 382 GLU A C 1
ATOM 3154 O O . GLU A 1 382 ? 33.469 -28.071 10.534 1.00 38.94 382 GLU A O 1
ATOM 3159 N N . LEU A 1 383 ? 31.490 -27.658 11.499 1.00 34.19 383 LEU A N 1
ATOM 3160 C CA . LEU A 1 383 ? 31.646 -26.198 11.494 1.00 34.19 383 LEU A CA 1
ATOM 3161 C C . LEU A 1 383 ? 32.443 -25.682 12.707 1.00 34.19 383 LEU A C 1
ATOM 3163 O O . LEU A 1 383 ? 33.214 -24.728 12.585 1.00 34.19 383 LEU A O 1
ATOM 3167 N N . LEU A 1 384 ? 32.303 -26.342 13.862 1.00 34.66 384 LEU A N 1
ATOM 3168 C CA . LEU A 1 384 ? 32.898 -25.919 15.138 1.00 34.66 384 LEU A CA 1
ATOM 3169 C C . LEU A 1 384 ? 34.415 -26.165 15.213 1.00 34.66 384 LEU A C 1
ATOM 3171 O O . LEU A 1 384 ? 35.136 -25.339 15.770 1.00 34.66 384 LEU A O 1
ATOM 3175 N N . ASP A 1 385 ? 34.916 -27.218 14.559 1.00 38.06 385 ASP A N 1
ATOM 3176 C CA . ASP A 1 385 ? 36.357 -27.523 14.464 1.00 38.06 385 ASP A CA 1
ATOM 3177 C C . ASP A 1 385 ? 37.162 -26.438 13.703 1.00 38.06 385 ASP A C 1
ATOM 3179 O O . ASP A 1 385 ? 38.392 -26.443 13.735 1.00 38.06 385 ASP A O 1
ATOM 3183 N N . SER A 1 386 ? 36.500 -25.492 13.021 1.00 35.47 386 SER A N 1
ATOM 3184 C CA . SER A 1 386 ? 37.164 -24.432 12.241 1.00 35.47 386 SER A CA 1
ATOM 3185 C C . SER A 1 386 ? 37.530 -23.167 13.036 1.00 35.47 386 SER A C 1
ATOM 3187 O O . SER A 1 386 ? 38.258 -22.317 12.520 1.00 35.47 386 SER A O 1
ATOM 3189 N N . VAL A 1 387 ? 37.056 -23.033 14.283 1.00 33.16 387 VAL A N 1
ATOM 3190 C CA . VAL A 1 387 ? 37.144 -21.782 15.067 1.00 33.16 387 VAL A CA 1
ATOM 3191 C C . VAL A 1 387 ? 38.279 -21.792 16.110 1.00 33.16 387 VAL A C 1
ATOM 3193 O O . VAL A 1 387 ? 38.728 -20.729 16.534 1.00 33.16 387 VAL A O 1
ATOM 3196 N N . GLU A 1 388 ? 38.814 -22.958 16.496 1.00 34.44 388 GLU A N 1
ATOM 3197 C CA . GLU A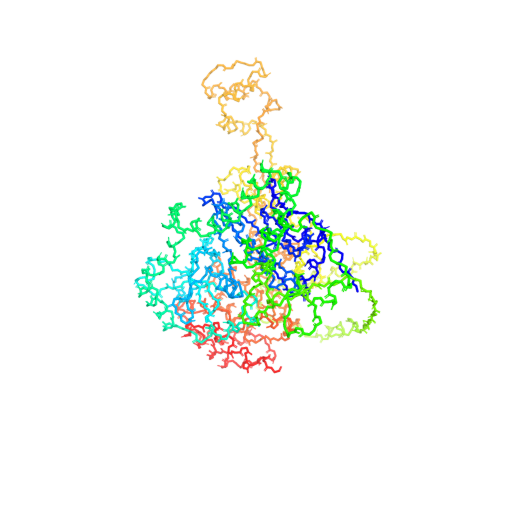 1 388 ? 39.844 -23.057 17.553 1.00 34.44 388 GLU A CA 1
ATOM 3198 C C . GLU A 1 388 ? 41.294 -22.719 17.110 1.00 34.44 388 GLU A C 1
ATOM 3200 O O . GLU A 1 388 ? 42.180 -22.634 17.961 1.00 34.44 388 GLU A O 1
ATOM 3205 N N . GLU A 1 389 ? 41.579 -22.485 15.818 1.00 35.66 389 GLU A N 1
ATOM 3206 C CA . GLU A 1 389 ? 42.953 -22.286 15.290 1.00 35.66 389 GLU A CA 1
ATOM 3207 C C . GLU A 1 389 ? 43.363 -20.809 15.013 1.00 35.66 389 GLU A C 1
ATOM 3209 O O . GLU A 1 389 ? 44.004 -20.513 14.002 1.00 35.66 389 GLU A O 1
ATOM 3214 N N . MET A 1 390 ? 43.060 -19.860 15.913 1.00 34.91 390 MET A N 1
ATOM 3215 C CA . MET A 1 390 ? 43.577 -18.471 15.841 1.00 34.91 390 MET A CA 1
ATOM 3216 C C . MET A 1 390 ? 44.490 -18.107 17.028 1.00 34.91 390 MET A C 1
ATOM 3218 O O . MET A 1 390 ? 44.031 -17.849 18.136 1.00 34.91 390 MET A O 1
ATOM 3222 N N . ASP A 1 391 ? 45.805 -18.058 16.772 1.00 34.97 391 ASP A N 1
ATOM 3223 C CA . ASP A 1 391 ? 46.866 -18.090 17.801 1.00 34.97 391 ASP A CA 1
ATOM 3224 C C . ASP A 1 391 ? 47.689 -16.770 17.926 1.00 34.97 391 ASP A C 1
ATOM 3226 O O . AS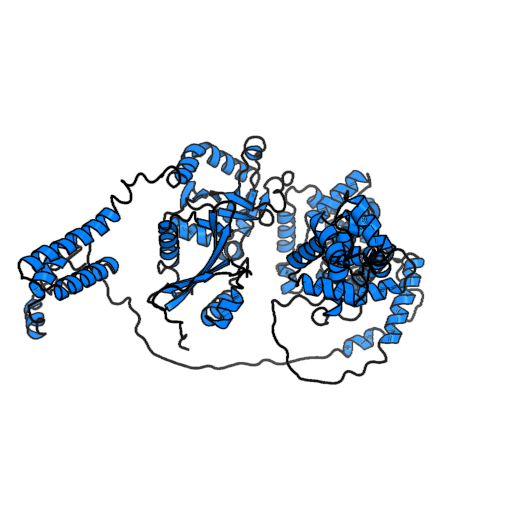P A 1 391 ? 48.687 -16.729 18.651 1.00 34.97 391 ASP A O 1
ATOM 3230 N N . ASP A 1 392 ? 47.312 -15.675 17.235 1.00 40.34 392 ASP A N 1
ATOM 3231 C CA . ASP A 1 392 ? 47.987 -14.358 17.326 1.00 40.34 392 ASP A CA 1
ATOM 3232 C C . ASP A 1 392 ? 47.063 -13.238 17.873 1.00 40.34 392 ASP A C 1
ATOM 3234 O O . ASP A 1 392 ? 46.131 -12.805 17.192 1.00 40.34 392 ASP A O 1
ATOM 3238 N N . PRO A 1 393 ? 47.331 -12.679 19.074 1.00 33.16 393 PRO A N 1
ATOM 3239 C CA . PRO A 1 393 ? 46.528 -11.602 19.662 1.00 33.16 393 PRO A CA 1
ATOM 3240 C C . PRO A 1 393 ? 46.688 -10.224 18.985 1.00 33.16 393 PRO A C 1
ATOM 3242 O O . PRO A 1 393 ? 46.197 -9.229 19.523 1.00 33.16 393 PRO A O 1
ATOM 3245 N N . ASN A 1 394 ? 47.382 -10.128 17.846 1.00 34.75 394 ASN A N 1
ATOM 3246 C CA . ASN A 1 394 ? 47.455 -8.916 17.026 1.00 34.75 394 ASN A CA 1
ATOM 3247 C C . ASN A 1 394 ? 46.540 -8.949 15.790 1.00 34.75 394 ASN A C 1
ATOM 3249 O O . ASN A 1 394 ? 46.354 -7.894 15.183 1.00 34.75 394 ASN A O 1
ATOM 3253 N N . ASP A 1 395 ? 45.913 -10.083 15.460 1.00 39.84 395 ASP A N 1
ATOM 3254 C CA . ASP A 1 395 ? 44.952 -10.206 14.346 1.00 39.84 395 ASP A CA 1
ATOM 3255 C C . ASP A 1 395 ? 43.542 -9.681 14.716 1.00 39.84 395 ASP A C 1
ATOM 3257 O O . ASP A 1 395 ? 42.509 -10.174 14.269 1.00 39.84 395 ASP A O 1
ATOM 3261 N N . ILE A 1 396 ? 43.492 -8.626 15.537 1.00 36.22 396 ILE A N 1
ATOM 3262 C CA . ILE A 1 396 ? 42.265 -7.894 15.867 1.00 36.22 396 ILE A CA 1
ATOM 3263 C C . ILE A 1 396 ? 41.966 -6.917 14.714 1.00 36.22 396 ILE A C 1
ATOM 3265 O O . ILE A 1 396 ? 42.827 -6.088 14.398 1.00 36.22 396 ILE A O 1
ATOM 3269 N N . PRO A 1 397 ? 40.763 -6.936 14.104 1.00 35.47 397 PRO A N 1
ATOM 3270 C CA . PRO A 1 397 ? 40.435 -6.046 12.995 1.00 35.47 397 PRO A CA 1
ATOM 3271 C C . PRO A 1 397 ? 40.611 -4.557 13.340 1.00 35.47 397 PRO A C 1
ATOM 3273 O O . PRO A 1 397 ? 39.981 -4.019 14.248 1.00 35.47 397 PRO A O 1
ATOM 3276 N N . PHE A 1 398 ? 41.423 -3.871 12.533 1.00 38.34 398 PHE A N 1
ATOM 3277 C CA . PHE A 1 398 ? 41.786 -2.440 12.575 1.00 38.34 398 PHE A CA 1
ATOM 3278 C C . PHE A 1 398 ? 40.629 -1.407 12.465 1.00 38.34 398 PHE A C 1
ATOM 3280 O O . PHE A 1 398 ? 40.880 -0.225 12.228 1.00 38.34 398 PHE A O 1
ATOM 3287 N N . TYR A 1 399 ? 39.372 -1.843 12.567 1.00 42.53 399 TYR A N 1
ATOM 3288 C CA . TYR A 1 399 ? 38.182 -1.166 12.019 1.00 42.53 399 TYR A CA 1
ATOM 3289 C C . TYR A 1 399 ? 37.226 -0.648 13.084 1.00 42.53 399 TYR A C 1
ATOM 3291 O O . TYR A 1 399 ? 36.283 0.076 12.781 1.00 42.53 399 TYR A O 1
ATOM 3299 N N . LEU A 1 400 ? 37.508 -1.009 14.327 1.00 37.75 400 LEU A N 1
ATOM 3300 C CA . LEU A 1 400 ? 36.892 -0.455 15.507 1.00 37.75 400 LEU A CA 1
ATOM 3301 C C . LEU A 1 400 ? 37.878 0.581 16.060 1.00 37.75 400 LEU A C 1
ATOM 3303 O O . LEU A 1 400 ? 39.065 0.287 16.246 1.00 37.75 400 LEU A O 1
ATOM 3307 N N . ASN A 1 401 ? 37.418 1.801 16.332 1.00 48.72 401 ASN A N 1
ATOM 3308 C CA . ASN A 1 401 ? 38.187 2.728 17.154 1.00 48.72 401 ASN A CA 1
ATOM 3309 C C . ASN A 1 401 ? 38.447 2.068 18.524 1.00 48.72 401 ASN A C 1
ATOM 3311 O O . ASN A 1 401 ? 37.715 1.166 18.921 1.00 48.72 401 ASN A O 1
ATOM 3315 N N . GLN A 1 402 ? 39.476 2.483 19.271 1.00 46.44 402 GLN A N 1
ATOM 3316 C CA . GLN A 1 402 ? 39.881 1.761 20.492 1.00 46.44 402 GLN A CA 1
ATOM 3317 C C . GLN A 1 402 ? 38.713 1.496 21.468 1.00 46.44 402 GLN A C 1
ATOM 3319 O O . GLN A 1 402 ? 38.665 0.429 22.069 1.00 46.44 402 GLN A O 1
ATOM 3324 N N . SER A 1 403 ? 37.748 2.419 21.574 1.00 44.91 403 SER A N 1
ATOM 3325 C CA . SER A 1 403 ? 36.556 2.249 22.412 1.00 44.91 403 SER A CA 1
ATOM 3326 C C . SER A 1 403 ? 35.598 1.181 21.877 1.00 44.91 403 SER A C 1
ATOM 3328 O O . SER A 1 403 ? 35.085 0.389 22.657 1.00 44.91 403 SER A O 1
ATOM 3330 N N . GLU A 1 404 ? 35.370 1.142 20.565 1.00 43.19 404 GLU A N 1
ATOM 3331 C CA . GLU A 1 404 ? 34.569 0.110 19.893 1.00 43.19 404 GLU A CA 1
ATOM 3332 C C . GLU A 1 404 ? 35.280 -1.258 19.954 1.00 43.19 404 GLU A C 1
ATOM 3334 O O . GLU A 1 404 ? 34.638 -2.287 20.128 1.00 43.19 404 GLU A O 1
ATOM 3339 N N . ALA A 1 405 ? 36.616 -1.281 19.872 1.00 47.94 405 ALA A N 1
ATOM 3340 C CA . ALA A 1 405 ? 37.427 -2.501 19.882 1.00 47.94 405 ALA A CA 1
ATOM 3341 C C . ALA A 1 405 ? 37.480 -3.156 21.268 1.00 47.94 405 ALA A C 1
ATOM 3343 O O . ALA A 1 405 ? 37.529 -4.381 21.385 1.00 47.94 405 ALA A O 1
ATOM 3344 N N . ASP A 1 406 ? 37.517 -2.332 22.316 1.00 50.81 406 ASP A N 1
ATOM 3345 C CA . ASP A 1 406 ? 37.455 -2.787 23.701 1.00 50.81 406 ASP A CA 1
ATOM 3346 C C . ASP A 1 406 ? 36.029 -3.254 24.055 1.00 50.81 406 ASP A C 1
ATOM 3348 O O . ASP A 1 406 ? 35.883 -4.292 24.692 1.00 50.81 406 ASP A O 1
ATOM 3352 N N . MET A 1 407 ? 34.998 -2.573 23.542 1.00 46.94 407 MET A N 1
ATOM 3353 C CA . MET A 1 407 ? 33.582 -2.936 23.694 1.00 46.94 407 MET A CA 1
ATOM 3354 C C . MET A 1 407 ? 33.208 -4.237 22.966 1.00 46.94 407 MET A C 1
ATOM 3356 O O . MET A 1 407 ? 32.560 -5.096 23.552 1.00 46.94 407 MET A O 1
ATOM 3360 N N . PHE A 1 408 ? 33.681 -4.441 21.732 1.00 45.16 408 PHE A N 1
ATOM 3361 C CA . PHE A 1 408 ? 33.532 -5.708 21.001 1.00 45.16 408 PHE A CA 1
ATOM 3362 C C . PHE A 1 408 ? 34.119 -6.885 21.792 1.00 45.16 408 PHE A C 1
ATOM 3364 O O . PHE A 1 408 ? 33.508 -7.945 21.882 1.00 45.16 408 PHE A O 1
ATOM 3371 N N . ARG A 1 409 ? 35.288 -6.691 22.420 1.00 48.19 409 ARG A N 1
ATOM 3372 C CA . ARG A 1 409 ? 35.910 -7.705 23.287 1.00 48.19 409 ARG A CA 1
ATOM 3373 C C . ARG A 1 409 ? 35.153 -7.933 24.601 1.00 48.19 409 ARG A C 1
ATOM 3375 O O . ARG A 1 409 ? 35.243 -9.032 25.137 1.00 48.19 409 ARG A O 1
ATOM 3382 N N . GLU A 1 410 ? 34.435 -6.935 25.114 1.00 47.50 410 GLU A N 1
ATOM 3383 C CA . GLU A 1 410 ? 33.589 -7.057 26.310 1.00 47.50 410 GLU A CA 1
ATOM 3384 C C . GLU A 1 410 ? 32.309 -7.857 25.989 1.00 47.50 410 GLU A C 1
ATOM 3386 O O . GLU A 1 410 ? 32.056 -8.870 26.637 1.00 47.50 410 GLU A O 1
ATOM 3391 N N . ILE A 1 411 ? 31.600 -7.505 24.906 1.00 44.12 411 ILE A N 1
ATOM 3392 C CA . ILE A 1 411 ? 30.369 -8.182 24.444 1.00 44.12 411 ILE A CA 1
ATOM 3393 C C . ILE A 1 411 ? 30.643 -9.638 24.029 1.00 44.12 411 ILE A C 1
ATOM 3395 O O . ILE A 1 411 ? 30.018 -10.561 24.548 1.00 44.12 411 ILE A O 1
ATOM 3399 N N . MET A 1 412 ? 31.628 -9.878 23.153 1.00 43.59 412 MET A N 1
ATOM 3400 C CA . MET A 1 412 ? 31.975 -11.244 22.720 1.00 43.59 412 MET A CA 1
ATOM 3401 C C . MET A 1 412 ? 32.512 -12.109 23.874 1.00 43.59 412 MET A C 1
ATOM 3403 O O . MET A 1 412 ? 32.395 -13.332 23.836 1.00 43.59 412 MET A O 1
ATOM 3407 N N . GLY A 1 413 ? 33.088 -11.484 24.909 1.00 42.81 413 GLY A N 1
ATOM 3408 C CA . GLY A 1 413 ? 33.484 -12.165 26.141 1.00 42.81 413 GLY A CA 1
ATOM 3409 C C . GLY A 1 413 ? 32.290 -12.604 26.995 1.00 42.81 413 GLY A C 1
ATOM 3410 O O . GLY A 1 413 ? 32.329 -13.696 27.555 1.00 42.81 413 GLY A O 1
ATOM 3411 N N . GLY A 1 414 ? 31.229 -11.793 27.062 1.00 38.59 414 GLY A N 1
ATOM 3412 C CA . GLY A 1 414 ? 29.997 -12.113 27.792 1.00 38.59 414 GLY A CA 1
ATOM 3413 C C . GLY A 1 414 ? 29.179 -13.234 27.142 1.00 38.59 414 GLY A C 1
ATOM 3414 O O . GLY A 1 414 ? 28.784 -14.179 27.824 1.00 38.59 414 GLY A O 1
ATOM 3415 N N . ILE A 1 415 ? 28.999 -13.186 25.817 1.00 36.09 415 ILE A N 1
ATOM 3416 C CA . ILE A 1 415 ? 28.243 -14.200 25.053 1.00 36.09 415 ILE A CA 1
ATOM 3417 C C . ILE A 1 415 ? 28.862 -15.602 25.227 1.00 36.09 415 ILE A C 1
ATOM 3419 O O . ILE A 1 415 ? 28.155 -16.587 25.449 1.00 36.09 415 ILE A O 1
ATOM 3423 N N . ALA A 1 416 ? 30.196 -15.697 25.233 1.00 35.38 416 ALA A N 1
ATOM 3424 C CA . ALA A 1 416 ? 30.909 -16.960 25.436 1.00 35.38 416 ALA A CA 1
ATOM 3425 C C . ALA A 1 416 ? 30.713 -17.586 26.837 1.00 35.38 416 ALA A C 1
ATOM 3427 O O . ALA A 1 416 ? 30.861 -18.802 26.980 1.00 35.38 416 ALA A O 1
ATOM 3428 N N . GLU A 1 417 ? 30.384 -16.796 27.868 1.00 35.97 417 GLU A N 1
ATOM 3429 C CA . GLU A 1 417 ? 30.092 -17.307 29.218 1.00 35.97 417 GLU A CA 1
ATOM 3430 C C . GLU A 1 417 ? 28.629 -17.772 29.380 1.00 35.97 417 GLU A C 1
ATOM 3432 O O . GLU A 1 417 ? 28.350 -18.590 30.258 1.00 35.97 417 GLU A O 1
ATOM 3437 N N . LEU A 1 418 ? 27.703 -17.315 28.526 1.00 35.62 418 LEU A N 1
ATOM 3438 C CA . LEU A 1 418 ? 26.276 -17.673 28.586 1.00 35.62 418 LEU A CA 1
ATOM 3439 C C . LEU A 1 418 ? 25.945 -19.015 27.906 1.00 35.62 418 LEU A C 1
ATOM 3441 O O . LEU A 1 418 ? 25.013 -19.703 28.325 1.00 35.62 418 LEU A O 1
ATOM 3445 N N . SER A 1 419 ? 26.726 -19.436 26.908 1.00 34.81 419 SER A N 1
ATOM 3446 C CA . SER A 1 419 ? 26.452 -20.646 26.111 1.00 34.81 419 SER A CA 1
ATOM 3447 C C . SER A 1 419 ? 26.664 -21.984 26.843 1.00 34.81 419 SER A C 1
ATOM 3449 O O . SER A 1 419 ? 26.286 -23.034 26.325 1.00 34.81 419 SER A O 1
ATOM 3451 N N . GLN A 1 420 ? 27.246 -21.988 28.050 1.00 32.59 420 GLN A N 1
ATOM 3452 C CA . GLN A 1 420 ? 27.625 -23.227 28.751 1.00 32.59 420 GLN A CA 1
ATOM 3453 C C . GLN A 1 420 ? 26.531 -23.845 29.643 1.00 32.59 420 GLN A C 1
ATOM 3455 O O . GLN A 1 420 ? 26.723 -24.963 30.123 1.00 32.59 420 GLN A O 1
ATOM 3460 N N . ASP A 1 421 ? 25.396 -23.169 29.861 1.00 34.03 421 ASP A N 1
ATOM 3461 C CA . ASP A 1 421 ? 24.382 -23.571 30.855 1.00 34.03 421 ASP A CA 1
ATOM 3462 C C . ASP A 1 421 ? 22.936 -23.599 30.294 1.00 34.03 421 ASP A C 1
ATOM 3464 O O . ASP A 1 421 ? 22.000 -23.056 30.883 1.00 34.03 421 ASP A O 1
ATOM 3468 N N . SER A 1 422 ? 22.703 -24.306 29.177 1.00 29.77 422 SER A N 1
ATOM 3469 C CA . SER A 1 422 ? 21.338 -24.703 28.779 1.00 29.77 422 SER A CA 1
ATOM 3470 C C . SER A 1 422 ? 21.221 -26.187 28.387 1.00 29.77 422 SER A C 1
ATOM 3472 O O . SER A 1 422 ? 21.865 -26.690 27.471 1.00 29.77 422 SER A O 1
ATOM 3474 N N . GLN A 1 423 ? 20.376 -26.925 29.118 1.00 27.62 423 GLN A N 1
ATOM 3475 C CA . GLN A 1 423 ? 19.921 -28.268 28.739 1.00 27.62 423 GLN A CA 1
ATOM 3476 C C . GLN A 1 423 ? 18.487 -28.165 28.222 1.00 27.62 423 GLN A C 1
ATOM 3478 O O . GLN A 1 423 ? 17.565 -27.943 29.008 1.00 27.62 423 GLN A O 1
ATOM 3483 N N . ILE A 1 424 ? 18.299 -28.344 26.915 1.00 27.41 424 ILE A N 1
ATOM 3484 C CA . ILE A 1 424 ? 16.984 -28.300 26.265 1.00 27.41 424 ILE A CA 1
ATOM 3485 C C . ILE A 1 424 ? 16.218 -29.611 26.547 1.00 27.41 424 ILE A C 1
ATOM 3487 O O . ILE A 1 424 ? 16.742 -30.689 26.254 1.00 27.41 424 ILE A O 1
ATOM 3491 N N . PRO A 1 425 ? 14.985 -29.572 27.092 1.00 27.83 425 PRO A N 1
ATOM 3492 C CA . PRO A 1 425 ? 14.112 -30.740 27.182 1.00 27.83 425 PRO A CA 1
ATOM 3493 C C . PRO A 1 425 ? 13.195 -30.852 25.954 1.00 27.83 425 PRO A C 1
ATOM 3495 O O . PRO A 1 425 ? 12.506 -29.898 25.603 1.00 27.83 425 PRO A O 1
ATOM 3498 N N . GLU A 1 426 ? 13.095 -32.044 25.363 1.00 30.23 426 GLU A N 1
ATOM 3499 C CA . GLU A 1 426 ? 12.087 -32.350 24.337 1.00 30.23 426 GLU A CA 1
ATOM 3500 C C . GLU A 1 426 ? 10.652 -32.191 24.881 1.00 30.23 426 GLU A C 1
ATOM 3502 O O . GLU A 1 426 ? 10.284 -32.848 25.861 1.00 30.23 426 GLU A O 1
ATOM 3507 N N . MET A 1 427 ? 9.792 -31.432 24.189 1.00 24.36 427 MET A N 1
ATOM 3508 C CA . MET A 1 427 ? 8.334 -31.605 24.269 1.00 24.36 427 MET A CA 1
ATOM 3509 C C . MET A 1 427 ? 7.637 -31.385 22.921 1.00 24.36 427 MET A C 1
ATOM 3511 O O . MET A 1 427 ? 7.596 -30.285 22.385 1.00 24.36 427 MET A O 1
ATOM 3515 N N . TYR A 1 428 ? 6.975 -32.437 22.436 1.00 28.48 428 TYR A N 1
ATOM 3516 C CA . TYR A 1 428 ? 5.869 -32.330 21.481 1.00 28.48 428 TYR A CA 1
ATOM 3517 C C . TYR A 1 428 ? 4.639 -31.716 22.168 1.00 28.48 428 TYR A C 1
ATOM 3519 O O . TYR A 1 428 ? 4.251 -32.211 23.230 1.00 28.48 428 TYR A O 1
ATOM 3527 N N . GLY A 1 429 ? 3.934 -30.765 21.534 1.00 25.44 429 GLY A N 1
ATOM 3528 C CA . GLY A 1 429 ? 2.583 -30.432 22.014 1.00 25.44 429 GLY A CA 1
ATOM 3529 C C . GLY A 1 429 ? 1.870 -29.154 21.559 1.00 25.44 429 GLY A C 1
ATOM 3530 O O . GLY A 1 429 ? 1.366 -28.447 22.419 1.00 25.44 429 GLY A O 1
ATOM 3531 N N . GLY A 1 430 ? 1.681 -28.938 20.253 1.00 33.66 430 GLY A N 1
ATOM 3532 C CA . GLY A 1 430 ? 0.454 -28.310 19.726 1.00 33.66 430 GLY A CA 1
ATOM 3533 C C . GLY A 1 430 ? 0.249 -26.790 19.864 1.00 33.66 430 GLY A C 1
ATOM 3534 O O . GLY A 1 430 ? -0.313 -26.311 20.844 1.00 33.66 430 GLY A O 1
ATOM 3535 N N . MET A 1 431 ? 0.486 -26.084 18.757 1.00 24.45 431 MET A N 1
ATOM 3536 C CA . MET A 1 431 ? -0.208 -24.854 18.341 1.00 24.45 431 MET A CA 1
ATOM 3537 C C . MET A 1 431 ? -0.508 -24.984 16.828 1.00 24.45 431 MET A C 1
ATOM 3539 O O . MET A 1 431 ? 0.173 -25.736 16.140 1.00 24.45 431 MET A O 1
ATOM 3543 N N . GLY A 1 432 ? -1.52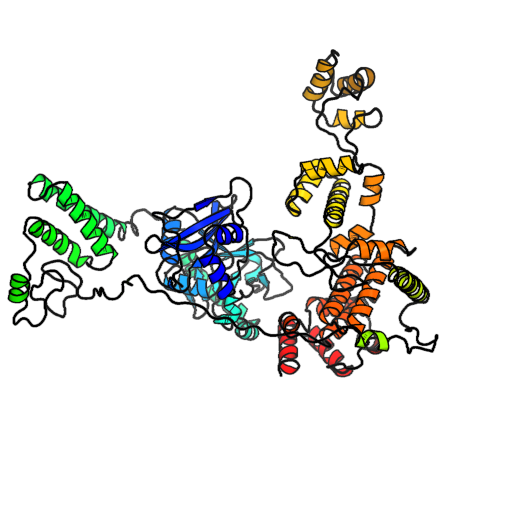8 -24.372 16.224 1.00 26.64 432 GLY A N 1
ATOM 3544 C CA . GLY A 1 432 ? -2.493 -23.413 16.761 1.00 26.64 432 GLY A CA 1
ATOM 3545 C C . GLY A 1 432 ? -2.367 -22.046 16.086 1.00 26.64 432 GLY A C 1
ATOM 3546 O O . GLY A 1 432 ? -1.688 -21.193 16.627 1.00 26.64 432 GLY A O 1
ATOM 3547 N N . LEU A 1 433 ? -3.082 -21.851 14.967 1.00 32.53 433 LEU A N 1
ATOM 3548 C CA . LEU A 1 433 ? -3.364 -20.557 14.309 1.00 32.53 433 LEU A CA 1
ATOM 3549 C C . LEU A 1 433 ? -2.153 -19.723 13.827 1.00 32.53 433 LEU A C 1
ATOM 3551 O O . LEU A 1 433 ? -1.613 -18.909 14.563 1.00 32.53 433 LEU A O 1
ATOM 3555 N N . PHE A 1 434 ? -1.859 -19.802 12.527 1.00 32.78 434 PHE A N 1
ATOM 3556 C CA . PHE A 1 434 ? -1.099 -18.794 11.774 1.00 32.78 434 PHE A CA 1
ATOM 3557 C C . PHE A 1 434 ? -1.772 -18.641 10.391 1.00 32.78 434 PHE A C 1
ATOM 3559 O O . PHE A 1 434 ? -2.237 -19.629 9.827 1.00 32.78 434 PHE A O 1
ATOM 3566 N N . GLY A 1 435 ? -1.962 -17.450 9.817 1.00 28.50 435 GLY A N 1
ATOM 3567 C CA . GLY A 1 435 ? -1.150 -16.241 9.965 1.00 28.50 435 GLY A CA 1
ATOM 3568 C C . GLY A 1 435 ? -0.011 -16.297 8.948 1.00 28.50 435 GLY A C 1
ATOM 3569 O O . GLY A 1 435 ? 0.709 -17.290 8.900 1.00 28.50 435 GLY A O 1
ATOM 3570 N N . GLY A 1 436 ? 0.142 -15.280 8.095 1.00 28.92 436 GLY A N 1
ATOM 3571 C CA . GLY A 1 436 ? 1.277 -15.243 7.167 1.00 28.92 436 GLY A CA 1
ATOM 3572 C C . GLY A 1 436 ? 2.582 -15.314 7.961 1.00 28.92 436 GLY A C 1
ATOM 3573 O O . GLY A 1 436 ? 2.749 -14.536 8.901 1.00 28.92 436 GLY A O 1
ATOM 3574 N N . VAL A 1 437 ? 3.461 -16.262 7.623 1.00 32.00 437 VAL A N 1
ATOM 3575 C CA . VAL A 1 437 ? 4.725 -16.474 8.342 1.00 32.00 437 VAL A CA 1
ATOM 3576 C C . VAL A 1 437 ? 5.557 -15.201 8.218 1.00 32.00 437 VAL A C 1
ATOM 3578 O O . VAL A 1 437 ? 6.114 -14.917 7.158 1.00 32.00 437 VAL A O 1
ATOM 3581 N N . LYS A 1 438 ? 5.606 -14.408 9.294 1.00 40.75 438 LYS A N 1
ATOM 3582 C CA . LYS A 1 438 ? 6.582 -13.324 9.410 1.00 40.75 438 LYS A CA 1
ATOM 3583 C C . LYS A 1 438 ? 7.974 -13.966 9.408 1.00 40.75 438 LYS A C 1
ATOM 3585 O O . LYS A 1 438 ? 8.126 -15.011 10.045 1.00 40.75 438 LYS A O 1
ATOM 3590 N N . PRO A 1 439 ? 8.969 -13.385 8.717 1.00 42.06 439 PRO A N 1
ATOM 3591 C CA . PRO A 1 439 ? 10.338 -13.869 8.831 1.00 42.06 439 PRO A CA 1
ATOM 3592 C C . PRO A 1 439 ? 10.776 -13.844 10.307 1.00 42.06 439 PRO A C 1
ATOM 3594 O O . PRO A 1 439 ? 10.300 -12.983 11.059 1.00 42.06 439 PRO A O 1
ATOM 3597 N N . PRO A 1 440 ? 11.646 -14.777 10.737 1.00 53.44 440 PRO A N 1
ATOM 3598 C CA . PRO A 1 440 ? 12.204 -14.751 12.083 1.00 53.44 440 PRO A CA 1
ATOM 3599 C C . PRO A 1 440 ? 12.932 -13.424 12.319 1.00 53.44 440 PRO A C 1
ATOM 3601 O O . PRO A 1 440 ? 13.534 -12.855 11.402 1.00 53.44 440 PRO A O 1
ATOM 3604 N N . LYS A 1 441 ? 12.856 -12.918 13.553 1.00 71.06 441 LYS A N 1
ATOM 3605 C CA . LYS A 1 441 ? 13.582 -11.711 13.958 1.00 71.06 441 LYS A CA 1
ATOM 3606 C C . LYS A 1 441 ? 15.089 -11.972 13.932 1.00 71.06 441 LYS A C 1
ATOM 3608 O O . LYS A 1 441 ? 15.540 -13.070 14.243 1.00 71.06 441 LYS A O 1
ATOM 3613 N N . MET A 1 442 ? 15.872 -10.953 13.592 1.00 73.88 442 MET A N 1
ATOM 3614 C CA . MET A 1 442 ? 17.333 -11.049 13.572 1.00 73.88 442 MET A CA 1
ATOM 3615 C C . MET A 1 442 ? 17.898 -10.909 14.994 1.00 73.88 442 MET A C 1
ATOM 3617 O O . MET A 1 442 ? 17.653 -9.897 15.653 1.00 73.88 442 MET A O 1
ATOM 3621 N N . SER A 1 443 ? 18.668 -11.911 15.434 1.00 76.75 443 SER A N 1
ATOM 3622 C CA . SER A 1 443 ? 19.358 -11.983 16.732 1.00 76.75 443 SER A CA 1
ATOM 3623 C C . SER A 1 443 ? 20.867 -12.201 16.546 1.00 76.75 443 SER A C 1
ATOM 3625 O O . SER A 1 443 ? 21.305 -12.823 15.568 1.00 76.75 443 SER A O 1
ATOM 3627 N N . LEU A 1 444 ? 21.680 -11.668 17.465 1.00 69.06 444 LEU A N 1
ATOM 3628 C CA . LEU A 1 444 ? 23.130 -11.885 17.471 1.00 69.06 444 LEU A CA 1
ATOM 3629 C C . LEU A 1 444 ? 23.533 -13.333 17.763 1.00 69.06 444 LEU A C 1
ATOM 3631 O O . LEU A 1 444 ? 24.587 -13.742 17.272 1.00 69.06 444 LEU A O 1
ATOM 3635 N N . ASP A 1 445 ? 22.708 -14.119 18.456 1.00 58.97 445 ASP A N 1
ATOM 3636 C CA . ASP A 1 445 ? 23.043 -15.505 18.802 1.00 58.97 445 ASP A CA 1
ATOM 3637 C C . ASP A 1 445 ? 22.712 -16.462 17.645 1.00 58.97 445 ASP A C 1
ATOM 3639 O O . ASP A 1 445 ? 23.636 -16.991 17.026 1.00 58.97 445 ASP A O 1
ATOM 3643 N N . ASP A 1 446 ? 21.453 -16.553 17.200 1.00 56.16 446 ASP A N 1
ATOM 3644 C CA . ASP A 1 446 ? 21.053 -17.425 16.081 1.00 56.16 446 ASP A CA 1
ATOM 3645 C C . ASP A 1 446 ? 20.047 -16.781 15.114 1.00 56.16 446 ASP A C 1
ATOM 3647 O O . ASP A 1 446 ? 19.221 -15.951 15.485 1.00 56.16 446 ASP A O 1
ATOM 3651 N N . TYR A 1 447 ? 20.113 -17.190 13.842 1.00 49.78 447 TYR A N 1
ATOM 3652 C CA . TYR A 1 447 ? 19.189 -16.754 12.779 1.00 49.78 447 TYR A CA 1
ATOM 3653 C C . TYR A 1 447 ? 17.884 -17.574 12.722 1.00 49.78 447 TYR A C 1
ATOM 3655 O O . TYR A 1 447 ? 17.045 -17.340 11.851 1.00 49.78 447 TYR A O 1
ATOM 3663 N N . GLU A 1 448 ? 17.711 -18.527 13.638 1.00 40.81 448 GLU A N 1
ATOM 3664 C CA . GLU A 1 448 ? 16.554 -19.418 13.728 1.00 40.81 448 GLU A CA 1
ATOM 3665 C C . GLU A 1 448 ? 15.906 -19.302 15.114 1.00 40.81 448 GLU A C 1
ATOM 3667 O O . GLU A 1 448 ? 16.112 -20.147 15.980 1.00 40.81 448 GLU A O 1
ATOM 3672 N N . PHE A 1 449 ? 15.104 -18.254 15.331 1.00 41.47 449 PHE A N 1
ATOM 3673 C CA . PHE A 1 449 ? 14.210 -18.188 16.489 1.00 41.47 449 PHE A CA 1
ATOM 3674 C C . PHE A 1 449 ? 12.781 -17.786 16.121 1.00 41.47 449 PHE A C 1
ATOM 3676 O O . PHE A 1 449 ? 12.520 -17.116 15.120 1.00 41.47 449 PHE A O 1
ATOM 3683 N N . GLU A 1 450 ? 11.850 -18.289 16.929 1.00 42.75 450 GLU A N 1
ATOM 3684 C CA . GLU A 1 450 ? 10.411 -18.279 16.678 1.00 42.75 450 GLU A CA 1
ATOM 3685 C C . GLU A 1 450 ? 9.784 -16.872 16.738 1.00 42.75 450 GLU A C 1
ATOM 3687 O O . GLU A 1 450 ? 10.416 -15.866 17.056 1.00 42.75 450 GLU A O 1
ATOM 3692 N N . SER A 1 451 ? 8.493 -16.800 16.404 1.00 45.16 451 SER A N 1
ATOM 3693 C CA . SER A 1 451 ? 7.702 -15.569 16.417 1.00 45.16 451 SER A CA 1
ATOM 3694 C C . SER A 1 451 ? 7.850 -14.769 17.718 1.00 45.16 451 SER A C 1
ATOM 3696 O O . SER A 1 451 ? 7.661 -15.328 18.795 1.00 45.16 451 SER A O 1
ATOM 3698 N N . CYS A 1 452 ? 8.086 -13.458 17.569 1.00 46.25 452 CYS A N 1
ATOM 3699 C CA . CYS A 1 452 ? 8.129 -12.415 18.605 1.00 46.25 452 CYS A CA 1
ATOM 3700 C C . CYS A 1 452 ? 7.400 -12.769 19.913 1.00 46.25 452 CYS A C 1
ATOM 3702 O O . CYS A 1 452 ? 6.202 -13.073 19.888 1.00 46.25 452 CYS A O 1
ATOM 3704 N N . SER A 1 453 ? 8.086 -12.621 21.053 1.00 55.00 453 SER A N 1
ATOM 3705 C CA . SER A 1 453 ? 7.468 -12.822 22.365 1.00 55.00 453 SER A CA 1
ATOM 3706 C C . SER A 1 453 ? 6.248 -11.899 22.545 1.00 55.00 453 SER A C 1
ATOM 3708 O O . SER A 1 453 ? 6.156 -10.792 21.993 1.00 55.00 453 SER A O 1
ATOM 3710 N N . HIS A 1 454 ? 5.259 -12.364 23.311 1.00 57.66 454 HIS A N 1
ATOM 3711 C CA . HIS A 1 454 ? 4.083 -11.549 23.631 1.00 57.66 454 HIS A CA 1
ATOM 3712 C C . HIS A 1 454 ? 4.464 -10.337 24.508 1.00 57.66 454 HIS A C 1
ATOM 3714 O O . HIS A 1 454 ? 3.835 -9.281 24.414 1.00 57.66 454 HIS A O 1
ATOM 3720 N N . GLU A 1 455 ? 5.528 -10.465 25.309 1.00 59.12 455 GLU A N 1
ATOM 3721 C CA . GLU A 1 455 ? 6.040 -9.410 26.193 1.00 59.12 455 GLU A CA 1
ATOM 3722 C C . GLU A 1 455 ? 6.720 -8.274 25.408 1.00 59.12 455 GLU A C 1
ATOM 3724 O O . GLU A 1 455 ? 6.492 -7.100 25.718 1.00 59.12 455 GLU A O 1
ATOM 3729 N N . ASP A 1 456 ? 7.439 -8.594 24.327 1.00 69.19 456 ASP A N 1
ATOM 3730 C CA . ASP A 1 456 ? 7.973 -7.626 23.358 1.00 69.19 456 ASP A CA 1
ATOM 3731 C C . ASP A 1 456 ? 6.873 -6.752 22.758 1.00 69.19 456 ASP A C 1
ATOM 3733 O O . ASP A 1 456 ? 6.931 -5.518 22.789 1.00 69.19 456 ASP A O 1
ATOM 3737 N N . SER A 1 457 ? 5.845 -7.417 22.222 1.00 77.94 457 SER A N 1
ATOM 3738 C CA . SER A 1 457 ? 4.727 -6.760 21.544 1.00 77.94 457 SER A CA 1
ATOM 3739 C C . SER A 1 457 ? 4.033 -5.786 22.495 1.00 77.94 457 SER A C 1
ATOM 3741 O O . SER A 1 457 ? 3.819 -4.623 22.155 1.00 77.94 457 SER A O 1
ATOM 3743 N N . LEU A 1 458 ? 3.764 -6.221 23.730 1.00 83.44 458 LEU A N 1
ATOM 3744 C CA . LEU A 1 458 ? 3.158 -5.373 24.749 1.00 83.44 458 LEU A CA 1
ATOM 3745 C C . LEU A 1 458 ? 4.059 -4.202 25.172 1.00 83.44 458 LEU A C 1
ATOM 3747 O O . LEU A 1 458 ? 3.574 -3.083 25.352 1.00 83.44 458 LEU A O 1
ATOM 3751 N N . THR A 1 459 ? 5.367 -4.419 25.305 1.00 85.31 459 THR A N 1
ATOM 3752 C CA . THR A 1 459 ? 6.303 -3.358 25.704 1.00 85.31 459 THR A CA 1
ATOM 3753 C C . THR A 1 459 ? 6.388 -2.257 24.640 1.00 85.31 459 THR A C 1
ATOM 3755 O O . THR A 1 459 ? 6.387 -1.069 24.980 1.00 85.31 459 THR A O 1
ATOM 3758 N N . ILE A 1 460 ? 6.361 -2.628 23.355 1.00 88.44 460 ILE A N 1
ATOM 3759 C CA . ILE A 1 460 ? 6.296 -1.690 22.224 1.00 88.44 460 ILE A CA 1
ATOM 3760 C C . ILE A 1 460 ? 4.996 -0.869 22.258 1.00 88.44 460 ILE A C 1
ATOM 3762 O O . ILE A 1 460 ? 5.046 0.355 22.120 1.00 88.44 460 ILE A O 1
ATOM 3766 N N . LEU A 1 461 ? 3.844 -1.508 22.493 1.00 89.88 461 LEU A N 1
ATOM 3767 C CA . LEU A 1 461 ? 2.537 -0.838 22.600 1.00 89.88 461 LEU A CA 1
ATOM 3768 C C . LEU A 1 461 ? 2.496 0.171 23.754 1.00 89.88 461 LEU A C 1
ATOM 3770 O O . LEU A 1 461 ? 2.053 1.313 23.587 1.00 89.88 461 LEU A O 1
ATOM 3774 N N . ILE A 1 462 ? 3.011 -0.232 24.918 1.00 90.94 462 ILE A N 1
ATOM 3775 C CA . ILE A 1 462 ? 3.146 0.626 26.096 1.00 90.94 462 ILE A CA 1
ATOM 3776 C C . ILE A 1 462 ? 4.029 1.836 25.772 1.00 90.94 462 ILE A C 1
ATOM 3778 O O . ILE A 1 462 ? 3.629 2.964 26.062 1.00 90.94 462 ILE A O 1
ATOM 3782 N N . TYR A 1 463 ? 5.194 1.638 25.141 1.00 90.69 463 TYR A N 1
ATOM 3783 C CA . TYR A 1 463 ? 6.067 2.747 24.752 1.00 90.69 463 TYR A CA 1
ATOM 3784 C C . TYR A 1 463 ? 5.372 3.704 23.774 1.00 90.69 463 TYR A C 1
ATOM 3786 O O . TYR A 1 463 ? 5.297 4.895 24.077 1.00 90.69 463 TYR A O 1
ATOM 3794 N N . LYS A 1 464 ? 4.809 3.198 22.660 1.00 88.75 464 LYS A N 1
ATOM 3795 C CA . LYS A 1 464 ? 4.106 4.005 21.639 1.00 88.75 464 LYS A CA 1
ATOM 3796 C C . LYS A 1 464 ? 3.047 4.907 22.282 1.00 88.75 464 LYS A C 1
ATOM 3798 O O . LYS A 1 464 ? 3.043 6.123 22.077 1.00 88.75 464 LYS A O 1
ATOM 3803 N N . THR A 1 465 ? 2.220 4.325 23.149 1.00 90.25 465 THR A N 1
ATOM 3804 C CA . THR A 1 465 ? 1.157 5.049 23.862 1.00 90.25 465 THR A CA 1
ATOM 3805 C C . THR A 1 465 ? 1.728 6.138 24.771 1.00 90.25 465 THR A C 1
ATOM 3807 O O . THR A 1 465 ? 1.250 7.270 24.769 1.00 90.25 465 THR A O 1
ATOM 3810 N N . LEU A 1 466 ? 2.785 5.828 25.528 1.00 89.44 466 LEU A N 1
ATOM 3811 C CA . LEU A 1 466 ? 3.432 6.778 26.433 1.00 89.44 466 LEU A CA 1
ATOM 3812 C C . LEU A 1 466 ? 4.153 7.922 25.699 1.00 89.44 466 LEU A C 1
ATOM 3814 O O . LEU A 1 466 ? 4.137 9.048 26.204 1.00 89.44 466 LEU A O 1
ATOM 3818 N N . SER A 1 467 ? 4.737 7.675 24.521 1.00 85.94 467 SER A N 1
ATOM 3819 C CA . SER A 1 467 ? 5.299 8.738 23.676 1.00 85.94 467 SER A CA 1
ATOM 3820 C C . SER A 1 467 ? 4.217 9.696 23.166 1.00 85.94 467 SER A C 1
ATOM 3822 O O . SER A 1 467 ? 4.359 10.907 23.329 1.00 85.94 467 SER A O 1
ATOM 3824 N N . GLU A 1 468 ? 3.084 9.188 22.670 1.00 83.31 468 GLU A N 1
ATOM 3825 C CA . GLU A 1 468 ? 1.998 10.036 22.154 1.00 83.31 468 GLU A CA 1
ATOM 3826 C C . GLU A 1 468 ? 1.322 10.915 23.225 1.00 83.31 468 GLU A C 1
ATOM 3828 O O . GLU A 1 468 ? 0.828 12.009 22.926 1.00 83.31 468 GLU A O 1
ATOM 3833 N N . ILE A 1 469 ? 1.298 10.466 24.485 1.00 80.44 469 ILE A N 1
ATOM 3834 C CA . ILE A 1 469 ? 0.767 11.260 25.606 1.00 80.44 469 ILE A CA 1
ATOM 3835 C C . ILE A 1 469 ? 1.655 12.481 25.887 1.00 80.44 469 ILE A C 1
ATOM 3837 O O . ILE A 1 469 ? 1.144 13.554 26.219 1.00 80.44 469 ILE A O 1
ATOM 3841 N N . ASN A 1 470 ? 2.979 12.346 25.742 1.00 66.31 470 ASN A N 1
ATOM 3842 C CA . ASN A 1 470 ? 3.903 13.468 25.916 1.00 66.31 470 ASN A CA 1
ATOM 3843 C C . ASN A 1 470 ? 3.737 14.529 24.811 1.00 66.31 470 ASN A C 1
ATOM 3845 O O . ASN A 1 470 ? 3.868 15.719 25.102 1.00 66.31 470 ASN A O 1
ATOM 3849 N N . ASP A 1 471 ? 3.352 14.126 23.596 1.00 56.31 471 ASP A N 1
ATOM 3850 C CA . ASP A 1 471 ? 3.124 15.005 22.437 1.00 56.31 471 ASP A CA 1
ATOM 3851 C C . ASP A 1 471 ? 1.756 15.729 22.457 1.00 56.31 471 ASP A C 1
ATOM 3853 O O . ASP A 1 471 ? 1.129 15.993 21.430 1.00 56.31 471 ASP A O 1
ATOM 3857 N N . TYR A 1 472 ? 1.317 16.139 23.652 1.00 52.31 472 TYR A N 1
ATOM 3858 C CA . TYR A 1 472 ? 0.158 17.013 23.904 1.00 52.31 472 TYR A CA 1
ATOM 3859 C C . TYR A 1 472 ? -1.224 16.428 23.570 1.00 52.31 472 TYR A C 1
ATOM 3861 O O . TYR A 1 472 ? -2.158 17.181 23.273 1.00 52.31 472 TYR A O 1
ATOM 3869 N N . THR A 1 473 ? -1.397 15.108 23.666 1.00 59.22 473 THR A N 1
ATOM 3870 C CA . THR A 1 473 ? -2.692 14.454 23.409 1.00 59.22 473 THR A CA 1
ATOM 3871 C C . THR A 1 473 ? -3.290 13.816 24.665 1.00 59.22 473 THR A C 1
ATOM 3873 O O . THR A 1 473 ? -2.581 13.455 25.603 1.00 59.22 473 THR A O 1
ATOM 3876 N N . SER A 1 474 ? -4.624 13.735 24.734 1.00 76.38 474 SER A N 1
ATOM 3877 C CA . SER A 1 474 ? -5.322 13.075 25.843 1.00 76.38 474 SER A CA 1
ATOM 3878 C C . SER A 1 474 ? -4.975 11.590 25.895 1.00 76.38 474 SER A C 1
ATOM 3880 O O . SER A 1 474 ? -4.891 10.947 24.854 1.00 76.38 474 SER A O 1
ATOM 3882 N N . PHE A 1 475 ? -4.858 11.043 27.108 1.00 80.44 475 PHE A N 1
ATOM 3883 C CA . PHE A 1 475 ? -4.579 9.623 27.339 1.00 80.44 475 PHE A CA 1
ATOM 3884 C C . PHE A 1 475 ? -5.485 8.691 26.526 1.00 80.44 475 PHE A C 1
ATOM 3886 O O . PHE A 1 475 ? -4.980 7.806 25.843 1.00 80.44 475 PHE A O 1
ATOM 3893 N N . ASP A 1 476 ? -6.799 8.939 26.535 1.00 80.75 476 ASP A N 1
ATOM 3894 C CA . ASP A 1 476 ? -7.755 8.163 25.742 1.00 80.75 476 ASP A CA 1
ATOM 3895 C C . ASP A 1 476 ? -7.438 8.221 24.243 1.00 80.75 476 ASP A C 1
ATOM 3897 O O . ASP A 1 476 ? -7.419 7.189 23.593 1.00 80.75 476 ASP A O 1
ATOM 3901 N N . SER A 1 477 ? -7.088 9.395 23.712 1.00 81.50 477 SER A N 1
ATOM 3902 C CA . SER A 1 477 ? -6.780 9.588 22.287 1.00 81.50 477 SER A CA 1
ATOM 3903 C C . SER A 1 477 ? -5.448 8.969 21.858 1.00 81.50 477 SER A C 1
ATOM 3905 O O . SER A 1 477 ? -5.310 8.571 20.705 1.00 81.50 477 SER A O 1
ATOM 3907 N N . ALA A 1 478 ? -4.469 8.893 22.763 1.00 84.69 478 ALA A N 1
ATOM 3908 C CA . ALA A 1 478 ? -3.233 8.151 22.531 1.00 84.69 478 ALA A CA 1
ATOM 3909 C C . ALA A 1 478 ? -3.494 6.636 22.530 1.00 84.69 478 ALA A C 1
ATOM 3911 O O . ALA A 1 478 ? -3.044 5.932 21.629 1.00 84.69 478 ALA A O 1
ATOM 3912 N N . CYS A 1 479 ? -4.289 6.142 23.487 1.00 85.62 479 CYS A N 1
ATOM 3913 C CA . CYS A 1 479 ? -4.699 4.738 23.513 1.00 85.62 479 CYS A CA 1
ATOM 3914 C C . CYS A 1 479 ? -5.518 4.377 22.264 1.00 85.62 479 CYS A C 1
ATOM 3916 O O . CYS A 1 479 ? -5.223 3.372 21.638 1.00 85.62 479 CYS A O 1
ATOM 3918 N N . GLU A 1 480 ? -6.478 5.214 21.851 1.00 85.81 480 GLU A N 1
ATOM 3919 C CA . GLU A 1 480 ? -7.293 5.029 20.639 1.00 85.81 480 GLU A CA 1
ATOM 3920 C C . GLU A 1 480 ? -6.440 4.969 19.364 1.00 85.81 480 GLU A C 1
ATOM 3922 O O . GLU A 1 480 ? -6.673 4.114 18.514 1.00 85.81 480 GLU A O 1
ATOM 3927 N N . ARG A 1 481 ? -5.433 5.839 19.203 1.00 83.75 481 ARG A N 1
ATOM 3928 C CA . ARG A 1 481 ? -4.564 5.800 18.013 1.00 83.75 481 ARG A CA 1
ATOM 3929 C C . ARG A 1 481 ? -3.679 4.560 17.969 1.00 83.75 481 ARG A C 1
ATOM 3931 O O . ARG A 1 481 ? -3.600 3.936 16.913 1.00 83.75 481 ARG A O 1
ATOM 3938 N N . VAL A 1 482 ? -3.059 4.177 19.086 1.00 84.88 482 VAL A N 1
ATOM 3939 C CA . VAL A 1 482 ? -2.246 2.950 19.152 1.00 84.88 482 VAL A CA 1
ATOM 3940 C C . VAL A 1 482 ? -3.127 1.708 18.985 1.00 84.88 482 VAL A C 1
ATOM 3942 O O . VAL A 1 482 ? -2.796 0.838 18.188 1.00 84.88 482 VAL A O 1
ATOM 3945 N N . SER A 1 483 ? -4.292 1.671 19.635 1.00 84.38 483 SER A N 1
ATOM 3946 C CA . SER A 1 483 ? -5.326 0.637 19.484 1.00 84.38 483 SER A CA 1
ATOM 3947 C C . SER A 1 483 ? -5.732 0.435 18.019 1.00 84.38 483 SER A C 1
ATOM 3949 O O . SER A 1 483 ? -5.646 -0.684 17.513 1.00 84.38 483 SER A O 1
ATOM 3951 N N . ASN A 1 484 ? -6.067 1.517 17.306 1.00 82.06 484 ASN A N 1
ATOM 3952 C CA . ASN A 1 484 ? -6.439 1.474 15.888 1.00 82.06 484 ASN A CA 1
ATOM 3953 C C . ASN A 1 484 ? -5.274 1.078 14.966 1.00 82.06 484 ASN A C 1
ATOM 3955 O O . ASN A 1 484 ? -5.484 0.377 13.979 1.00 82.06 484 ASN A O 1
ATOM 3959 N N . THR A 1 485 ? -4.053 1.538 15.258 1.00 79.88 485 THR A N 1
ATOM 3960 C CA . THR A 1 485 ? -2.874 1.284 14.407 1.00 79.88 485 THR A CA 1
ATOM 3961 C C . THR A 1 485 ? -2.374 -0.154 14.546 1.00 79.88 485 THR A C 1
ATOM 3963 O O . THR A 1 485 ? -1.946 -0.763 13.568 1.00 79.88 485 THR A O 1
ATOM 3966 N N . GLU A 1 486 ? -2.443 -0.709 15.755 1.00 81.19 486 GLU A N 1
ATOM 3967 C CA . GLU A 1 486 ? -1.835 -1.996 16.106 1.00 81.19 486 GLU A CA 1
ATOM 3968 C C . GLU A 1 486 ? -2.875 -3.118 16.301 1.00 81.19 486 GLU A C 1
ATOM 3970 O O . GLU A 1 486 ? -2.498 -4.265 16.527 1.00 81.19 486 GLU A O 1
ATOM 3975 N N . ASN A 1 487 ? -4.172 -2.804 16.176 1.00 83.00 487 ASN A N 1
ATOM 3976 C CA . ASN A 1 487 ? -5.310 -3.723 16.319 1.00 83.00 487 ASN A CA 1
ATOM 3977 C C . ASN A 1 487 ? -5.366 -4.396 17.711 1.00 83.00 487 ASN A C 1
ATOM 3979 O O . ASN A 1 487 ? -5.449 -5.621 17.828 1.00 83.00 487 ASN A O 1
ATOM 3983 N N . VAL A 1 488 ? -5.313 -3.582 18.768 1.00 84.12 488 VAL A N 1
ATOM 3984 C CA . VAL A 1 488 ? -5.338 -4.014 20.182 1.00 84.12 488 VAL A CA 1
ATOM 3985 C C . VAL A 1 488 ? -6.484 -3.320 20.907 1.00 84.12 488 VAL A C 1
ATOM 3987 O O . VAL A 1 488 ? -6.743 -2.149 20.637 1.00 84.12 488 VAL A O 1
ATOM 3990 N N . ASP A 1 489 ? -7.162 -4.004 21.832 1.00 89.19 489 ASP A N 1
ATOM 3991 C CA . ASP A 1 489 ? -8.264 -3.400 22.583 1.00 89.19 489 ASP A CA 1
ATOM 3992 C C . ASP A 1 489 ? -7.794 -2.195 23.418 1.00 89.19 489 ASP A C 1
ATOM 3994 O O . ASP A 1 489 ? -6.787 -2.230 24.135 1.00 89.19 489 ASP A O 1
ATOM 3998 N N . CYS A 1 490 ? -8.530 -1.091 23.287 1.00 86.44 490 CYS A N 1
ATOM 3999 C CA . CYS A 1 490 ? -8.174 0.177 23.905 1.00 86.44 490 CYS A CA 1
ATOM 4000 C C . CYS A 1 490 ? -8.297 0.114 25.433 1.00 86.44 490 CYS A C 1
ATOM 4002 O O . CYS A 1 490 ? -7.452 0.674 26.127 1.00 86.44 490 CYS A O 1
ATOM 4004 N N . ASP A 1 491 ? -9.303 -0.574 25.977 1.00 85.81 491 ASP A N 1
ATOM 4005 C CA . ASP A 1 491 ? -9.501 -0.662 27.424 1.00 85.81 491 ASP A CA 1
ATOM 4006 C C . ASP A 1 491 ? -8.530 -1.673 28.065 1.00 85.81 491 ASP A C 1
ATOM 4008 O O . ASP A 1 491 ? -7.985 -1.374 29.129 1.00 85.81 491 ASP A O 1
ATOM 4012 N N . GLU A 1 492 ? -8.195 -2.782 27.394 1.00 87.81 492 GLU A N 1
ATOM 4013 C CA . GLU A 1 492 ? -7.123 -3.707 27.803 1.00 87.81 492 GLU A CA 1
ATOM 4014 C C . GLU A 1 492 ? -5.774 -2.979 27.922 1.00 87.81 492 GLU A C 1
ATOM 4016 O O . GLU A 1 492 ? -5.110 -3.056 28.960 1.00 87.81 492 GLU A O 1
ATOM 4021 N N . LEU A 1 493 ? -5.400 -2.178 26.917 1.00 89.44 493 LEU A N 1
ATOM 4022 C CA . LEU A 1 493 ? -4.171 -1.379 26.939 1.00 89.44 493 LEU A CA 1
ATOM 4023 C C . LEU A 1 493 ? -4.156 -0.359 28.095 1.00 89.44 493 LEU A C 1
ATOM 4025 O O . LEU A 1 493 ? -3.120 -0.157 28.739 1.00 89.44 493 LEU A O 1
ATOM 4029 N N . LYS A 1 494 ? -5.302 0.260 28.412 1.00 88.31 494 LYS A N 1
ATOM 4030 C CA . LYS A 1 494 ? -5.439 1.180 29.557 1.00 88.31 494 LYS A CA 1
ATOM 4031 C C . LYS A 1 494 ? -5.331 0.459 30.896 1.00 88.31 494 LYS A C 1
ATOM 4033 O O . LYS A 1 494 ? -4.653 0.964 31.798 1.00 88.31 494 LYS A O 1
ATOM 4038 N N . GLU A 1 495 ? -5.996 -0.686 31.050 1.00 87.06 495 GLU A N 1
ATOM 4039 C CA . GLU A 1 495 ? -5.890 -1.518 32.250 1.00 87.06 495 GLU A CA 1
ATOM 4040 C C . GLU A 1 495 ? -4.442 -1.960 32.467 1.00 87.06 495 GLU A C 1
ATOM 4042 O O . GLU A 1 495 ? -3.936 -1.867 33.585 1.00 87.06 495 GLU A O 1
ATOM 4047 N N . GLU A 1 496 ? -3.740 -2.333 31.401 1.00 90.25 496 GLU A N 1
ATOM 4048 C CA . GLU A 1 496 ? -2.358 -2.797 31.434 1.00 90.25 496 GLU A CA 1
ATOM 4049 C C . GLU A 1 496 ? -1.358 -1.683 31.799 1.00 90.25 496 GLU A C 1
ATOM 4051 O O . GLU A 1 496 ? -0.521 -1.856 32.694 1.00 90.25 496 GLU A O 1
ATOM 4056 N N . LEU A 1 497 ? -1.505 -0.488 31.214 1.00 91.19 497 LEU A N 1
ATOM 4057 C CA . LEU A 1 497 ? -0.725 0.710 31.565 1.00 91.19 497 LEU A CA 1
ATOM 4058 C C . LEU A 1 497 ? -0.866 1.096 33.049 1.00 91.19 497 LEU A C 1
ATOM 4060 O O . LEU A 1 497 ? 0.110 1.536 33.677 1.00 91.19 497 LEU A O 1
ATOM 4064 N N . VAL A 1 498 ? -2.058 0.901 33.625 1.00 88.81 498 VAL A N 1
ATOM 4065 C CA . VAL A 1 498 ? -2.321 1.092 35.060 1.00 88.81 498 VAL A CA 1
ATOM 4066 C C . VAL A 1 498 ? -1.778 -0.073 35.893 1.00 88.81 498 VAL A C 1
ATOM 4068 O O . VAL A 1 498 ? -1.112 0.164 36.904 1.00 88.81 498 VAL A O 1
ATOM 4071 N N . ARG A 1 499 ? -1.994 -1.326 35.472 1.00 89.88 499 ARG A N 1
ATOM 4072 C CA . ARG A 1 499 ? -1.550 -2.547 36.168 1.00 89.88 499 ARG A CA 1
ATOM 4073 C C . ARG A 1 499 ? -0.034 -2.591 36.329 1.00 89.88 499 ARG A C 1
ATOM 4075 O O . ARG A 1 499 ? 0.459 -2.950 37.399 1.00 89.88 499 ARG A O 1
ATOM 4082 N N . GLN A 1 500 ? 0.705 -2.178 35.302 1.00 91.69 500 GLN A N 1
ATOM 4083 C CA . GLN A 1 500 ? 2.163 -2.068 35.341 1.00 91.69 500 GLN A CA 1
ATOM 4084 C C . GLN A 1 500 ? 2.681 -0.771 35.989 1.00 91.69 500 GLN A C 1
ATOM 4086 O O . GLN A 1 500 ? 3.898 -0.598 36.131 1.00 91.69 500 GLN A O 1
ATOM 4091 N N . GLY A 1 501 ? 1.799 0.153 36.381 1.00 90.25 501 GLY A N 1
ATOM 4092 C CA . GLY A 1 501 ? 2.159 1.400 37.058 1.00 90.25 501 GLY A CA 1
ATOM 4093 C C . GLY A 1 501 ? 2.901 2.417 36.184 1.00 90.25 501 GLY A C 1
ATOM 4094 O O . GLY A 1 501 ? 3.590 3.289 36.720 1.00 90.25 501 GLY A O 1
ATOM 4095 N N . TYR A 1 502 ? 2.790 2.330 34.855 1.00 91.38 502 TYR A N 1
ATOM 4096 C CA . TYR A 1 502 ? 3.247 3.397 33.952 1.00 91.38 502 TYR A CA 1
ATOM 4097 C C . TYR A 1 502 ? 2.322 4.616 34.008 1.00 91.38 502 TYR A C 1
ATOM 4099 O O . TYR A 1 502 ? 2.755 5.746 33.777 1.00 91.38 502 TYR A O 1
ATOM 4107 N N . VAL A 1 503 ? 1.061 4.389 34.374 1.00 88.56 503 VAL A N 1
ATOM 4108 C CA . VAL A 1 503 ? 0.022 5.406 34.494 1.00 88.56 503 VAL A CA 1
ATOM 4109 C C . VAL A 1 503 ? -0.708 5.225 35.822 1.00 88.56 503 VAL A C 1
ATOM 4111 O O . VAL A 1 503 ? -1.004 4.108 36.236 1.00 88.56 503 VAL A O 1
ATOM 4114 N N . GLU A 1 504 ? -0.983 6.326 36.518 1.00 84.38 504 GLU A N 1
ATOM 4115 C CA . GLU A 1 504 ? -1.805 6.331 37.724 1.00 84.38 504 GLU A CA 1
ATOM 4116 C C . GLU A 1 504 ? -3.225 6.803 37.396 1.00 84.38 504 GLU A C 1
ATOM 4118 O O . GLU A 1 504 ? -3.426 7.859 36.796 1.00 84.38 504 GLU A O 1
ATOM 4123 N N . ASN A 1 505 ? -4.211 6.010 37.815 1.00 75.38 505 ASN A N 1
ATOM 4124 C CA . ASN A 1 505 ? -5.628 6.359 37.808 1.00 75.38 505 ASN A CA 1
ATOM 4125 C C . ASN A 1 505 ? -6.067 6.594 39.261 1.00 75.38 505 ASN A C 1
ATOM 4127 O O . ASN A 1 505 ? -6.592 5.702 39.930 1.00 75.38 505 ASN A O 1
ATOM 4131 N N . ARG A 1 506 ? -5.756 7.783 39.784 1.00 71.25 506 ARG A N 1
ATOM 4132 C CA . ARG A 1 506 ? -6.170 8.228 41.120 1.00 71.25 506 ARG A CA 1
ATOM 4133 C C . ARG A 1 506 ? -6.436 9.721 41.120 1.00 71.25 506 ARG A C 1
ATOM 4135 O O . ARG A 1 506 ? -5.722 10.475 40.467 1.00 71.25 506 ARG A O 1
ATOM 4142 N N . VAL A 1 507 ? -7.417 10.145 41.905 1.00 73.38 507 VAL A N 1
ATOM 4143 C CA . VAL A 1 507 ? -7.601 11.550 42.273 1.00 73.38 507 VAL A CA 1
ATOM 4144 C C . VAL A 1 507 ? -6.997 11.739 43.663 1.00 73.38 507 VAL A C 1
ATOM 4146 O O . VAL A 1 507 ? -7.273 10.945 44.562 1.00 73.38 507 VAL A O 1
ATOM 4149 N N . ASP A 1 508 ? -6.164 12.760 43.844 1.00 79.00 508 ASP A N 1
ATOM 4150 C CA . ASP A 1 508 ? -5.545 13.113 45.124 1.00 79.00 508 ASP A CA 1
ATOM 4151 C C . ASP A 1 508 ? -5.315 14.630 45.258 1.00 79.00 508 ASP A C 1
ATOM 4153 O O . ASP A 1 508 ? -5.686 15.413 44.383 1.00 79.00 508 ASP A O 1
ATOM 4157 N N . GLU A 1 509 ? -4.752 15.066 46.389 1.00 81.25 509 GLU A N 1
ATOM 4158 C CA . GLU A 1 509 ? -4.546 16.492 46.685 1.00 81.25 509 GLU A CA 1
ATOM 4159 C C . GLU A 1 509 ? -3.604 17.173 45.675 1.00 81.25 509 GLU A C 1
ATOM 4161 O O . GLU A 1 509 ? -3.806 18.344 45.345 1.00 81.25 509 GLU A O 1
ATOM 4166 N N . ASP A 1 510 ? -2.630 16.431 45.135 1.00 75.44 510 ASP A N 1
ATOM 4167 C CA . ASP A 1 510 ? -1.622 16.950 44.208 1.00 75.44 510 ASP A CA 1
ATOM 4168 C C . ASP A 1 510 ? -2.185 17.160 42.790 1.00 75.44 510 ASP A C 1
ATOM 4170 O O . ASP A 1 510 ? -1.701 18.034 42.068 1.00 75.44 510 ASP A O 1
ATOM 4174 N N . ASN A 1 511 ? -3.198 16.385 42.373 1.00 72.75 511 ASN A N 1
ATOM 4175 C CA . ASN A 1 511 ? -3.793 16.479 41.031 1.00 72.75 511 ASN A CA 1
ATOM 4176 C C . ASN A 1 511 ? -5.227 17.048 40.981 1.00 72.75 511 ASN A C 1
ATOM 4178 O O . ASN A 1 511 ? -5.701 17.414 39.900 1.00 72.75 511 ASN A O 1
ATOM 4182 N N . TRP A 1 512 ? -5.911 17.203 42.122 1.00 84.81 512 TRP A N 1
ATOM 4183 C CA . TRP A 1 512 ? -7.326 17.590 42.158 1.00 84.81 512 TRP A CA 1
ATOM 4184 C C . TRP A 1 512 ? -7.651 18.886 41.401 1.00 84.81 512 TRP A C 1
ATOM 4186 O O . TRP A 1 512 ? -8.683 18.972 40.737 1.00 84.81 512 TRP A O 1
ATOM 4196 N N . PHE A 1 513 ? -6.807 19.917 41.477 1.00 83.50 513 PHE A N 1
ATOM 4197 C CA . PHE A 1 513 ? -7.102 21.183 40.796 1.00 83.50 513 PHE A CA 1
ATOM 4198 C C . PHE A 1 513 ? -7.043 21.067 39.269 1.00 83.50 513 PHE A C 1
ATOM 4200 O O . PHE A 1 513 ? -7.749 21.802 38.580 1.00 83.50 513 PHE A O 1
ATOM 4207 N N . GLU A 1 514 ? -6.253 20.143 38.731 1.00 74.94 514 GLU A N 1
ATOM 4208 C CA . GLU A 1 514 ? -6.195 19.851 37.298 1.00 74.94 514 GLU A CA 1
ATOM 4209 C C . GLU A 1 514 ? -7.453 19.068 36.878 1.00 74.94 514 GLU A C 1
ATOM 4211 O O . GLU A 1 514 ? -8.208 19.515 36.010 1.00 74.94 514 GLU A O 1
ATOM 4216 N N . VAL A 1 515 ? -7.774 18.007 37.630 1.00 75.56 515 VAL A N 1
ATOM 4217 C CA . VAL A 1 515 ? -9.009 17.205 37.522 1.00 75.56 515 VAL A CA 1
ATOM 4218 C C . VAL A 1 515 ? -10.269 18.081 37.548 1.00 75.56 515 VAL A C 1
ATOM 4220 O O . VAL A 1 515 ? -11.079 18.070 36.619 1.00 75.56 515 VAL A O 1
ATOM 4223 N N . GLY A 1 516 ? -10.433 18.902 38.586 1.00 81.31 516 GLY A N 1
ATOM 4224 C CA . GLY A 1 516 ? -11.595 19.769 38.768 1.00 81.31 516 GLY A CA 1
ATOM 4225 C C . GLY A 1 516 ? -11.750 20.823 37.667 1.00 81.31 516 GLY A C 1
ATOM 4226 O O . GLY A 1 516 ? -12.872 21.224 37.341 1.00 81.31 516 GLY A O 1
ATOM 4227 N N . ASN A 1 517 ? -10.643 21.255 37.055 1.00 81.44 517 ASN A N 1
ATOM 4228 C CA . ASN A 1 517 ? -10.669 22.166 35.915 1.00 81.44 517 ASN A CA 1
ATOM 4229 C C . ASN A 1 517 ? -11.066 21.476 34.602 1.00 81.44 517 ASN A C 1
ATOM 4231 O O . ASN A 1 517 ? -11.696 22.141 33.775 1.00 81.44 517 ASN A O 1
ATOM 4235 N N . ALA A 1 518 ? -10.797 20.181 34.424 1.00 75.62 518 ALA A N 1
ATOM 4236 C CA . ALA A 1 518 ? -11.264 19.410 33.268 1.00 75.62 518 ALA A CA 1
ATOM 4237 C C . ALA A 1 518 ? -12.782 19.125 33.319 1.00 75.62 518 ALA A C 1
ATOM 4239 O O . ALA A 1 518 ? -13.482 19.278 32.317 1.00 75.62 518 ALA A O 1
ATOM 4240 N N . LEU A 1 519 ? -13.316 18.797 34.501 1.00 80.56 519 LEU A N 1
ATOM 4241 C CA . LEU A 1 519 ? -14.728 18.432 34.699 1.00 80.56 519 LEU A CA 1
ATOM 4242 C C . LEU A 1 519 ? -15.721 19.541 34.309 1.00 80.56 519 LEU A C 1
ATOM 4244 O O . LEU A 1 519 ? -15.458 20.739 34.466 1.00 80.56 519 LEU A O 1
ATOM 4248 N N . LYS A 1 520 ? -16.917 19.167 33.847 1.00 86.69 520 LYS A N 1
ATOM 4249 C CA . LYS A 1 520 ? -18.008 20.109 33.567 1.00 86.69 520 LYS A CA 1
ATOM 4250 C C . LYS A 1 520 ? -18.727 20.481 34.872 1.00 86.69 520 LYS A C 1
ATOM 4252 O O . LYS A 1 520 ? -18.658 19.807 35.897 1.00 86.69 520 LYS A O 1
ATOM 4257 N N . VAL A 1 521 ? -19.445 21.606 34.848 1.00 90.19 521 VAL A N 1
ATOM 4258 C CA . VAL A 1 521 ? -20.203 22.100 36.017 1.00 90.19 521 VAL A CA 1
ATOM 4259 C C . VAL A 1 521 ? -21.285 21.120 36.524 1.00 90.19 521 VAL A C 1
ATOM 4261 O O . VAL A 1 521 ? -21.519 21.135 37.732 1.00 90.19 521 VAL A O 1
ATOM 4264 N N . PRO A 1 522 ? -21.966 20.302 35.690 1.00 90.38 522 PRO A N 1
ATOM 4265 C CA . PRO A 1 522 ? -22.826 19.217 36.172 1.00 90.38 522 PRO A CA 1
ATOM 4266 C C . PRO A 1 522 ? -22.050 18.188 37.002 1.00 90.38 522 PRO A C 1
ATOM 4268 O O . PRO A 1 522 ? -22.370 18.010 38.170 1.00 90.38 522 PRO A O 1
ATOM 4271 N N . ASP A 1 523 ? -20.964 17.639 36.462 1.00 87.50 523 ASP A N 1
ATOM 4272 C CA . ASP A 1 523 ? -20.142 16.594 37.085 1.00 87.50 523 ASP A CA 1
ATOM 4273 C C . ASP A 1 523 ? -19.635 17.034 38.476 1.00 87.50 523 ASP A C 1
ATOM 4275 O O . ASP A 1 523 ? -19.803 16.334 39.476 1.00 87.50 523 ASP A O 1
ATOM 4279 N N . LEU A 1 524 ? -19.129 18.272 38.582 1.00 90.62 524 LEU A N 1
ATOM 4280 C CA . LEU A 1 524 ? -18.728 18.887 39.857 1.00 90.62 524 LEU A CA 1
ATOM 4281 C C . LEU A 1 524 ? -19.888 18.992 40.868 1.00 90.62 524 LEU A C 1
ATOM 4283 O O . LEU A 1 524 ? -19.687 18.865 42.077 1.00 90.62 524 LEU A O 1
ATOM 4287 N N . LYS A 1 525 ? -21.116 19.243 40.403 1.00 92.50 525 LYS A N 1
ATOM 4288 C CA . LYS A 1 525 ? -22.301 19.273 41.273 1.00 92.50 525 LYS A CA 1
ATOM 4289 C C . LYS A 1 525 ? -22.734 17.879 41.691 1.00 92.50 525 LYS A C 1
ATOM 4291 O O . LYS A 1 525 ? -23.209 17.747 42.815 1.00 92.50 525 LYS A O 1
ATOM 4296 N N . ASP A 1 526 ? -22.558 16.874 40.844 1.00 90.69 526 ASP A N 1
ATOM 4297 C CA . ASP A 1 526 ? -22.939 15.499 41.150 1.00 90.69 526 ASP A CA 1
ATOM 4298 C C . ASP A 1 526 ? -22.002 14.892 42.204 1.00 90.69 526 ASP A C 1
ATOM 4300 O O . ASP A 1 526 ? -22.501 14.365 43.199 1.00 90.69 526 ASP A O 1
ATOM 4304 N N . ILE A 1 527 ? -20.682 15.117 42.110 1.00 89.12 527 ILE A N 1
ATOM 4305 C CA . ILE A 1 527 ? -19.705 14.774 43.169 1.00 89.12 527 ILE A CA 1
ATOM 4306 C C . ILE A 1 527 ? -20.115 15.398 44.513 1.00 89.12 527 ILE A C 1
ATOM 4308 O O . ILE A 1 527 ? -20.183 14.718 45.544 1.00 89.12 527 ILE A O 1
ATOM 4312 N N . LEU A 1 528 ? -20.434 16.699 44.512 1.00 91.81 528 LEU A N 1
ATOM 4313 C CA . LEU A 1 528 ? -20.897 17.410 45.707 1.00 91.81 528 LEU A CA 1
ATOM 4314 C C . LEU A 1 528 ? -22.240 16.859 46.214 1.00 91.81 528 LEU A C 1
ATOM 4316 O O . LEU A 1 528 ? -22.420 16.724 47.422 1.00 91.81 528 LEU A O 1
ATOM 4320 N N . CYS A 1 529 ? -23.174 16.514 45.326 1.00 92.31 529 CYS A N 1
ATOM 4321 C CA . CYS A 1 529 ? -24.491 15.984 45.678 1.00 92.31 529 CYS A CA 1
ATOM 4322 C C . CYS A 1 529 ? -24.392 14.602 46.344 1.00 92.31 529 CYS A C 1
ATOM 4324 O O . CYS A 1 529 ? -24.959 14.396 47.421 1.00 92.31 529 CYS A O 1
ATOM 4326 N N . GLN A 1 530 ? -23.612 13.687 45.757 1.00 90.56 530 GLN A N 1
ATOM 4327 C CA . GLN A 1 530 ? -23.322 12.357 46.306 1.00 90.56 530 GLN A CA 1
ATOM 4328 C C . GLN A 1 530 ? -22.711 12.456 47.714 1.00 90.56 530 GLN A C 1
ATOM 4330 O O . GLN A 1 530 ? -23.140 11.762 48.639 1.00 90.56 530 GLN A O 1
ATOM 4335 N N . ASN A 1 531 ? -21.794 13.409 47.912 1.00 91.00 531 ASN A N 1
ATOM 4336 C CA . ASN A 1 531 ? -21.152 13.693 49.197 1.00 91.00 531 ASN A CA 1
ATOM 4337 C C . ASN A 1 531 ? -21.972 14.621 50.126 1.00 91.00 531 ASN A C 1
ATOM 4339 O O . ASN A 1 531 ? -21.478 15.058 51.165 1.00 91.00 531 ASN A O 1
ATOM 4343 N N . LYS A 1 532 ? -23.246 14.896 49.799 1.00 93.38 532 LYS A N 1
ATOM 4344 C CA . LYS A 1 532 ? -24.205 15.705 50.592 1.00 93.38 532 LYS A CA 1
ATOM 4345 C C . LYS A 1 532 ? -23.761 17.153 50.849 1.00 93.38 532 LYS A C 1
ATOM 4347 O O . LYS A 1 532 ? -24.208 17.788 51.807 1.00 93.38 532 LYS A O 1
ATOM 4352 N N . GLN A 1 533 ? -22.916 17.684 49.974 1.00 94.75 533 GLN A N 1
ATOM 4353 C CA . GLN A 1 533 ? -22.412 19.050 49.996 1.00 94.75 533 GLN A CA 1
ATOM 4354 C C . GLN A 1 533 ? -23.301 20.017 49.201 1.00 94.75 533 GLN A C 1
ATOM 4356 O O . GLN A 1 533 ? -24.188 19.646 48.431 1.00 94.75 533 GLN A O 1
ATOM 4361 N N . LYS A 1 534 ? -23.066 21.318 49.392 1.00 94.12 534 LYS A N 1
ATOM 4362 C CA . LYS A 1 534 ? -23.813 22.386 48.714 1.00 94.12 534 LYS A CA 1
ATOM 4363 C C . LYS A 1 534 ? -23.416 22.478 47.232 1.00 94.12 534 LYS A C 1
ATOM 4365 O O . LYS A 1 534 ? -22.262 22.759 46.929 1.00 94.12 534 LYS A O 1
ATOM 4370 N N . VAL A 1 535 ? -24.383 22.379 46.316 1.00 95.12 535 VAL A N 1
ATOM 4371 C CA . VAL A 1 535 ? -24.165 22.356 44.845 1.00 95.12 535 VAL A CA 1
ATOM 4372 C C . VAL A 1 535 ? -24.239 23.725 44.133 1.00 95.12 535 VAL A C 1
ATOM 4374 O O . VAL A 1 535 ? -24.283 23.805 42.907 1.00 95.12 535 VAL A O 1
ATOM 4377 N N . SER A 1 536 ? -24.299 24.837 44.874 1.00 93.19 536 SER A N 1
ATOM 4378 C CA . SER A 1 536 ? -24.376 26.196 44.304 1.00 93.19 536 SER A CA 1
ATOM 4379 C C . SER A 1 536 ? -23.008 26.885 44.276 1.00 93.19 536 SER A C 1
ATOM 4381 O O . SER A 1 536 ? -22.354 26.924 45.320 1.00 93.19 536 SER A O 1
ATOM 4383 N N . GLY A 1 537 ? -22.626 27.513 43.167 1.00 93.88 537 GLY A N 1
ATOM 4384 C CA . GLY A 1 537 ? -21.438 28.369 43.096 1.00 93.88 537 GLY A CA 1
ATOM 4385 C C . GLY A 1 537 ? -20.956 28.612 41.667 1.00 93.88 537 GLY A C 1
ATOM 4386 O O . GLY A 1 537 ? -21.549 28.090 40.718 1.00 93.88 537 GLY A O 1
ATOM 4387 N N . SER A 1 538 ? -19.886 29.394 41.531 1.00 96.06 538 SER A N 1
ATOM 4388 C CA . SER A 1 538 ? -19.048 29.425 40.320 1.00 96.06 538 SER A CA 1
ATOM 4389 C C . SER A 1 538 ? -18.241 28.121 40.172 1.00 96.06 538 SER A C 1
ATOM 4391 O O . SER A 1 538 ? -18.157 27.351 41.125 1.00 96.06 538 SER A O 1
ATOM 4393 N N . LYS A 1 539 ? -17.647 27.836 38.998 1.00 95.00 539 LYS A N 1
ATOM 4394 C CA . LYS A 1 539 ? -16.882 26.584 38.788 1.00 95.00 539 LYS A CA 1
ATOM 4395 C C . LYS A 1 539 ? -15.777 26.418 39.842 1.00 95.00 539 LYS A C 1
ATOM 4397 O O . LYS A 1 539 ? -15.717 25.382 40.494 1.00 95.00 539 LYS A O 1
ATOM 4402 N N . ASN A 1 540 ? -14.990 27.466 40.075 1.00 96.06 540 ASN A N 1
ATOM 4403 C CA . ASN A 1 540 ? -13.892 27.463 41.043 1.00 96.06 540 ASN A CA 1
ATOM 4404 C C . ASN A 1 540 ? -14.397 27.227 42.478 1.00 96.06 540 ASN A C 1
ATOM 4406 O O . ASN A 1 540 ? -13.857 26.377 43.173 1.00 96.06 540 ASN A O 1
ATOM 4410 N N . GLU A 1 541 ? -15.505 27.863 42.880 1.00 95.56 541 GLU A N 1
ATOM 4411 C CA . GLU A 1 541 ? -16.142 27.628 44.190 1.00 95.56 541 GLU A CA 1
ATOM 4412 C C . GLU A 1 541 ? -16.673 26.194 44.379 1.00 95.56 541 GLU A C 1
ATOM 4414 O O . GLU A 1 541 ? -16.947 25.792 45.512 1.00 95.56 541 GLU A O 1
ATOM 4419 N N . LEU A 1 542 ? -16.916 25.448 43.293 1.00 96.38 542 LEU A N 1
ATOM 4420 C CA . LEU A 1 542 ? -17.254 24.024 43.355 1.00 96.38 542 LEU A CA 1
ATOM 4421 C C . LEU A 1 542 ? -15.977 23.178 43.472 1.00 96.38 542 LEU A C 1
ATOM 4423 O O . LEU A 1 542 ? -15.944 22.283 44.310 1.00 96.38 542 LEU A O 1
ATOM 4427 N N . ILE A 1 543 ? -14.926 23.500 42.706 1.00 93.62 543 ILE A N 1
ATOM 4428 C CA . ILE A 1 543 ? -13.622 22.813 42.749 1.00 93.62 543 ILE A CA 1
ATOM 4429 C C . ILE A 1 543 ? -12.985 22.923 44.141 1.00 93.62 543 ILE A C 1
ATOM 4431 O O . ILE A 1 543 ? -12.651 21.904 44.743 1.00 93.62 543 ILE A O 1
ATOM 4435 N N . GLU A 1 544 ? -12.874 24.137 44.687 1.00 95.31 544 GLU A N 1
ATOM 4436 C CA . GLU A 1 544 ? -12.339 24.390 46.035 1.00 95.31 544 GLU A CA 1
ATOM 4437 C C . GLU A 1 544 ? -13.151 23.643 47.106 1.00 95.31 544 GLU A C 1
ATOM 4439 O O . GLU A 1 544 ? -12.598 23.016 48.005 1.00 95.31 544 GLU A O 1
ATOM 4444 N N . ARG A 1 545 ? -14.483 23.628 46.974 1.00 95.38 545 ARG A N 1
ATOM 4445 C CA . ARG A 1 545 ? -15.367 22.958 47.937 1.00 95.38 545 ARG A CA 1
ATOM 4446 C C . ARG A 1 545 ? -15.222 21.442 47.932 1.00 95.38 545 ARG A C 1
ATOM 4448 O O . ARG A 1 545 ? -15.379 20.844 48.994 1.00 95.38 545 ARG A O 1
ATOM 4455 N N . ILE A 1 546 ? -14.971 20.828 46.775 1.00 92.88 546 ILE A N 1
ATOM 4456 C CA . ILE A 1 546 ? -14.677 19.393 46.699 1.00 92.88 546 ILE A CA 1
ATOM 4457 C C . ILE A 1 546 ? -13.342 19.126 47.402 1.00 92.88 546 ILE A C 1
ATOM 4459 O O . ILE A 1 546 ? -13.335 18.314 48.321 1.00 92.88 546 ILE A O 1
ATOM 4463 N N . ALA A 1 547 ? -12.286 19.888 47.083 1.00 92.38 547 ALA A N 1
ATOM 4464 C CA . ALA A 1 547 ? -10.964 19.769 47.717 1.00 92.38 547 ALA A CA 1
ATOM 4465 C C . ALA A 1 547 ? -11.030 19.801 49.255 1.00 92.38 547 ALA A C 1
ATOM 4467 O O . ALA A 1 547 ? -10.400 19.003 49.938 1.00 92.38 547 ALA A O 1
ATOM 4468 N N . GLU A 1 548 ? -11.817 20.729 49.805 1.00 94.19 548 GLU A N 1
ATOM 4469 C CA . GLU A 1 548 ? -11.946 20.932 51.251 1.00 94.19 548 GLU A CA 1
ATOM 4470 C C . GLU A 1 548 ? -12.855 19.911 51.965 1.00 94.19 548 GLU A C 1
ATOM 4472 O O . GLU A 1 548 ? -12.715 19.713 53.173 1.00 94.19 548 GLU A O 1
ATOM 4477 N N . ASN A 1 549 ? -13.857 19.338 51.280 1.00 94.44 549 ASN A N 1
ATOM 4478 C CA . ASN A 1 549 ? -15.001 18.684 51.944 1.00 94.44 549 ASN A CA 1
ATOM 4479 C C . ASN A 1 549 ? -15.359 17.281 51.415 1.00 94.44 549 ASN A C 1
ATOM 4481 O O . ASN A 1 549 ? -16.322 16.681 51.909 1.00 94.44 549 ASN A O 1
ATOM 4485 N N . VAL A 1 550 ? -14.640 16.765 50.417 1.00 90.94 550 VAL A N 1
ATOM 4486 C CA . VAL A 1 550 ? -14.857 15.439 49.824 1.00 90.94 550 VAL A CA 1
ATOM 4487 C C . VAL A 1 550 ? -13.540 14.659 49.873 1.00 90.94 550 VAL A C 1
ATOM 4489 O O . VAL A 1 550 ? -12.572 15.096 49.259 1.00 90.94 550 VAL A O 1
ATOM 4492 N N . PRO A 1 551 ? -13.469 13.508 50.570 1.00 88.06 551 PRO A N 1
ATOM 4493 C CA . PRO A 1 551 ? -12.314 12.618 50.468 1.00 88.06 551 PRO A CA 1
ATOM 4494 C C . PRO A 1 551 ? -12.113 12.199 49.009 1.00 88.06 551 PRO A C 1
ATOM 4496 O O . PRO A 1 551 ? -13.076 11.757 48.381 1.00 88.06 551 PRO A O 1
ATOM 4499 N N . PHE A 1 552 ? -10.895 12.317 48.472 1.00 83.56 552 PHE A N 1
ATOM 4500 C CA . PHE A 1 552 ? -10.632 12.045 47.052 1.00 83.56 552 PHE A CA 1
ATOM 4501 C C . PHE A 1 552 ? -10.974 10.598 46.641 1.00 83.56 552 PHE A C 1
ATOM 4503 O O . PHE A 1 552 ? -11.470 10.369 45.544 1.00 83.56 552 PHE A O 1
ATOM 4510 N N . GLU A 1 553 ? -10.865 9.654 47.581 1.00 80.12 553 GLU A N 1
ATOM 4511 C CA . GLU A 1 553 ? -11.343 8.260 47.498 1.00 80.12 553 GLU A CA 1
ATOM 4512 C C . GLU A 1 553 ? -12.832 8.119 47.103 1.00 80.12 553 GLU A C 1
ATOM 4514 O O . GLU A 1 553 ? -13.237 7.092 46.565 1.00 80.12 553 GLU A O 1
ATOM 4519 N N . ASN A 1 554 ? -13.660 9.138 47.371 1.00 80.69 554 ASN A N 1
ATOM 4520 C CA . ASN A 1 554 ? -15.098 9.159 47.078 1.00 80.69 554 ASN A CA 1
ATOM 4521 C C . ASN A 1 554 ? -15.444 9.906 45.774 1.00 80.69 554 ASN A C 1
ATOM 4523 O O . ASN A 1 554 ? -16.623 10.178 45.518 1.00 80.69 554 ASN A O 1
ATOM 4527 N N . ILE A 1 555 ? -14.451 10.300 44.972 1.00 82.31 555 ILE A N 1
ATOM 4528 C CA . ILE A 1 555 ? -14.663 11.018 43.712 1.00 82.31 555 ILE A CA 1
ATOM 4529 C C . ILE A 1 555 ? -14.801 10.000 42.579 1.00 82.31 555 ILE A C 1
ATOM 4531 O O . ILE A 1 555 ? -13.823 9.464 42.072 1.00 82.31 555 ILE A O 1
ATOM 4535 N N . THR A 1 556 ? -16.047 9.739 42.182 1.00 66.75 556 THR A N 1
ATOM 4536 C CA . THR A 1 556 ? -16.380 8.861 41.050 1.00 66.75 556 THR A CA 1
ATOM 4537 C C . THR A 1 556 ? -16.542 9.684 39.774 1.00 66.75 556 THR A C 1
ATOM 4539 O O . THR A 1 556 ? -17.644 10.052 39.373 1.00 66.75 556 THR A O 1
ATOM 4542 N N . THR A 1 557 ? -15.415 10.030 39.157 1.00 65.88 557 THR A N 1
ATOM 4543 C CA . THR A 1 557 ? -15.356 10.676 37.835 1.00 65.88 557 THR A CA 1
ATOM 4544 C C . THR A 1 557 ? -14.911 9.679 36.774 1.00 65.88 557 THR A C 1
ATOM 4546 O O . THR A 1 557 ? -14.437 8.594 37.109 1.00 65.88 557 THR A O 1
ATOM 4549 N N . ASN A 1 558 ? -14.993 10.064 35.495 1.00 59.84 558 ASN A N 1
ATOM 4550 C CA . ASN A 1 558 ? -14.195 9.391 34.472 1.00 59.84 558 ASN A CA 1
ATOM 4551 C C . ASN A 1 558 ? -12.723 9.358 34.931 1.00 59.84 558 ASN A C 1
ATOM 4553 O O . ASN A 1 558 ? -12.265 10.339 35.538 1.00 59.84 558 ASN A O 1
ATOM 4557 N N . PRO A 1 559 ? -12.009 8.248 34.690 1.00 61.25 559 PRO A N 1
ATOM 4558 C CA . PRO A 1 559 ? -10.621 8.106 35.099 1.00 61.25 559 PRO A CA 1
ATOM 4559 C C . PRO A 1 559 ? -9.769 9.189 34.435 1.00 61.25 559 PRO A C 1
ATOM 4561 O O . PRO A 1 559 ? -9.814 9.378 33.222 1.00 61.25 559 PRO A O 1
ATOM 4564 N N . ILE A 1 560 ? -9.014 9.933 35.244 1.00 65.00 560 ILE A N 1
ATOM 4565 C CA . ILE A 1 560 ? -8.042 10.907 34.745 1.00 65.00 560 ILE A CA 1
ATOM 4566 C C . ILE A 1 560 ? -6.671 10.304 34.970 1.00 65.00 560 ILE A C 1
ATOM 4568 O O . ILE A 1 560 ? -6.163 10.212 36.087 1.00 65.00 560 ILE A O 1
ATOM 4572 N N . TYR A 1 561 ? -6.126 9.845 33.859 1.00 75.88 561 TYR A N 1
ATOM 4573 C CA . TYR A 1 561 ? -4.880 9.123 33.774 1.00 75.88 561 TYR A CA 1
ATOM 4574 C C . TYR A 1 561 ? -3.709 10.097 33.765 1.00 75.88 561 TYR A C 1
ATOM 4576 O O . TYR A 1 561 ? -3.647 11.017 32.947 1.00 75.88 561 TYR A O 1
ATOM 4584 N N . LYS A 1 562 ? -2.760 9.881 34.672 1.00 78.12 562 LYS A N 1
ATOM 4585 C CA . LYS A 1 562 ? -1.530 10.665 34.761 1.00 78.12 562 LYS A CA 1
ATOM 4586 C C . LYS A 1 562 ? -0.336 9.744 34.577 1.00 78.12 562 LYS A C 1
ATOM 4588 O O . LYS A 1 562 ? -0.212 8.730 35.257 1.00 78.12 562 LYS A O 1
ATOM 4593 N N . VAL A 1 563 ? 0.562 10.088 33.659 1.00 85.44 563 VAL A N 1
ATOM 4594 C CA . VAL A 1 563 ? 1.791 9.314 33.443 1.00 85.44 563 VAL A CA 1
ATOM 4595 C C . VAL A 1 563 ? 2.643 9.368 34.716 1.00 85.44 563 VAL A C 1
ATOM 4597 O O . VAL A 1 563 ? 2.877 10.446 35.275 1.00 85.44 563 VAL A O 1
ATOM 4600 N N . THR A 1 564 ? 3.105 8.218 35.205 1.00 88.00 564 THR A N 1
ATOM 4601 C CA . THR A 1 564 ? 3.959 8.143 36.399 1.00 88.00 564 THR A CA 1
ATOM 4602 C C . THR A 1 564 ? 5.405 8.514 36.061 1.00 88.00 564 THR A C 1
ATOM 4604 O O . THR A 1 564 ? 5.755 8.791 34.914 1.00 88.00 564 THR A O 1
ATOM 4607 N N . GLU A 1 565 ? 6.290 8.531 37.059 1.00 87.00 565 GLU A N 1
ATOM 4608 C CA . GLU A 1 565 ? 7.731 8.642 36.796 1.00 87.00 565 GLU A CA 1
ATOM 4609 C C . GLU A 1 565 ? 8.260 7.422 36.022 1.00 87.00 565 GLU A C 1
ATOM 4611 O O . GLU A 1 565 ? 9.046 7.594 35.096 1.00 87.00 565 GLU A O 1
ATOM 4616 N N . LYS A 1 566 ? 7.742 6.211 36.300 1.00 91.44 566 LYS A N 1
ATOM 4617 C CA . LYS A 1 566 ? 8.035 4.998 35.514 1.00 91.44 566 LYS A CA 1
ATOM 4618 C C . LYS A 1 566 ? 7.606 5.177 34.051 1.00 91.44 566 LYS A C 1
ATOM 4620 O O . LYS A 1 566 ? 8.381 4.868 33.153 1.00 91.44 566 LYS A O 1
ATOM 4625 N N . GLY A 1 567 ? 6.403 5.715 33.822 1.00 90.25 567 GLY A N 1
ATOM 4626 C CA . GLY A 1 567 ? 5.885 6.034 32.488 1.00 90.25 567 GLY A CA 1
ATOM 4627 C C . GLY A 1 567 ? 6.754 7.032 31.727 1.00 90.25 567 GLY A C 1
ATOM 4628 O O . GLY A 1 567 ? 7.155 6.754 30.602 1.00 90.25 567 GLY A O 1
ATOM 4629 N N . ARG A 1 568 ? 7.121 8.157 32.355 1.00 87.38 568 ARG A N 1
ATOM 4630 C CA . ARG A 1 568 ? 8.003 9.161 31.733 1.00 87.38 568 ARG A CA 1
ATOM 4631 C C . ARG A 1 568 ? 9.390 8.607 31.417 1.00 87.38 568 ARG A C 1
ATOM 4633 O O . ARG A 1 568 ? 9.887 8.848 30.327 1.00 87.38 568 ARG A O 1
ATOM 4640 N N . ASN A 1 569 ? 9.989 7.846 32.333 1.00 88.38 569 ASN A N 1
ATOM 4641 C CA . ASN A 1 569 ? 11.319 7.273 32.124 1.00 88.38 569 ASN A CA 1
ATOM 4642 C C . ASN A 1 569 ? 11.342 6.254 30.972 1.00 88.38 569 ASN A C 1
ATOM 4644 O O . ASN A 1 569 ? 12.354 6.158 30.288 1.00 88.38 569 ASN A O 1
ATOM 4648 N N . LEU A 1 570 ? 10.243 5.522 30.741 1.00 89.50 570 LEU A N 1
ATOM 4649 C CA . LEU A 1 570 ? 10.106 4.667 29.559 1.00 89.50 570 LEU A CA 1
ATOM 4650 C C . LEU A 1 570 ? 9.875 5.500 28.289 1.00 89.50 570 LEU A C 1
ATOM 4652 O O . LEU A 1 570 ? 10.564 5.283 27.304 1.00 89.50 570 LEU A O 1
ATOM 4656 N N . ALA A 1 571 ? 8.973 6.485 28.319 1.00 86.69 571 ALA A N 1
ATOM 4657 C CA . ALA A 1 571 ? 8.666 7.337 27.165 1.00 86.69 571 ALA A CA 1
ATOM 4658 C C . ALA A 1 571 ? 9.870 8.153 26.658 1.00 86.69 571 ALA A C 1
ATOM 4660 O O . ALA A 1 571 ? 9.987 8.418 25.468 1.00 86.69 571 ALA A O 1
ATOM 4661 N N . SER A 1 572 ? 10.764 8.562 27.563 1.00 84.88 572 SER A N 1
ATOM 4662 C CA . SER A 1 572 ? 12.009 9.279 27.251 1.00 84.88 572 SER A CA 1
ATOM 4663 C C . SER A 1 572 ? 13.214 8.348 27.056 1.00 84.88 572 SER A C 1
ATOM 4665 O O . SER A 1 572 ? 14.351 8.785 27.213 1.00 84.88 572 SER A O 1
ATOM 4667 N N . ASN A 1 573 ? 12.984 7.062 26.778 1.00 88.44 573 ASN A N 1
ATOM 4668 C CA . ASN A 1 573 ? 14.047 6.110 26.488 1.00 88.44 573 ASN A CA 1
ATOM 4669 C C . ASN A 1 573 ? 14.298 6.022 24.971 1.00 88.44 573 ASN A C 1
ATOM 4671 O O . ASN A 1 573 ? 13.530 5.402 24.233 1.00 88.44 573 ASN A O 1
ATOM 4675 N N . ASP A 1 574 ? 15.408 6.616 24.534 1.00 89.44 574 ASP A N 1
ATOM 4676 C CA . ASP A 1 574 ? 15.814 6.695 23.127 1.00 89.44 574 ASP A CA 1
ATOM 4677 C C . ASP A 1 574 ? 16.096 5.320 22.483 1.00 89.44 574 ASP A C 1
ATOM 4679 O O . ASP A 1 574 ? 16.009 5.191 21.263 1.00 89.44 574 ASP A O 1
ATOM 4683 N N . TYR A 1 575 ? 16.377 4.264 23.262 1.00 90.94 575 TYR A N 1
ATOM 4684 C CA . TYR A 1 575 ? 16.580 2.918 22.706 1.00 90.94 575 TYR A CA 1
ATOM 4685 C C . TYR A 1 575 ? 15.323 2.400 22.003 1.00 90.94 575 TYR A C 1
ATOM 4687 O O . TYR A 1 575 ? 15.409 1.888 20.887 1.00 90.94 575 TYR A O 1
ATOM 4695 N N . TYR A 1 576 ? 14.154 2.587 22.622 1.00 89.81 576 TYR A N 1
ATOM 4696 C CA . TYR A 1 576 ? 12.865 2.202 22.044 1.00 89.81 576 TYR A CA 1
ATOM 4697 C C . TYR A 1 576 ? 12.496 3.075 20.841 1.00 89.81 576 TYR A C 1
ATOM 4699 O O . TYR A 1 576 ? 11.923 2.563 19.881 1.00 89.81 576 TYR A O 1
ATOM 4707 N N . TYR A 1 577 ? 12.874 4.361 20.850 1.00 89.06 577 TYR A N 1
ATOM 4708 C CA . TYR A 1 577 ? 12.725 5.232 19.683 1.00 89.06 577 TYR A CA 1
ATOM 4709 C C . TYR A 1 577 ? 13.467 4.654 18.472 1.00 89.06 577 TYR A C 1
ATOM 4711 O O . TYR A 1 577 ? 12.866 4.512 17.405 1.00 89.06 577 TYR A O 1
ATOM 4719 N N . TYR A 1 578 ? 14.738 4.268 18.633 1.00 91.69 578 TYR A N 1
ATOM 4720 C CA . TYR A 1 578 ? 15.499 3.656 17.543 1.00 91.69 578 TYR A CA 1
ATOM 4721 C C . TYR A 1 578 ? 14.911 2.321 17.098 1.00 91.69 578 TYR A C 1
ATOM 4723 O O . TYR A 1 578 ? 14.735 2.100 15.898 1.00 91.69 578 TYR A O 1
ATOM 4731 N N . PHE A 1 579 ? 14.541 1.470 18.056 1.00 91.75 579 PHE A N 1
ATOM 4732 C CA . PHE A 1 579 ? 13.997 0.159 17.744 1.00 91.75 579 PHE A CA 1
ATOM 4733 C C . PHE A 1 579 ? 12.717 0.253 16.901 1.00 91.75 579 PHE A C 1
ATOM 4735 O O . PHE A 1 579 ? 12.622 -0.332 15.824 1.00 91.75 579 PHE A O 1
ATOM 4742 N N . ILE A 1 580 ? 11.750 1.054 17.355 1.00 88.19 580 ILE A N 1
ATOM 4743 C CA . ILE A 1 580 ? 10.417 1.142 16.746 1.00 88.19 580 ILE A CA 1
ATOM 4744 C C . ILE A 1 580 ? 10.451 1.827 15.375 1.00 88.19 580 ILE A C 1
ATOM 4746 O O . ILE A 1 580 ? 9.689 1.441 14.492 1.00 88.19 580 ILE A O 1
ATOM 4750 N N . ASN A 1 581 ? 11.318 2.826 15.179 1.00 87.31 581 ASN A N 1
ATOM 4751 C CA . ASN A 1 581 ? 11.365 3.584 13.924 1.00 87.31 581 ASN A CA 1
ATOM 4752 C C . ASN A 1 581 ? 12.269 2.959 12.849 1.00 87.31 581 ASN A C 1
ATOM 4754 O O . ASN A 1 581 ? 12.085 3.264 11.672 1.00 87.31 581 ASN A O 1
ATOM 4758 N N . PHE A 1 582 ? 13.242 2.116 13.222 1.00 91.69 582 PHE A N 1
ATOM 4759 C CA . PHE A 1 582 ? 14.263 1.628 12.282 1.00 91.69 582 PHE A CA 1
ATOM 4760 C C . PHE A 1 582 ? 14.539 0.119 12.340 1.00 91.69 582 PHE A C 1
ATOM 4762 O O . PHE A 1 582 ? 15.085 -0.417 11.379 1.00 91.69 582 PHE A O 1
ATOM 4769 N N . MET A 1 583 ? 14.185 -0.579 13.423 1.00 89.94 583 MET A N 1
ATOM 4770 C CA . MET A 1 583 ? 14.649 -1.949 13.698 1.00 89.94 583 MET A CA 1
ATOM 4771 C C . MET A 1 583 ? 13.509 -2.965 13.870 1.00 89.94 583 MET A C 1
ATOM 4773 O O . MET A 1 583 ? 13.655 -3.945 14.593 1.00 89.94 583 MET A O 1
ATOM 4777 N N . GLY A 1 584 ? 12.384 -2.783 13.173 1.00 83.56 584 GLY A N 1
ATOM 4778 C CA . GLY A 1 584 ? 11.222 -3.681 13.280 1.00 83.56 584 GLY A CA 1
ATOM 4779 C C . GLY A 1 584 ? 11.469 -5.157 12.908 1.00 83.56 584 GLY A C 1
ATOM 4780 O O . GLY A 1 584 ? 10.625 -5.997 13.206 1.00 83.56 584 GLY A O 1
ATOM 4781 N N . GLU A 1 585 ? 12.605 -5.476 12.278 1.00 83.56 585 GLU A N 1
ATOM 4782 C CA . GLU A 1 585 ? 13.030 -6.842 11.922 1.00 83.56 585 GLU A CA 1
ATOM 4783 C C . GLU A 1 585 ? 13.988 -7.493 12.941 1.00 83.56 585 GLU A C 1
ATOM 4785 O O . GLU A 1 585 ? 14.361 -8.651 12.773 1.00 83.56 585 GLU A O 1
ATOM 4790 N N . TYR A 1 586 ? 14.405 -6.773 13.985 1.00 89.06 586 TYR A N 1
ATOM 4791 C CA . TYR A 1 586 ? 15.367 -7.254 14.983 1.00 89.06 586 TYR A CA 1
ATOM 4792 C C . TYR A 1 586 ? 14.646 -7.742 16.240 1.00 89.06 586 TYR A C 1
ATOM 4794 O O . TYR A 1 586 ? 13.469 -7.435 16.472 1.00 89.06 586 TYR A O 1
ATOM 4802 N N . ASP A 1 587 ? 15.350 -8.504 17.069 1.00 88.25 587 ASP A N 1
ATOM 4803 C CA . ASP A 1 587 ? 14.845 -8.838 18.391 1.00 88.25 587 ASP A CA 1
ATOM 4804 C C . ASP A 1 587 ? 15.046 -7.697 19.403 1.00 88.25 587 ASP A C 1
ATOM 4806 O O . ASP A 1 587 ? 16.067 -7.008 19.389 1.00 88.25 587 ASP A O 1
ATOM 4810 N N . LEU A 1 588 ? 14.026 -7.436 20.232 1.00 88.62 588 LEU A N 1
ATOM 4811 C CA . LEU A 1 588 ? 14.040 -6.307 21.165 1.00 88.62 588 LEU A CA 1
ATOM 4812 C C . LEU A 1 588 ? 14.789 -6.668 22.449 1.00 88.62 588 LEU A C 1
ATOM 4814 O O . LEU A 1 588 ? 15.476 -5.804 22.994 1.00 88.62 588 LEU A O 1
ATOM 4818 N N . GLU A 1 589 ? 14.686 -7.914 22.918 1.00 87.19 589 GLU A N 1
ATOM 4819 C CA . GLU A 1 589 ? 15.405 -8.391 24.099 1.00 87.19 589 GLU A CA 1
ATOM 4820 C C . GLU A 1 589 ? 16.913 -8.463 23.805 1.00 87.19 589 GLU A C 1
ATOM 4822 O O . GLU A 1 589 ? 17.697 -7.914 24.582 1.00 87.19 589 GLU A O 1
ATOM 4827 N N . ASP A 1 590 ? 17.313 -9.006 22.646 1.00 87.50 590 ASP A N 1
ATOM 4828 C CA . ASP A 1 590 ? 18.709 -9.006 22.156 1.00 87.50 590 ASP A CA 1
ATOM 4829 C C . ASP A 1 590 ? 19.276 -7.577 22.053 1.00 87.50 590 ASP A C 1
ATOM 4831 O O . ASP A 1 590 ? 20.297 -7.238 22.659 1.00 87.50 590 ASP A O 1
ATOM 4835 N N . TYR A 1 591 ? 18.564 -6.687 21.354 1.00 91.19 591 TYR A N 1
ATOM 4836 C CA . TYR A 1 591 ? 18.977 -5.294 21.187 1.00 91.19 591 TYR A CA 1
ATOM 4837 C C . TYR A 1 591 ? 19.095 -4.533 22.518 1.00 91.19 591 TYR A C 1
ATOM 4839 O O . TYR A 1 591 ? 20.081 -3.820 22.737 1.00 91.19 591 TYR A O 1
ATOM 4847 N N . LEU A 1 592 ? 18.119 -4.668 23.425 1.00 88.94 592 LEU A N 1
ATOM 4848 C CA . LEU A 1 592 ? 18.162 -4.015 24.738 1.00 88.94 592 LEU A CA 1
ATOM 4849 C C . LEU A 1 592 ? 19.223 -4.629 25.658 1.00 88.94 592 LEU A C 1
ATOM 4851 O O . LEU A 1 592 ? 19.816 -3.893 26.449 1.00 88.94 592 LEU A O 1
ATOM 4855 N N . GLY A 1 593 ? 19.487 -5.933 25.543 1.00 86.88 593 GLY A N 1
ATOM 4856 C CA . GLY A 1 593 ? 20.584 -6.621 26.220 1.00 86.88 593 GLY A CA 1
ATOM 4857 C C . GLY A 1 593 ? 21.933 -6.044 25.799 1.00 86.88 593 GLY A C 1
ATOM 4858 O O . GLY A 1 593 ? 22.636 -5.457 26.624 1.00 86.88 593 GLY A O 1
ATOM 4859 N N . ALA A 1 594 ? 22.236 -6.091 24.499 1.00 84.31 594 ALA A N 1
ATOM 4860 C CA . ALA A 1 594 ? 23.472 -5.557 23.928 1.00 84.31 594 ALA A CA 1
ATOM 4861 C C . ALA A 1 594 ? 23.672 -4.054 24.217 1.00 84.31 594 ALA A C 1
ATOM 4863 O O . ALA A 1 594 ? 24.784 -3.602 24.495 1.00 84.31 594 ALA A O 1
ATOM 4864 N N . CYS A 1 595 ? 22.595 -3.262 24.205 1.00 83.00 595 CYS A N 1
ATOM 4865 C CA . CYS A 1 595 ? 22.649 -1.838 24.542 1.00 83.00 595 CYS A CA 1
ATOM 4866 C C . CYS A 1 595 ? 22.751 -1.548 26.050 1.00 83.00 595 CYS A C 1
ATOM 4868 O O . CYS A 1 595 ? 23.204 -0.467 26.433 1.00 83.00 595 CYS A O 1
ATOM 4870 N N . GLY A 1 596 ? 22.312 -2.470 26.911 1.00 71.69 596 GLY A N 1
ATOM 4871 C CA . GLY A 1 596 ? 22.239 -2.280 28.361 1.00 71.69 596 GLY A CA 1
ATOM 4872 C C . GLY A 1 596 ? 23.591 -2.351 29.074 1.00 71.69 596 GLY A C 1
ATOM 4873 O O . GLY A 1 596 ? 23.767 -1.732 30.127 1.00 71.69 596 GLY A O 1
ATOM 4874 N N . GLU A 1 597 ? 24.558 -3.069 28.501 1.00 63.91 597 GLU A N 1
ATOM 4875 C CA . GLU A 1 597 ? 25.894 -3.246 29.085 1.00 63.91 597 GLU A CA 1
ATOM 4876 C C . GLU A 1 597 ? 26.824 -2.047 28.821 1.00 63.91 597 GLU A C 1
ATOM 4878 O O . GLU A 1 597 ? 27.718 -1.735 29.619 1.00 63.91 597 GLU A O 1
ATOM 4883 N N . VAL A 1 598 ? 26.587 -1.318 27.726 1.00 62.84 598 VAL A N 1
ATOM 4884 C CA . VAL A 1 598 ? 27.507 -0.306 27.201 1.00 62.84 598 VAL A CA 1
ATOM 4885 C C . VAL A 1 598 ? 27.152 1.111 27.666 1.00 62.84 598 VAL A C 1
ATOM 4887 O O . VAL A 1 598 ? 26.043 1.606 27.491 1.00 62.84 598 VAL A O 1
ATOM 4890 N N . LYS A 1 599 ? 28.146 1.838 28.192 1.00 70.62 599 LYS A N 1
ATOM 4891 C CA . LYS A 1 599 ? 27.995 3.197 28.761 1.00 70.62 599 LYS A CA 1
ATOM 4892 C C . LYS A 1 599 ? 28.006 4.349 27.739 1.00 70.62 599 LYS A C 1
ATOM 4894 O O . LYS A 1 599 ? 28.420 5.454 28.101 1.00 70.62 599 LYS A O 1
ATOM 4899 N N . ALA A 1 600 ? 27.614 4.114 26.489 1.00 77.38 600 ALA A N 1
ATOM 4900 C CA . ALA A 1 600 ? 27.461 5.183 25.501 1.00 77.38 600 ALA A CA 1
ATOM 4901 C C . ALA A 1 600 ? 26.025 5.744 25.495 1.00 77.38 600 ALA A C 1
ATOM 4903 O O . ALA A 1 600 ? 25.179 5.363 26.307 1.00 77.38 600 ALA A O 1
ATOM 4904 N N . ASP A 1 601 ? 25.769 6.705 24.612 1.00 89.62 601 ASP A N 1
ATOM 4905 C CA . ASP A 1 601 ? 24.418 7.155 24.282 1.00 89.62 601 ASP A CA 1
ATOM 4906 C C . ASP A 1 601 ? 23.686 6.137 23.386 1.00 89.62 601 ASP A C 1
ATOM 4908 O O . ASP A 1 601 ? 24.302 5.253 22.784 1.00 89.62 601 ASP A O 1
ATOM 4912 N N . ALA A 1 602 ? 22.362 6.282 23.279 1.00 90.19 602 ALA A N 1
ATOM 4913 C CA . ALA A 1 602 ? 21.534 5.314 22.570 1.00 90.19 602 ALA A CA 1
ATOM 4914 C C . ALA A 1 602 ? 21.867 5.197 21.077 1.00 90.19 602 ALA A C 1
ATOM 4916 O O . ALA A 1 602 ? 21.872 4.084 20.555 1.00 90.19 602 ALA A O 1
ATOM 4917 N N . TYR A 1 603 ? 22.203 6.300 20.399 1.00 91.75 603 TYR A N 1
ATOM 4918 C CA . TYR A 1 603 ? 22.608 6.264 18.991 1.00 91.75 603 TYR A CA 1
ATOM 4919 C C . TYR A 1 603 ? 23.902 5.457 18.824 1.00 91.75 603 TYR A C 1
ATOM 4921 O O . TYR A 1 603 ? 23.938 4.514 18.036 1.00 91.75 603 TYR A O 1
ATOM 4929 N N . SER A 1 604 ? 24.937 5.763 19.611 1.00 89.88 604 SER A N 1
ATOM 4930 C CA . SER A 1 604 ? 26.229 5.063 19.555 1.00 89.88 604 SER A CA 1
ATOM 4931 C C . SER A 1 604 ? 26.101 3.558 19.834 1.00 89.88 604 SER A C 1
ATOM 4933 O O . SER A 1 604 ? 26.718 2.740 19.147 1.00 89.88 604 SER A O 1
ATOM 4935 N N . ASN A 1 605 ? 25.269 3.179 20.807 1.00 90.38 605 ASN A N 1
ATOM 4936 C CA . ASN A 1 605 ? 24.991 1.777 21.124 1.00 90.38 605 ASN A CA 1
ATOM 4937 C C . ASN A 1 605 ? 24.189 1.081 20.010 1.00 90.38 605 ASN A C 1
ATOM 4939 O O . ASN A 1 605 ? 24.562 -0.014 19.593 1.00 90.38 605 ASN A O 1
ATOM 4943 N N . THR A 1 606 ? 23.167 1.740 19.451 1.00 93.25 606 THR A N 1
ATOM 4944 C CA . THR A 1 606 ? 22.378 1.211 18.321 1.00 93.25 606 THR A CA 1
ATOM 4945 C C . THR A 1 606 ? 23.249 0.965 17.093 1.00 93.25 606 THR A C 1
ATOM 4947 O O . THR A 1 606 ? 23.192 -0.103 16.486 1.00 93.25 606 THR A O 1
ATOM 4950 N N . ILE A 1 607 ? 24.094 1.938 16.734 1.00 93.94 607 ILE A N 1
ATOM 4951 C CA . ILE A 1 607 ? 25.028 1.792 15.618 1.00 93.94 607 ILE A CA 1
ATOM 4952 C C . ILE A 1 607 ? 25.998 0.640 15.894 1.00 93.94 607 ILE A C 1
ATOM 4954 O O . ILE A 1 607 ? 26.202 -0.176 15.001 1.00 93.94 607 ILE A O 1
ATOM 4958 N N . THR A 1 608 ? 26.546 0.512 17.109 1.00 89.25 608 THR A N 1
ATOM 4959 C CA . THR A 1 608 ? 27.424 -0.619 17.460 1.00 89.25 608 THR A CA 1
ATOM 4960 C C . THR A 1 608 ? 26.718 -1.966 17.290 1.00 89.25 608 THR A C 1
ATOM 4962 O O . THR A 1 608 ? 27.257 -2.837 16.610 1.00 89.25 608 THR A O 1
ATOM 4965 N N . TYR A 1 609 ? 25.508 -2.131 17.829 1.00 91.88 609 TYR A N 1
ATOM 4966 C CA . TYR A 1 609 ? 24.713 -3.355 17.676 1.00 91.88 609 TYR A CA 1
ATOM 4967 C C . TYR A 1 609 ? 24.499 -3.716 16.195 1.00 91.88 609 TYR A C 1
ATOM 4969 O O . TYR A 1 609 ? 24.752 -4.844 15.773 1.00 91.88 609 TYR A O 1
ATOM 4977 N N . LEU A 1 610 ? 24.145 -2.735 15.362 1.00 94.38 610 LEU A N 1
ATOM 4978 C CA . LEU A 1 610 ? 23.983 -2.944 13.921 1.00 94.38 610 LEU A CA 1
ATOM 4979 C C . LEU A 1 610 ? 25.310 -3.233 13.192 1.00 94.38 610 LEU A C 1
ATOM 4981 O O . LEU A 1 610 ? 25.303 -3.949 12.193 1.00 94.38 610 LEU A O 1
ATOM 4985 N N . ARG A 1 611 ? 26.454 -2.727 13.678 1.00 92.25 611 ARG A N 1
ATOM 4986 C CA . ARG A 1 611 ? 27.789 -3.094 13.163 1.00 92.25 611 ARG A CA 1
ATOM 4987 C C . ARG A 1 611 ? 28.187 -4.525 13.545 1.00 92.25 611 ARG A C 1
ATOM 4989 O O . ARG A 1 611 ? 28.870 -5.169 12.755 1.00 92.25 611 ARG A O 1
ATOM 4996 N N . LEU A 1 612 ? 27.753 -5.043 14.698 1.00 87.75 612 LEU A N 1
ATOM 4997 C CA . LEU A 1 612 ? 27.923 -6.464 15.042 1.00 87.75 612 LEU A CA 1
ATOM 4998 C C . LEU A 1 612 ? 27.137 -7.352 14.068 1.00 87.75 612 LEU A C 1
ATOM 5000 O O . LEU A 1 612 ? 27.692 -8.303 13.521 1.00 87.75 612 LEU A O 1
ATOM 5004 N N . HIS A 1 613 ? 25.890 -6.979 13.771 1.00 91.00 613 HIS A N 1
ATOM 5005 C CA . HIS A 1 613 ? 25.062 -7.638 12.756 1.00 91.00 613 HIS A CA 1
ATOM 5006 C C . HIS A 1 613 ? 25.646 -7.538 11.334 1.00 91.00 613 HIS A C 1
ATOM 5008 O O . HIS A 1 613 ? 25.705 -8.547 10.635 1.00 91.00 613 HIS A O 1
ATOM 5014 N N . GLU A 1 614 ? 26.170 -6.374 10.921 1.00 92.06 614 GLU A N 1
ATOM 5015 C CA . GLU A 1 614 ? 26.927 -6.211 9.662 1.00 92.06 614 GLU A CA 1
ATOM 5016 C C . GLU A 1 614 ? 28.088 -7.216 9.578 1.00 92.06 614 GLU A C 1
ATOM 5018 O O . GLU A 1 614 ? 28.239 -7.900 8.566 1.00 92.06 614 GLU A O 1
ATOM 5023 N N . LEU A 1 615 ? 28.885 -7.334 10.646 1.00 87.94 615 LEU A N 1
ATOM 5024 C CA . LEU A 1 615 ? 30.016 -8.261 10.709 1.00 87.94 615 LEU A CA 1
ATOM 5025 C C . LEU A 1 615 ? 29.560 -9.728 10.682 1.00 87.94 615 LEU A C 1
ATOM 5027 O O . LEU A 1 615 ? 30.126 -10.504 9.913 1.00 87.94 615 LEU A O 1
ATOM 5031 N N . LYS A 1 616 ? 28.528 -10.111 11.450 1.00 86.62 616 LYS A N 1
ATOM 5032 C CA . LYS A 1 616 ? 27.984 -11.483 11.443 1.00 86.62 616 LYS A CA 1
ATOM 5033 C C . LYS A 1 616 ? 27.454 -11.853 10.057 1.00 86.62 616 LYS A C 1
ATOM 5035 O O . LYS A 1 616 ? 27.875 -12.857 9.495 1.00 86.62 616 LYS A O 1
ATOM 5040 N N . ALA A 1 617 ? 26.611 -11.011 9.456 1.00 88.25 617 ALA A N 1
ATOM 5041 C CA . ALA A 1 617 ? 26.087 -11.240 8.110 1.00 88.25 617 ALA A CA 1
ATOM 5042 C C . ALA A 1 617 ? 27.195 -11.307 7.044 1.00 88.25 617 ALA A C 1
ATOM 5044 O O . ALA A 1 617 ? 27.089 -12.086 6.097 1.00 88.25 617 ALA A O 1
ATOM 5045 N N . PHE A 1 618 ? 28.274 -10.533 7.202 1.00 85.06 618 PHE A N 1
ATOM 5046 C CA . PHE A 1 618 ? 29.451 -10.625 6.343 1.00 85.06 618 PHE A CA 1
ATOM 5047 C C . PHE A 1 618 ? 30.181 -11.976 6.485 1.00 85.06 618 PHE A C 1
ATOM 5049 O O . PHE A 1 618 ? 30.407 -12.642 5.472 1.00 85.06 618 PHE A O 1
ATOM 5056 N N . TYR A 1 619 ? 30.510 -12.413 7.708 1.00 84.44 619 TYR A N 1
ATOM 5057 C CA . TYR A 1 619 ? 31.199 -13.692 7.945 1.00 84.44 619 TYR A CA 1
ATOM 5058 C C . TYR A 1 619 ? 30.350 -14.906 7.534 1.00 84.44 619 TYR A C 1
ATOM 5060 O O . TYR A 1 619 ? 30.865 -15.812 6.877 1.00 84.44 619 TYR A O 1
ATOM 5068 N N . ASP A 1 620 ? 29.043 -14.872 7.810 1.00 85.00 620 ASP A N 1
ATOM 5069 C CA . ASP A 1 620 ? 28.056 -15.864 7.360 1.00 85.00 620 ASP A CA 1
ATOM 5070 C C . ASP A 1 620 ? 27.843 -15.851 5.830 1.00 85.00 620 ASP A C 1
ATOM 5072 O O . ASP A 1 620 ? 27.149 -16.713 5.286 1.00 85.00 620 ASP A O 1
ATOM 5076 N N . LYS A 1 621 ? 28.407 -14.863 5.117 1.00 85.12 621 LYS A N 1
ATOM 5077 C CA . LYS A 1 621 ? 28.224 -14.612 3.675 1.00 85.12 621 LYS A CA 1
ATOM 5078 C C . LYS A 1 621 ? 26.757 -14.376 3.277 1.00 85.12 621 LYS A C 1
ATOM 5080 O O . LYS A 1 621 ? 26.357 -14.668 2.154 1.00 85.12 621 LYS A O 1
ATOM 5085 N N . LYS A 1 622 ? 25.960 -13.811 4.185 1.00 86.06 622 LYS A N 1
ATOM 5086 C CA . LYS A 1 622 ? 24.529 -13.510 4.036 1.00 86.06 622 LYS A CA 1
ATOM 5087 C C . LYS A 1 622 ? 24.313 -12.119 3.437 1.00 86.06 622 LYS A C 1
ATOM 5089 O O . LYS A 1 622 ? 24.013 -11.154 4.142 1.00 86.06 622 LYS A O 1
ATOM 5094 N N . SER A 1 623 ? 24.458 -11.997 2.117 1.00 87.06 623 SER A N 1
ATOM 5095 C CA . SER A 1 623 ? 24.424 -10.685 1.445 1.00 87.06 623 SER A CA 1
ATOM 5096 C C . SER A 1 623 ? 23.107 -9.926 1.581 1.00 87.06 623 SER A C 1
ATOM 5098 O O . SER A 1 623 ? 23.138 -8.702 1.699 1.00 87.06 623 SER A O 1
ATOM 5100 N N . TYR A 1 624 ? 21.959 -10.613 1.605 1.00 85.88 624 TYR A N 1
ATOM 5101 C CA . TYR A 1 624 ? 20.667 -9.961 1.841 1.00 85.88 624 TYR A CA 1
ATOM 5102 C C . TYR A 1 624 ? 20.645 -9.248 3.202 1.00 85.88 624 TYR A C 1
ATOM 5104 O O . TYR A 1 624 ? 20.357 -8.051 3.278 1.00 85.88 624 TYR A O 1
ATOM 5112 N N . HIS A 1 625 ? 21.044 -9.961 4.258 1.00 88.06 625 HIS A N 1
ATOM 5113 C CA . HIS A 1 625 ? 21.133 -9.429 5.615 1.00 88.06 625 HIS A CA 1
ATOM 5114 C C . HIS A 1 625 ? 22.162 -8.296 5.715 1.00 88.06 625 HIS A C 1
ATOM 5116 O O . HIS A 1 625 ? 21.835 -7.228 6.224 1.00 88.06 625 HIS A O 1
ATOM 5122 N N . LEU A 1 626 ? 23.358 -8.453 5.131 1.00 91.12 626 LEU A N 1
ATOM 5123 C CA . LEU A 1 626 ? 24.386 -7.403 5.105 1.00 91.12 626 LEU A CA 1
ATOM 5124 C C . LEU A 1 626 ? 23.866 -6.093 4.484 1.00 91.12 626 LEU A C 1
ATOM 5126 O O . LEU A 1 626 ? 24.017 -5.017 5.068 1.00 91.12 626 LEU A O 1
ATOM 5130 N N . VAL A 1 627 ? 23.225 -6.180 3.313 1.00 91.56 627 VAL A N 1
ATOM 5131 C CA . VAL A 1 627 ? 22.604 -5.030 2.635 1.00 91.56 627 VAL A CA 1
ATOM 5132 C C . VAL A 1 627 ? 21.487 -4.423 3.497 1.00 91.56 627 VAL A C 1
ATOM 5134 O O . VAL A 1 627 ? 21.351 -3.199 3.549 1.00 91.56 627 VAL A O 1
ATOM 5137 N N . ASN A 1 628 ? 20.710 -5.242 4.210 1.00 90.56 628 ASN A N 1
ATOM 5138 C CA . ASN A 1 628 ? 19.656 -4.776 5.108 1.00 90.56 628 ASN A CA 1
ATOM 5139 C C . ASN A 1 628 ? 20.205 -4.016 6.330 1.00 90.56 628 ASN A C 1
ATOM 5141 O O . ASN A 1 628 ? 19.808 -2.874 6.566 1.00 90.56 628 ASN A O 1
ATOM 5145 N N . HIS A 1 629 ? 21.177 -4.585 7.052 1.00 93.75 629 HIS A N 1
ATOM 5146 C CA . HIS A 1 629 ? 21.832 -3.933 8.193 1.00 93.75 629 HIS A CA 1
ATOM 5147 C C . HIS A 1 629 ? 22.446 -2.587 7.789 1.00 93.75 629 HIS A C 1
ATOM 5149 O O . HIS A 1 629 ? 22.211 -1.570 8.443 1.00 93.75 629 HIS A O 1
ATOM 5155 N N . LEU A 1 630 ? 23.152 -2.540 6.653 1.00 95.12 630 LEU A N 1
ATOM 5156 C CA . LEU A 1 630 ? 23.695 -1.295 6.104 1.00 95.12 630 LEU A CA 1
ATOM 5157 C C . LEU A 1 630 ? 22.591 -0.277 5.768 1.00 95.12 630 LEU A C 1
ATOM 5159 O O . LEU A 1 630 ? 22.765 0.909 6.046 1.00 95.12 630 LEU A O 1
ATOM 5163 N N . SER A 1 631 ? 21.447 -0.717 5.237 1.00 95.00 631 SER A N 1
ATOM 5164 C CA . SER A 1 631 ? 20.292 0.146 4.947 1.00 95.00 631 SER A CA 1
ATOM 5165 C C . SER A 1 631 ? 19.669 0.746 6.216 1.00 95.00 631 SER A C 1
ATOM 5167 O O . SER A 1 631 ? 19.345 1.935 6.233 1.00 95.00 631 SER A O 1
ATOM 5169 N N . VAL A 1 632 ? 19.544 -0.041 7.290 1.00 95.06 632 VAL A N 1
ATOM 5170 C CA . VAL A 1 632 ? 19.041 0.420 8.599 1.00 95.06 632 VAL A CA 1
ATOM 5171 C C . VAL A 1 632 ? 20.010 1.423 9.234 1.00 95.06 632 VAL A C 1
ATOM 5173 O O . VAL A 1 632 ? 19.587 2.483 9.699 1.00 95.06 632 VAL A O 1
ATOM 5176 N N . ILE A 1 633 ? 21.320 1.158 9.163 1.00 96.50 633 ILE A N 1
ATOM 5177 C CA . ILE A 1 633 ? 22.359 2.098 9.611 1.00 96.50 633 ILE A CA 1
ATOM 5178 C C . ILE A 1 633 ? 22.256 3.434 8.856 1.00 96.50 633 ILE A C 1
ATOM 5180 O O . ILE A 1 633 ? 22.274 4.488 9.494 1.00 96.50 633 ILE A O 1
ATOM 5184 N N . SER A 1 634 ? 22.094 3.419 7.524 1.00 96.00 634 SER A N 1
ATOM 5185 C CA . SER A 1 634 ? 21.916 4.653 6.739 1.00 96.00 634 SER A CA 1
ATOM 5186 C C . SER A 1 634 ? 20.671 5.437 7.175 1.00 96.00 634 SER A C 1
ATOM 5188 O O . SER A 1 634 ? 20.737 6.659 7.311 1.00 96.00 634 SER A O 1
ATOM 5190 N N . ALA A 1 635 ? 19.549 4.768 7.461 1.00 94.88 635 ALA A N 1
ATOM 5191 C CA . ALA A 1 635 ? 18.336 5.438 7.937 1.00 94.88 635 ALA A CA 1
ATOM 5192 C C . ALA A 1 635 ? 18.551 6.153 9.289 1.00 94.88 635 ALA A C 1
ATOM 5194 O O . ALA A 1 635 ? 18.183 7.322 9.436 1.00 94.88 635 ALA A O 1
ATOM 5195 N N . ILE A 1 636 ? 19.221 5.495 10.241 1.00 94.25 636 ILE A N 1
ATOM 5196 C CA . ILE A 1 636 ? 19.526 6.044 11.574 1.00 94.25 636 ILE A CA 1
ATOM 5197 C C . ILE A 1 636 ? 20.539 7.1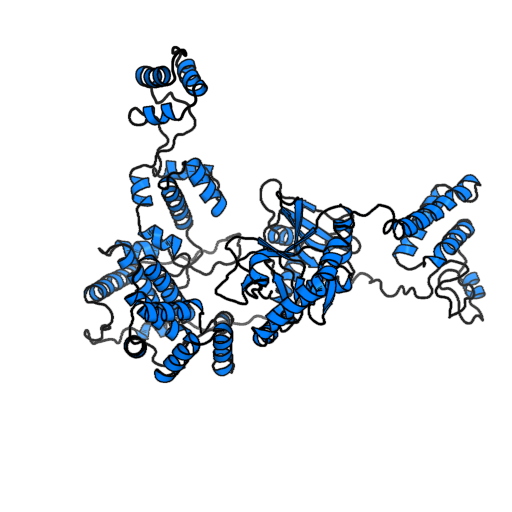99 11.496 1.00 94.25 636 ILE A C 1
ATOM 5199 O O . ILE A 1 636 ? 20.350 8.236 12.139 1.00 94.25 636 ILE A O 1
ATOM 5203 N N . MET A 1 637 ? 21.592 7.062 10.681 1.00 95.00 637 MET A N 1
ATOM 5204 C CA . MET A 1 637 ? 22.588 8.120 10.453 1.00 95.00 637 MET A CA 1
ATOM 5205 C C . MET A 1 637 ? 21.970 9.358 9.792 1.00 95.00 637 MET A C 1
ATOM 5207 O O . MET A 1 637 ? 22.289 10.488 10.172 1.00 95.00 637 MET A O 1
ATOM 5211 N N . LYS A 1 638 ? 21.044 9.155 8.845 1.00 93.25 638 LYS A N 1
ATOM 5212 C CA . LYS A 1 638 ? 20.296 10.224 8.174 1.00 93.25 638 LYS A CA 1
ATOM 5213 C C . LYS A 1 638 ? 19.356 10.962 9.128 1.00 93.25 638 LYS A C 1
ATOM 5215 O O . LYS A 1 638 ? 19.313 12.189 9.088 1.00 93.25 638 LYS A O 1
ATOM 5220 N N . ALA A 1 639 ? 18.665 10.247 10.017 1.00 90.12 639 ALA A N 1
ATOM 5221 C CA . ALA A 1 639 ? 17.816 10.851 11.048 1.00 90.12 639 ALA A CA 1
ATOM 5222 C C . ALA A 1 639 ? 18.605 11.704 12.065 1.00 90.12 639 ALA A C 1
ATOM 5224 O O . ALA A 1 639 ? 18.071 12.677 12.594 1.00 90.12 639 ALA A O 1
ATOM 5225 N N . ASN A 1 640 ? 19.882 11.376 12.295 1.00 91.12 640 ASN A N 1
ATOM 5226 C CA . ASN A 1 640 ? 20.769 12.074 13.233 1.00 91.12 640 ASN A CA 1
ATOM 5227 C C . ASN A 1 640 ? 21.759 13.056 12.570 1.00 91.12 640 ASN A C 1
ATOM 5229 O O . ASN A 1 640 ? 22.633 13.593 13.247 1.00 91.12 640 ASN A O 1
ATOM 5233 N N . PHE A 1 641 ? 21.621 13.336 11.269 1.00 88.12 641 PHE A N 1
ATOM 5234 C CA . PHE A 1 641 ? 22.449 14.302 10.523 1.00 88.12 641 PHE A CA 1
ATOM 5235 C C . PHE A 1 641 ? 23.968 13.997 10.497 1.00 88.12 641 PHE A C 1
ATOM 5237 O O . PHE A 1 641 ? 24.790 14.907 10.372 1.00 88.12 641 PHE A O 1
ATOM 5244 N N . HIS A 1 642 ? 24.366 12.721 10.561 1.00 87.94 642 HIS A N 1
ATOM 5245 C CA . HIS A 1 642 ? 25.773 12.294 10.465 1.00 87.94 642 HIS A CA 1
ATOM 5246 C C . HIS A 1 642 ? 26.235 12.141 9.004 1.00 87.94 642 HIS A C 1
ATOM 5248 O O . HIS A 1 642 ? 26.529 11.043 8.543 1.00 87.94 642 HIS A O 1
ATOM 5254 N N . GLU A 1 643 ? 26.285 13.241 8.249 1.00 92.88 643 GLU A N 1
ATOM 5255 C CA . GLU A 1 643 ? 26.436 13.211 6.782 1.00 92.88 643 GLU A CA 1
ATOM 5256 C C . GLU A 1 643 ? 27.736 12.566 6.259 1.00 92.88 643 GLU A C 1
ATOM 5258 O O . GLU A 1 643 ? 27.695 11.843 5.262 1.00 92.88 643 GLU A O 1
ATOM 5263 N N . GLU A 1 644 ? 28.884 12.766 6.919 1.00 94.50 644 GLU A N 1
ATOM 5264 C CA . GLU A 1 644 ? 30.143 12.114 6.510 1.00 94.50 644 GLU A CA 1
ATOM 5265 C C . GLU A 1 644 ? 30.115 10.592 6.712 1.00 94.50 644 GLU A C 1
ATOM 5267 O O . GLU A 1 644 ? 30.592 9.844 5.855 1.00 94.50 644 GLU A O 1
ATOM 5272 N N . ASP A 1 645 ? 29.573 10.131 7.841 1.00 94.31 645 ASP A N 1
ATOM 5273 C CA . ASP A 1 645 ? 29.491 8.705 8.165 1.00 94.31 645 ASP A CA 1
ATOM 5274 C C . ASP A 1 645 ? 28.393 8.023 7.344 1.00 94.31 645 ASP A C 1
ATOM 5276 O O . ASP A 1 645 ? 28.601 6.912 6.855 1.00 94.31 645 ASP A O 1
ATOM 5280 N N . LEU A 1 646 ? 27.284 8.730 7.090 1.00 96.38 646 LEU A N 1
ATOM 5281 C CA . LEU A 1 646 ? 26.236 8.325 6.160 1.00 96.38 646 LEU A CA 1
ATOM 5282 C C . LEU A 1 646 ? 26.800 8.122 4.753 1.00 96.38 646 LEU A C 1
ATOM 5284 O O . LEU A 1 646 ? 26.574 7.065 4.181 1.00 96.38 646 LEU A O 1
ATOM 5288 N N . LEU A 1 647 ? 27.593 9.058 4.213 1.00 98.06 647 LEU A N 1
ATOM 5289 C CA . LEU A 1 647 ? 28.202 8.889 2.886 1.00 98.06 647 LEU A CA 1
ATOM 5290 C C . LEU A 1 647 ? 29.091 7.639 2.831 1.00 98.06 647 LEU A C 1
ATOM 5292 O O . LEU A 1 647 ? 29.047 6.887 1.858 1.00 98.06 647 LEU A O 1
ATOM 5296 N N . ARG A 1 648 ? 29.888 7.386 3.875 1.00 97.31 648 ARG A N 1
ATOM 5297 C CA . ARG A 1 648 ? 30.724 6.177 3.953 1.00 97.31 648 ARG A CA 1
ATOM 5298 C C . ARG A 1 648 ? 29.871 4.911 4.040 1.00 97.31 648 ARG A C 1
ATOM 5300 O O . ARG A 1 648 ? 30.191 3.924 3.382 1.00 97.31 648 ARG A O 1
ATOM 5307 N N . ASN A 1 649 ? 28.789 4.941 4.816 1.00 97.25 649 ASN A N 1
ATOM 5308 C CA . ASN A 1 649 ? 27.873 3.818 4.967 1.00 97.25 649 ASN A CA 1
ATOM 5309 C C . ASN A 1 649 ? 27.071 3.538 3.691 1.00 97.25 649 ASN A C 1
ATOM 5311 O O . ASN A 1 649 ? 26.931 2.386 3.300 1.00 97.25 649 ASN A O 1
ATOM 5315 N N . ASP A 1 650 ? 26.617 4.574 2.996 1.00 97.56 650 ASP A N 1
ATOM 5316 C CA . ASP A 1 650 ? 25.923 4.445 1.722 1.00 97.56 650 ASP A CA 1
ATOM 5317 C C . ASP A 1 650 ? 26.854 3.943 0.613 1.00 97.56 650 ASP A C 1
ATOM 5319 O O . ASP A 1 650 ? 26.428 3.152 -0.227 1.00 97.56 650 ASP A O 1
ATOM 5323 N N . LEU A 1 651 ? 28.137 4.317 0.630 1.00 97.88 651 LEU A N 1
ATOM 5324 C CA . LEU A 1 651 ? 29.141 3.724 -0.256 1.00 97.88 651 LEU A CA 1
ATOM 5325 C C . LEU A 1 651 ? 29.392 2.240 0.073 1.00 97.88 651 LEU A C 1
ATOM 5327 O O . LEU A 1 651 ? 29.504 1.442 -0.858 1.00 97.88 651 LEU A O 1
ATOM 5331 N N . LYS A 1 652 ? 29.407 1.834 1.356 1.00 96.06 652 LYS A N 1
ATOM 5332 C CA . LYS A 1 652 ? 29.403 0.405 1.735 1.00 96.06 652 LYS A CA 1
ATOM 5333 C C . LYS A 1 652 ? 28.145 -0.305 1.223 1.00 96.06 652 LYS A C 1
ATOM 5335 O O . LYS A 1 652 ? 28.254 -1.371 0.631 1.00 96.06 652 LYS A O 1
ATOM 5340 N N . LEU A 1 653 ? 26.964 0.286 1.423 1.00 95.94 653 LEU A N 1
ATOM 5341 C CA . LEU A 1 653 ? 25.674 -0.257 0.986 1.00 95.94 653 LEU A CA 1
ATOM 5342 C C . LEU A 1 653 ? 25.641 -0.453 -0.533 1.00 95.94 653 LEU A C 1
ATOM 5344 O O . LEU A 1 653 ? 25.217 -1.507 -1.001 1.00 95.94 653 LEU A O 1
ATOM 5348 N N . PHE A 1 654 ? 26.149 0.515 -1.299 1.00 96.69 654 PHE A N 1
ATOM 5349 C CA . PHE A 1 654 ? 26.333 0.391 -2.742 1.00 96.69 654 PHE A CA 1
ATOM 5350 C C . PHE A 1 654 ? 27.233 -0.803 -3.090 1.00 96.69 654 PHE A C 1
ATOM 5352 O O . PHE A 1 654 ? 26.840 -1.641 -3.900 1.00 96.69 654 PHE A O 1
ATOM 5359 N N . LEU A 1 655 ? 28.413 -0.914 -2.464 1.00 95.38 655 LEU A N 1
ATOM 5360 C CA . LEU A 1 655 ? 29.366 -1.994 -2.742 1.00 95.38 655 LEU A CA 1
ATOM 5361 C C . LEU A 1 655 ? 28.825 -3.377 -2.362 1.00 95.38 655 LEU A C 1
ATOM 5363 O O . LEU A 1 655 ? 29.018 -4.313 -3.137 1.00 95.38 655 LEU A O 1
ATOM 5367 N N . ALA A 1 656 ? 28.114 -3.491 -1.236 1.00 92.88 656 ALA A N 1
ATOM 5368 C CA . ALA A 1 656 ? 27.384 -4.695 -0.838 1.00 92.88 656 ALA A CA 1
ATOM 5369 C C . ALA A 1 656 ? 26.313 -5.052 -1.876 1.00 92.88 656 ALA A C 1
ATOM 5371 O O . ALA A 1 656 ? 26.228 -6.196 -2.310 1.00 92.88 656 ALA A O 1
ATOM 5372 N N . SER A 1 657 ? 25.552 -4.050 -2.336 1.00 92.81 657 SER A N 1
ATOM 5373 C CA . SER A 1 657 ? 24.455 -4.236 -3.291 1.00 92.81 657 SER A CA 1
ATOM 5374 C C . SER A 1 657 ? 24.944 -4.725 -4.661 1.00 92.81 657 SER A C 1
ATOM 5376 O O . SER A 1 657 ? 24.280 -5.559 -5.269 1.00 92.81 657 SER A O 1
ATOM 5378 N N . ILE A 1 658 ? 26.118 -4.294 -5.140 1.00 92.31 658 ILE A N 1
ATOM 5379 C CA . ILE A 1 658 ? 26.668 -4.772 -6.425 1.00 92.31 658 ILE A CA 1
ATOM 5380 C C . ILE A 1 658 ? 27.572 -6.006 -6.325 1.00 92.31 658 ILE A C 1
ATOM 5382 O O . ILE A 1 658 ? 27.760 -6.678 -7.335 1.00 92.31 658 ILE A O 1
ATOM 5386 N N . ASN A 1 659 ? 28.095 -6.344 -5.145 1.00 90.38 659 ASN A N 1
ATOM 5387 C CA . ASN A 1 659 ? 28.932 -7.530 -4.929 1.00 90.38 659 ASN A CA 1
ATOM 5388 C C . ASN A 1 659 ? 28.304 -8.519 -3.934 1.00 90.38 659 ASN A C 1
ATOM 5390 O O . ASN A 1 659 ? 28.921 -8.816 -2.911 1.00 90.38 659 ASN A O 1
ATOM 5394 N N . PRO A 1 660 ? 27.101 -9.054 -4.197 1.00 87.44 660 PRO A N 1
ATOM 5395 C CA . PRO A 1 660 ? 26.563 -10.087 -3.339 1.00 87.44 660 PRO A CA 1
ATOM 5396 C C . PRO A 1 660 ? 27.377 -11.384 -3.422 1.00 87.44 660 PRO A C 1
ATOM 5398 O O . PRO A 1 660 ? 27.571 -11.964 -4.492 1.00 87.44 660 PRO A O 1
ATOM 5401 N N . VAL A 1 661 ? 27.752 -11.888 -2.256 1.00 76.00 661 VAL A N 1
ATOM 5402 C CA . VAL A 1 661 ? 28.234 -13.250 -2.025 1.00 76.00 661 VAL A CA 1
ATOM 5403 C C . VAL A 1 661 ? 27.050 -14.140 -1.618 1.00 76.00 661 VAL A C 1
ATOM 5405 O O . VAL A 1 661 ? 26.204 -13.718 -0.833 1.00 76.00 661 VAL A O 1
ATOM 5408 N N . ASN A 1 662 ? 26.982 -15.365 -2.148 1.00 72.56 662 ASN A N 1
ATOM 5409 C CA . ASN A 1 662 ? 26.012 -16.406 -1.766 1.00 72.56 662 ASN A CA 1
ATOM 5410 C C . ASN A 1 662 ? 24.526 -15.977 -1.731 1.00 72.56 662 ASN A C 1
ATOM 5412 O O . ASN A 1 662 ? 23.833 -16.213 -0.748 1.00 72.56 662 ASN A O 1
ATOM 5416 N N . VAL A 1 663 ? 24.003 -15.413 -2.826 1.00 72.44 663 VAL A N 1
ATOM 5417 C CA . VAL A 1 663 ? 22.547 -15.207 -2.974 1.00 72.44 663 VAL A CA 1
ATOM 5418 C C . VAL A 1 663 ? 21.861 -16.535 -3.290 1.00 72.44 663 VAL A C 1
ATOM 5420 O O . VAL A 1 663 ? 22.130 -17.136 -4.339 1.00 72.44 663 VAL A O 1
ATOM 5423 N N . THR A 1 664 ? 20.952 -16.983 -2.426 1.00 72.25 664 THR A N 1
ATOM 5424 C CA . THR A 1 664 ? 20.081 -18.132 -2.710 1.00 72.25 664 THR A CA 1
ATOM 5425 C C . THR A 1 664 ? 19.169 -17.850 -3.916 1.00 72.25 664 THR A C 1
ATOM 5427 O O . THR A 1 664 ? 18.898 -16.690 -4.233 1.00 72.25 664 THR A O 1
ATOM 5430 N N . PRO A 1 665 ? 18.644 -18.881 -4.609 1.00 71.50 665 PRO A N 1
ATOM 5431 C CA . PRO A 1 665 ? 17.702 -18.675 -5.711 1.00 71.50 665 PRO A CA 1
ATOM 5432 C C . PRO A 1 665 ? 16.479 -17.834 -5.322 1.00 71.50 665 PRO A C 1
ATOM 5434 O O . PRO A 1 665 ? 16.031 -17.033 -6.130 1.00 71.50 665 PRO A O 1
ATOM 5437 N N . PHE A 1 666 ? 15.998 -17.971 -4.081 1.00 69.81 666 PHE A N 1
ATOM 5438 C CA . PHE A 1 666 ? 14.905 -17.168 -3.533 1.00 69.81 666 PHE A CA 1
ATOM 5439 C C . PHE A 1 666 ? 15.309 -15.698 -3.358 1.00 69.81 666 PHE A C 1
ATOM 5441 O O . PHE A 1 666 ? 14.659 -14.814 -3.906 1.00 69.81 666 PHE A O 1
ATOM 5448 N N . GLU A 1 667 ? 16.420 -15.414 -2.669 1.00 68.44 667 GLU A N 1
ATOM 5449 C CA . GLU A 1 667 ? 16.888 -14.032 -2.484 1.00 68.44 667 GLU A CA 1
ATOM 5450 C C . GLU A 1 667 ? 17.164 -13.330 -3.825 1.00 68.44 667 GLU A C 1
ATOM 5452 O O . GLU A 1 667 ? 16.919 -12.130 -3.932 1.00 68.44 667 GLU A O 1
ATOM 5457 N N . LYS A 1 668 ? 17.613 -14.055 -4.867 1.00 71.31 668 LYS A N 1
ATOM 5458 C CA . LYS A 1 668 ? 17.865 -13.492 -6.208 1.00 71.31 668 LYS A CA 1
ATOM 5459 C C . LYS A 1 668 ? 16.626 -12.834 -6.824 1.00 71.31 668 LYS A C 1
ATOM 5461 O O . LYS A 1 668 ? 16.791 -11.868 -7.567 1.00 71.31 668 LYS A O 1
ATOM 5466 N N . GLU A 1 669 ? 15.421 -13.321 -6.528 1.00 66.81 669 GLU A N 1
ATOM 5467 C CA . GLU A 1 669 ? 14.166 -12.750 -7.044 1.00 66.81 669 GLU A CA 1
ATOM 5468 C C . GLU A 1 669 ? 13.860 -11.370 -6.436 1.00 66.81 669 GLU A C 1
ATOM 5470 O O . GLU A 1 669 ? 13.270 -10.517 -7.100 1.00 66.81 669 GLU A O 1
ATOM 5475 N N . PHE A 1 670 ? 14.328 -11.118 -5.209 1.00 66.56 670 PHE A N 1
ATOM 5476 C CA . PHE A 1 670 ? 14.115 -9.872 -4.459 1.00 66.56 670 PHE A CA 1
ATOM 5477 C C . PHE A 1 670 ? 15.360 -8.964 -4.422 1.00 66.56 670 PHE A C 1
ATOM 5479 O O . PHE A 1 670 ? 15.347 -7.888 -3.818 1.00 66.56 670 PHE A O 1
ATOM 5486 N N . TYR A 1 671 ? 16.459 -9.377 -5.060 1.00 75.19 671 TYR A N 1
ATOM 5487 C CA . TYR A 1 671 ? 17.744 -8.695 -4.953 1.00 75.19 671 TYR A CA 1
ATOM 5488 C C . TYR A 1 671 ? 17.881 -7.511 -5.927 1.00 75.19 671 TYR A C 1
ATOM 5490 O O . TYR A 1 671 ? 18.101 -7.670 -7.130 1.00 75.19 671 TYR A O 1
ATOM 5498 N N . HIS A 1 672 ? 17.818 -6.289 -5.394 1.00 78.38 672 HIS A N 1
ATOM 5499 C CA . HIS A 1 672 ? 18.038 -5.058 -6.159 1.00 78.38 672 HIS A CA 1
ATOM 5500 C C . HIS A 1 672 ? 19.506 -4.614 -6.121 1.00 78.38 672 HIS A C 1
ATOM 5502 O O . HIS A 1 672 ? 19.951 -3.991 -5.159 1.00 78.38 672 HIS A O 1
ATOM 5508 N N . MET A 1 673 ? 20.238 -4.880 -7.207 1.00 84.12 673 MET A N 1
ATOM 5509 C CA . MET A 1 673 ? 21.684 -4.628 -7.291 1.00 84.12 673 MET A CA 1
ATOM 5510 C C . MET A 1 673 ? 22.080 -3.144 -7.159 1.00 84.12 673 MET A C 1
ATOM 5512 O O . MET A 1 673 ? 23.109 -2.807 -6.581 1.00 84.12 673 MET A O 1
ATOM 5516 N N . LEU A 1 674 ? 21.253 -2.240 -7.686 1.00 89.81 674 LEU A N 1
ATOM 5517 C CA . LEU A 1 674 ? 21.303 -0.804 -7.417 1.00 89.81 674 LEU A CA 1
ATOM 5518 C C . LEU A 1 674 ? 19.969 -0.362 -6.815 1.00 89.81 674 LEU A C 1
ATOM 5520 O O . LEU A 1 674 ? 18.929 -0.497 -7.466 1.00 89.81 674 LEU A O 1
ATOM 5524 N N . ARG A 1 675 ? 20.022 0.215 -5.610 1.00 90.19 675 ARG A N 1
ATOM 5525 C CA . ARG A 1 675 ? 18.902 0.903 -4.952 1.00 90.19 675 ARG A CA 1
ATOM 5526 C C . ARG A 1 675 ? 18.924 2.388 -5.358 1.00 90.19 675 ARG A C 1
ATOM 5528 O O . ARG A 1 675 ? 19.921 3.057 -5.061 1.00 90.19 675 ARG A O 1
ATOM 5535 N N . PRO A 1 676 ? 17.905 2.922 -6.063 1.00 91.56 676 PRO A N 1
ATOM 5536 C CA . PRO A 1 676 ? 17.899 4.316 -6.514 1.00 91.56 676 PRO A CA 1
ATOM 5537 C C . PRO A 1 676 ? 18.110 5.322 -5.379 1.00 91.56 676 PRO A C 1
ATOM 5539 O O . PRO A 1 676 ? 18.862 6.279 -5.539 1.00 91.56 676 PRO A O 1
ATOM 5542 N N . GLU A 1 677 ? 17.508 5.067 -4.220 1.00 92.19 677 GLU A N 1
ATOM 5543 C CA . GLU A 1 677 ? 17.528 5.912 -3.024 1.00 92.19 677 GLU A CA 1
ATOM 5544 C C . GLU A 1 677 ? 18.962 6.111 -2.528 1.00 92.19 677 GLU A C 1
ATOM 5546 O O . GLU A 1 677 ? 19.400 7.242 -2.336 1.00 92.19 677 GLU A O 1
ATOM 5551 N N . ASN A 1 678 ? 19.720 5.017 -2.411 1.00 95.69 678 ASN A N 1
ATOM 5552 C CA . ASN A 1 678 ? 21.124 5.017 -2.002 1.00 95.69 678 ASN A CA 1
ATOM 5553 C C . ASN A 1 678 ? 22.011 5.777 -3.007 1.00 95.69 678 ASN A C 1
ATOM 5555 O O . ASN A 1 678 ? 22.800 6.632 -2.615 1.00 95.69 678 ASN A O 1
ATOM 5559 N N . VAL A 1 679 ? 21.842 5.553 -4.315 1.00 96.50 679 VAL A N 1
ATOM 5560 C CA . VAL A 1 679 ? 22.619 6.277 -5.341 1.00 96.50 679 VAL A CA 1
ATOM 5561 C C . VAL A 1 679 ? 22.281 7.776 -5.361 1.00 96.50 679 VAL A C 1
ATOM 5563 O O . VAL A 1 679 ? 23.173 8.608 -5.567 1.00 96.50 679 VAL A O 1
ATOM 5566 N N . PHE A 1 680 ? 21.015 8.147 -5.145 1.00 95.06 680 PHE A N 1
ATOM 5567 C CA . PHE A 1 680 ? 20.613 9.547 -5.012 1.00 95.06 680 PHE A CA 1
ATOM 5568 C C . PHE A 1 680 ? 21.168 10.186 -3.733 1.00 95.06 680 PHE A C 1
ATOM 5570 O O . PHE A 1 680 ? 21.618 11.331 -3.797 1.00 95.06 680 PHE A O 1
ATOM 5577 N N . GLU A 1 681 ? 21.208 9.460 -2.615 1.00 96.06 681 GLU A N 1
ATOM 5578 C CA . GLU A 1 681 ? 21.767 9.940 -1.347 1.00 96.06 681 GLU A CA 1
ATOM 5579 C C . GLU A 1 681 ? 23.288 10.151 -1.441 1.00 96.06 681 GLU A C 1
ATOM 5581 O O . GLU A 1 681 ? 23.764 11.242 -1.131 1.00 96.06 681 GLU A O 1
ATOM 5586 N N . ILE A 1 682 ? 24.044 9.200 -2.013 1.00 98.12 682 ILE A N 1
ATOM 5587 C CA . ILE A 1 682 ? 25.481 9.367 -2.321 1.00 98.12 682 ILE A CA 1
ATOM 5588 C C . ILE A 1 682 ? 25.699 10.620 -3.177 1.00 98.12 682 ILE A C 1
ATOM 5590 O O . ILE A 1 682 ? 26.561 11.448 -2.886 1.00 98.12 682 ILE A O 1
ATOM 5594 N N . LYS A 1 683 ? 24.902 10.790 -4.239 1.00 97.56 683 LYS A N 1
ATOM 5595 C CA . LYS A 1 683 ? 24.988 11.951 -5.137 1.00 97.56 683 LYS A CA 1
ATOM 5596 C C . LYS A 1 683 ? 24.680 13.271 -4.433 1.00 97.56 683 LYS A C 1
ATOM 5598 O O . LYS A 1 683 ? 25.323 14.272 -4.753 1.00 97.56 683 LYS A O 1
ATOM 5603 N N . ARG A 1 684 ? 23.720 13.276 -3.506 1.00 97.12 684 ARG A N 1
ATOM 5604 C CA . ARG A 1 684 ? 23.390 14.427 -2.660 1.00 97.12 684 ARG A CA 1
ATOM 5605 C C . ARG A 1 684 ? 24.577 14.774 -1.760 1.00 97.12 684 ARG A C 1
ATOM 5607 O O . ARG A 1 684 ? 25.107 15.875 -1.860 1.00 97.12 684 ARG A O 1
ATOM 5614 N N . LEU A 1 685 ? 25.041 13.812 -0.967 1.00 97.19 685 LEU A N 1
ATOM 5615 C CA . LEU A 1 685 ? 26.102 13.982 0.028 1.00 97.19 685 LEU A CA 1
ATOM 5616 C C . LEU A 1 685 ? 27.444 14.393 -0.588 1.00 97.19 685 LEU A C 1
ATOM 5618 O O . LEU A 1 685 ? 28.088 15.304 -0.082 1.00 97.19 685 LEU A O 1
ATOM 5622 N N . VAL A 1 686 ? 27.843 13.802 -1.720 1.00 97.75 686 VAL A N 1
ATOM 5623 C CA . VAL A 1 686 ? 29.044 14.230 -2.467 1.00 97.75 686 VAL A CA 1
ATOM 5624 C C . VAL A 1 686 ? 28.941 15.699 -2.899 1.00 97.75 686 VAL A C 1
ATOM 5626 O O . VAL A 1 686 ? 29.932 16.426 -2.862 1.00 97.75 686 VAL A O 1
ATOM 5629 N N . GLY A 1 687 ? 27.746 16.144 -3.303 1.00 95.62 687 GLY A N 1
ATOM 5630 C CA . GLY A 1 687 ? 27.497 17.526 -3.708 1.00 95.62 687 GLY A CA 1
ATOM 5631 C C . GLY A 1 687 ? 27.441 18.516 -2.542 1.00 95.62 687 GLY A C 1
ATOM 5632 O O . GLY A 1 687 ? 27.931 19.631 -2.686 1.00 95.62 687 GLY A O 1
ATOM 5633 N N . GLU A 1 688 ? 26.858 18.125 -1.408 1.00 95.44 688 GLU A N 1
ATOM 5634 C CA . GLU A 1 688 ? 26.684 18.991 -0.232 1.00 95.44 688 GLU A CA 1
ATOM 5635 C C . GLU A 1 688 ? 27.945 19.090 0.639 1.00 95.44 688 GLU A C 1
ATOM 5637 O O . GLU A 1 688 ? 28.263 20.175 1.124 1.00 95.44 688 GLU A O 1
ATOM 5642 N N . LEU A 1 689 ? 28.706 17.999 0.778 1.00 96.38 689 LEU A N 1
ATOM 5643 C CA . LEU A 1 689 ? 29.976 17.972 1.517 1.00 96.38 689 LEU A CA 1
ATOM 5644 C C . LEU A 1 689 ? 31.170 18.501 0.692 1.00 96.38 689 LEU A C 1
ATOM 5646 O O . LEU A 1 689 ? 32.272 18.621 1.223 1.00 96.38 689 LEU A O 1
ATOM 5650 N N . GLU A 1 690 ? 30.973 18.788 -0.602 1.00 96.38 690 GLU A N 1
ATOM 5651 C CA . GLU A 1 690 ? 32.007 19.209 -1.569 1.00 96.38 690 GLU A CA 1
ATOM 5652 C C . GLU A 1 690 ? 33.247 18.277 -1.620 1.00 96.38 690 GLU A C 1
ATOM 5654 O O . GLU A 1 690 ? 34.368 18.715 -1.896 1.00 96.38 690 GLU A O 1
ATOM 5659 N N . VAL A 1 691 ? 33.060 16.976 -1.365 1.00 96.62 691 VAL A N 1
ATOM 5660 C CA . VAL A 1 691 ? 34.141 15.972 -1.308 1.00 96.62 691 VAL A CA 1
ATOM 5661 C C . VAL A 1 691 ? 34.488 15.383 -2.678 1.00 96.62 691 VAL A C 1
ATOM 5663 O O . VAL A 1 691 ? 33.637 15.251 -3.559 1.00 96.62 691 VAL A O 1
ATOM 5666 N N . ASP A 1 692 ? 35.743 14.956 -2.850 1.00 97.69 692 ASP A N 1
ATOM 5667 C CA . ASP A 1 692 ? 36.130 14.143 -4.005 1.00 97.69 692 ASP A CA 1
ATOM 5668 C C . ASP A 1 692 ? 35.602 12.711 -3.826 1.00 97.69 692 ASP A C 1
ATOM 5670 O O . ASP A 1 692 ? 36.059 11.968 -2.951 1.00 97.69 692 ASP A O 1
ATOM 5674 N N . LEU A 1 693 ? 34.629 12.332 -4.663 1.00 97.88 693 LEU A N 1
ATOM 5675 C CA . LEU A 1 693 ? 34.057 10.987 -4.681 1.00 97.88 693 LEU A CA 1
ATOM 5676 C C . LEU A 1 693 ? 35.140 9.915 -4.823 1.00 97.88 693 LEU A C 1
ATOM 5678 O O . LEU A 1 693 ? 35.014 8.881 -4.181 1.00 97.88 693 LEU A O 1
ATOM 5682 N N . ASP A 1 694 ? 36.185 10.145 -5.621 1.00 97.88 694 ASP A N 1
ATOM 5683 C CA . ASP A 1 694 ? 37.207 9.123 -5.865 1.00 97.88 694 ASP A CA 1
ATOM 5684 C C . ASP A 1 694 ? 38.051 8.887 -4.608 1.00 97.88 694 ASP A C 1
ATOM 5686 O O . ASP A 1 694 ? 38.318 7.744 -4.253 1.00 97.88 694 ASP A O 1
ATOM 5690 N N . GLU A 1 695 ? 38.385 9.945 -3.862 1.00 97.62 695 GLU A N 1
ATOM 5691 C CA . GLU A 1 695 ? 39.134 9.823 -2.605 1.00 97.62 695 GLU A CA 1
ATOM 5692 C C . GLU A 1 695 ? 38.309 9.146 -1.495 1.00 97.62 695 GLU A C 1
ATOM 5694 O O . GLU A 1 695 ? 38.844 8.344 -0.723 1.00 97.62 695 GLU A O 1
ATOM 5699 N N . VAL A 1 696 ? 37.015 9.468 -1.381 1.00 97.25 696 VAL A N 1
ATOM 5700 C CA . VAL A 1 696 ? 36.141 8.857 -0.363 1.00 97.25 696 VAL A CA 1
ATOM 5701 C C . VAL A 1 696 ? 35.802 7.414 -0.738 1.00 97.25 696 VAL A C 1
ATOM 5703 O O . VAL A 1 696 ? 35.903 6.533 0.114 1.00 97.25 696 VAL A O 1
ATOM 5706 N N . TYR A 1 697 ? 35.473 7.152 -2.004 1.00 97.75 697 TYR A N 1
ATOM 5707 C CA . TYR A 1 697 ? 35.229 5.806 -2.517 1.00 97.75 697 TYR A CA 1
ATOM 5708 C C . TYR A 1 697 ? 36.451 4.908 -2.333 1.00 97.75 697 TYR A C 1
ATOM 5710 O O . TYR A 1 697 ? 36.298 3.798 -1.834 1.00 97.75 697 TYR A O 1
ATOM 5718 N N . ASP A 1 698 ? 37.658 5.382 -2.665 1.00 96.12 698 ASP A N 1
ATOM 5719 C CA . ASP A 1 698 ? 38.879 4.591 -2.511 1.00 96.12 698 ASP A CA 1
ATOM 5720 C C . ASP A 1 698 ? 39.076 4.148 -1.060 1.00 96.12 698 ASP A C 1
ATOM 5722 O O . ASP A 1 698 ? 39.340 2.972 -0.816 1.00 96.12 698 ASP A O 1
ATOM 5726 N N . LYS A 1 699 ? 38.874 5.060 -0.099 1.00 95.69 699 LYS A N 1
ATOM 5727 C CA . LYS A 1 699 ? 38.946 4.753 1.337 1.00 95.69 699 LYS A CA 1
ATOM 5728 C C . LYS A 1 699 ? 37.853 3.799 1.795 1.00 95.69 699 LYS A C 1
ATOM 5730 O O . LYS A 1 699 ? 38.115 3.009 2.692 1.00 95.69 699 LYS A O 1
ATOM 5735 N N . VAL A 1 700 ? 36.637 3.885 1.254 1.00 95.62 700 VAL A N 1
ATOM 5736 C CA . VAL A 1 700 ? 35.569 2.942 1.615 1.00 95.62 700 VAL A CA 1
ATOM 5737 C C . VAL A 1 700 ? 35.873 1.567 1.030 1.00 95.62 700 VAL A C 1
ATOM 5739 O O . VAL A 1 700 ? 35.877 0.605 1.784 1.00 95.62 700 VAL A O 1
ATOM 5742 N N . TYR A 1 701 ? 36.212 1.478 -0.258 1.00 94.12 701 TYR A N 1
ATOM 5743 C CA . TYR A 1 701 ? 36.501 0.218 -0.945 1.00 94.12 701 TYR A CA 1
ATOM 5744 C C . TYR A 1 701 ? 37.713 -0.510 -0.352 1.00 94.12 701 TYR A C 1
ATOM 5746 O O . TYR A 1 701 ? 37.645 -1.710 -0.122 1.00 94.12 701 TYR A O 1
ATOM 5754 N N . ASP A 1 702 ? 38.812 0.196 -0.061 1.00 90.00 702 ASP A N 1
ATOM 5755 C CA . ASP A 1 702 ? 40.013 -0.421 0.533 1.00 90.00 702 ASP A CA 1
ATOM 5756 C C . ASP A 1 702 ? 39.774 -0.922 1.973 1.00 90.00 702 ASP A C 1
ATOM 5758 O O . ASP A 1 702 ? 40.575 -1.692 2.497 1.00 90.00 702 ASP A O 1
ATOM 5762 N N . ASN A 1 703 ? 38.665 -0.499 2.592 1.00 85.69 703 ASN A N 1
ATOM 5763 C CA . ASN A 1 703 ? 38.161 -0.956 3.887 1.00 85.69 703 ASN A CA 1
ATOM 5764 C C . ASN A 1 703 ? 36.883 -1.818 3.756 1.00 85.69 703 ASN A C 1
ATOM 5766 O O . ASN A 1 703 ? 36.229 -2.099 4.763 1.00 85.69 703 ASN A O 1
ATOM 5770 N N . PHE A 1 704 ? 36.485 -2.191 2.534 1.00 83.69 704 PHE A N 1
ATOM 5771 C CA . PHE A 1 704 ? 35.280 -2.966 2.266 1.00 83.69 704 PHE A CA 1
ATOM 5772 C C . PHE A 1 704 ? 35.661 -4.412 1.966 1.00 83.69 704 PHE A C 1
ATOM 5774 O O . PHE A 1 704 ? 36.290 -4.724 0.954 1.00 83.69 704 PHE A O 1
ATOM 5781 N N . TYR A 1 705 ? 35.306 -5.292 2.892 1.00 68.56 705 TYR A N 1
ATOM 5782 C CA . TYR A 1 705 ? 35.745 -6.673 2.875 1.00 68.56 705 TYR A CA 1
ATOM 5783 C C . TYR A 1 705 ? 34.904 -7.514 1.927 1.00 68.56 705 TYR A C 1
ATOM 5785 O O . TYR A 1 705 ? 33.696 -7.608 2.099 1.00 68.56 705 TYR A O 1
ATOM 5793 N N . PHE A 1 706 ? 35.572 -8.168 0.982 1.00 70.31 706 PHE A N 1
ATOM 5794 C CA . PHE A 1 706 ? 35.133 -9.391 0.315 1.00 70.31 706 PHE A CA 1
ATOM 5795 C C . PHE A 1 706 ? 36.368 -10.025 -0.330 1.00 70.31 706 PHE A C 1
ATOM 5797 O O . PHE A 1 706 ? 37.052 -9.366 -1.114 1.00 70.31 706 PHE A O 1
ATOM 5804 N N . ASP A 1 707 ? 36.647 -11.296 -0.026 1.00 70.00 707 ASP A N 1
ATOM 5805 C CA . ASP A 1 707 ? 37.755 -12.033 -0.658 1.00 70.00 707 ASP A CA 1
ATOM 5806 C C . ASP A 1 707 ? 37.528 -12.213 -2.170 1.00 70.00 707 ASP A C 1
ATOM 5808 O O . ASP A 1 707 ? 38.473 -12.227 -2.960 1.00 70.00 707 ASP A O 1
ATOM 5812 N N . GLU A 1 708 ? 36.258 -12.303 -2.574 1.00 74.94 708 GLU A N 1
ATOM 5813 C CA . GLU A 1 708 ? 35.814 -12.425 -3.959 1.00 74.94 708 GLU A CA 1
ATOM 5814 C C . GLU A 1 708 ? 34.738 -11.365 -4.247 1.00 74.94 708 GLU A C 1
ATOM 5816 O O . GLU A 1 708 ? 33.591 -11.496 -3.829 1.00 74.94 708 GLU A O 1
ATOM 5821 N N . MET A 1 709 ? 35.107 -10.298 -4.968 1.00 84.19 709 MET A N 1
ATOM 5822 C CA . MET A 1 709 ? 34.153 -9.331 -5.526 1.00 84.19 709 MET A CA 1
ATOM 5823 C C . MET A 1 709 ? 33.887 -9.613 -7.005 1.00 84.19 709 MET A C 1
ATOM 5825 O O . MET A 1 709 ? 34.808 -9.887 -7.777 1.00 84.19 709 MET A O 1
ATOM 5829 N N . ILE A 1 710 ? 32.623 -9.478 -7.406 1.00 88.25 710 ILE A N 1
ATOM 5830 C CA . ILE A 1 710 ? 32.148 -9.657 -8.786 1.00 88.25 710 ILE A CA 1
ATOM 5831 C C . ILE A 1 710 ? 32.623 -8.493 -9.668 1.00 88.25 710 ILE A C 1
ATOM 5833 O O . ILE A 1 710 ? 33.066 -8.692 -10.801 1.00 88.25 710 ILE A O 1
ATOM 5837 N N . PHE A 1 711 ? 32.588 -7.274 -9.128 1.00 90.75 711 PHE A N 1
ATOM 5838 C CA . PHE A 1 711 ? 33.086 -6.062 -9.762 1.00 90.75 711 PHE A CA 1
ATOM 5839 C C . PHE A 1 711 ? 34.368 -5.588 -9.083 1.00 90.75 711 PHE A C 1
ATOM 5841 O O . PHE A 1 711 ? 34.408 -5.356 -7.878 1.00 90.75 711 PHE A O 1
ATOM 5848 N N . SER A 1 712 ? 35.416 -5.375 -9.883 1.00 92.88 712 SER A N 1
ATOM 5849 C CA . SER A 1 712 ? 36.667 -4.784 -9.401 1.00 92.88 712 SER A CA 1
ATOM 5850 C C . SER A 1 712 ? 36.464 -3.346 -8.903 1.00 92.88 712 SER A C 1
ATOM 5852 O O . SER A 1 712 ? 35.527 -2.670 -9.332 1.00 92.88 712 SER A O 1
ATOM 5854 N N . LYS A 1 713 ? 37.398 -2.834 -8.087 1.00 94.38 713 LYS A N 1
ATOM 5855 C CA . LYS A 1 713 ? 37.412 -1.444 -7.586 1.00 94.38 713 LYS A CA 1
ATOM 5856 C C . LYS A 1 713 ? 37.095 -0.410 -8.666 1.00 94.38 713 LYS A C 1
ATOM 5858 O O . LYS A 1 713 ? 36.208 0.425 -8.482 1.00 94.38 713 LYS A O 1
ATOM 5863 N N . ASP A 1 714 ? 37.776 -0.516 -9.805 1.00 95.25 714 ASP A N 1
ATOM 5864 C CA . ASP A 1 714 ? 37.605 0.380 -10.947 1.00 95.25 714 ASP A CA 1
ATOM 5865 C C . ASP A 1 714 ? 36.234 0.217 -11.620 1.00 95.25 714 ASP A C 1
ATOM 5867 O O . ASP A 1 714 ? 35.677 1.188 -12.129 1.00 95.25 714 ASP A O 1
ATOM 5871 N N . ASP A 1 715 ? 35.698 -1.003 -11.693 1.00 95.00 715 ASP A N 1
ATOM 5872 C CA . ASP A 1 715 ? 34.432 -1.288 -12.377 1.00 95.00 715 ASP A CA 1
ATOM 5873 C C . ASP A 1 715 ? 33.223 -0.907 -11.522 1.00 95.00 715 ASP A C 1
ATOM 5875 O O . ASP A 1 715 ? 32.313 -0.247 -12.023 1.00 95.00 715 ASP A O 1
ATOM 5879 N N . ALA A 1 716 ? 33.267 -1.197 -10.224 1.00 95.62 716 ALA A N 1
ATOM 5880 C CA . ALA A 1 716 ? 32.312 -0.716 -9.236 1.00 95.62 716 ALA A CA 1
ATOM 5881 C C . ALA A 1 716 ? 32.248 0.829 -9.204 1.00 95.62 716 ALA A C 1
ATOM 5883 O O . ALA A 1 716 ? 31.157 1.402 -9.256 1.00 95.62 716 ALA A O 1
ATOM 5884 N N . LEU A 1 717 ? 33.390 1.529 -9.277 1.00 97.38 717 LEU A N 1
ATOM 5885 C CA . LEU A 1 717 ? 33.429 2.997 -9.365 1.00 97.38 717 LEU A CA 1
ATOM 5886 C C . LEU A 1 717 ? 32.843 3.527 -10.685 1.00 97.38 717 LEU A C 1
ATOM 5888 O O . LEU A 1 717 ? 32.127 4.533 -10.697 1.00 97.38 717 LEU A O 1
ATOM 5892 N N . LYS A 1 718 ? 33.110 2.854 -11.816 1.00 96.62 718 LYS A N 1
ATOM 5893 C CA . LYS A 1 718 ? 32.480 3.180 -13.113 1.00 96.62 718 LYS A CA 1
ATOM 5894 C C . LYS A 1 718 ? 30.964 2.981 -13.056 1.00 96.62 718 LYS A C 1
ATOM 5896 O O . LYS A 1 718 ? 30.240 3.806 -13.615 1.00 96.62 718 LYS A O 1
ATOM 5901 N N . ILE A 1 719 ? 30.489 1.920 -12.398 1.00 95.88 719 ILE A N 1
ATOM 5902 C CA . ILE A 1 719 ? 29.062 1.652 -12.184 1.00 95.88 719 ILE A CA 1
ATOM 5903 C C . ILE A 1 719 ? 28.444 2.776 -11.349 1.00 95.88 719 ILE A C 1
ATOM 5905 O O . ILE A 1 719 ? 27.477 3.376 -11.814 1.00 95.88 719 ILE A O 1
ATOM 5909 N N . LEU A 1 720 ? 29.038 3.144 -10.208 1.00 97.44 720 LEU A N 1
ATOM 5910 C CA . LEU A 1 720 ? 28.544 4.231 -9.354 1.00 97.44 720 LEU A CA 1
ATOM 5911 C C . LEU A 1 720 ? 28.444 5.554 -10.121 1.00 97.44 720 LEU A C 1
ATOM 5913 O O . LEU A 1 720 ? 27.367 6.141 -10.228 1.00 97.44 720 LEU A O 1
ATOM 5917 N N . LYS A 1 721 ? 29.547 5.987 -10.746 1.00 97.38 721 LYS A N 1
ATOM 5918 C CA . LYS A 1 721 ? 29.592 7.223 -11.545 1.00 97.38 721 LYS A CA 1
ATOM 5919 C C . LYS A 1 721 ? 28.570 7.225 -12.679 1.00 97.38 721 LYS A C 1
ATOM 5921 O O . LYS A 1 721 ? 27.989 8.270 -12.968 1.00 97.38 721 LYS A O 1
ATOM 5926 N N . LYS A 1 722 ? 28.335 6.074 -13.319 1.00 93.25 722 LYS A N 1
ATOM 5927 C CA . LYS A 1 722 ? 27.304 5.928 -14.351 1.00 93.25 722 LYS A CA 1
ATOM 5928 C C . LYS A 1 722 ? 25.899 6.010 -13.752 1.00 93.25 722 LYS A C 1
ATOM 5930 O O . LYS A 1 722 ? 25.074 6.735 -14.302 1.00 93.25 722 LYS A O 1
ATOM 5935 N N . ALA A 1 723 ? 25.626 5.337 -12.635 1.00 93.44 723 ALA A N 1
ATOM 5936 C CA . ALA A 1 723 ? 24.333 5.383 -11.956 1.00 93.44 723 ALA A CA 1
ATOM 5937 C C . ALA A 1 723 ? 23.977 6.820 -11.531 1.00 93.44 723 ALA A C 1
ATOM 5939 O O . ALA A 1 723 ? 22.898 7.305 -11.856 1.00 93.44 723 ALA A O 1
ATOM 5940 N N . MET A 1 724 ? 24.928 7.561 -10.949 1.00 94.69 724 MET A N 1
ATOM 5941 C CA . MET A 1 724 ? 24.747 8.960 -10.528 1.00 94.69 724 MET A CA 1
ATOM 5942 C C . MET A 1 724 ? 24.372 9.930 -11.668 1.00 94.69 724 MET A C 1
ATOM 5944 O O . MET A 1 724 ? 23.782 10.981 -11.403 1.00 94.69 724 MET A O 1
ATOM 5948 N N . ILE A 1 725 ? 24.707 9.625 -12.928 1.00 92.56 725 ILE A N 1
ATOM 5949 C CA . ILE A 1 725 ? 24.353 10.448 -14.105 1.00 92.56 725 ILE A CA 1
ATOM 5950 C C . ILE A 1 725 ? 23.207 9.866 -14.946 1.00 92.56 725 ILE A C 1
ATOM 5952 O O . ILE A 1 725 ? 22.845 10.461 -15.960 1.00 92.56 725 ILE A O 1
ATOM 5956 N N . THR A 1 726 ? 22.663 8.710 -14.566 1.00 84.88 726 THR A N 1
ATOM 5957 C CA . THR A 1 726 ? 21.604 8.028 -15.318 1.00 84.88 726 THR A CA 1
ATOM 5958 C C . THR A 1 726 ? 20.232 8.475 -14.808 1.00 84.88 726 THR A C 1
ATOM 5960 O O . THR A 1 726 ? 19.999 8.515 -13.605 1.00 84.88 726 THR A O 1
ATOM 5963 N N . ASP A 1 727 ? 19.323 8.820 -15.727 1.00 76.06 727 ASP A N 1
ATOM 5964 C CA . ASP A 1 727 ? 17.947 9.238 -15.399 1.00 76.06 727 ASP A CA 1
ATOM 5965 C C . ASP A 1 727 ? 17.083 8.079 -14.850 1.00 76.06 727 ASP A C 1
ATOM 5967 O O . ASP A 1 727 ? 16.105 8.329 -14.153 1.00 76.06 727 ASP A O 1
ATOM 5971 N N . ASP A 1 728 ? 17.435 6.832 -15.181 1.00 84.25 728 ASP A N 1
ATOM 5972 C CA . ASP A 1 728 ? 16.736 5.598 -14.800 1.00 84.25 728 ASP A CA 1
ATOM 5973 C C . ASP A 1 728 ? 17.721 4.573 -14.205 1.00 84.25 728 ASP A C 1
ATOM 5975 O O . ASP A 1 728 ? 18.418 3.833 -14.910 1.00 84.25 728 ASP A O 1
ATOM 5979 N N . ILE A 1 729 ? 17.812 4.574 -12.874 1.00 85.38 729 ILE A N 1
ATOM 5980 C CA . ILE A 1 729 ? 18.692 3.675 -12.118 1.00 85.38 729 ILE A CA 1
ATOM 5981 C C . ILE A 1 729 ? 18.108 2.257 -12.067 1.00 85.38 729 ILE A C 1
ATOM 5983 O O . ILE A 1 729 ? 18.877 1.299 -12.075 1.00 85.38 729 ILE A O 1
ATOM 5987 N N . GLY A 1 730 ? 16.778 2.108 -12.092 1.00 81.00 730 GLY A N 1
ATOM 5988 C CA . GLY A 1 730 ? 16.099 0.809 -12.082 1.00 81.00 730 GLY A CA 1
ATOM 5989 C C . GLY A 1 730 ? 16.427 -0.009 -13.329 1.00 81.00 730 GLY A C 1
ATOM 5990 O O . GLY A 1 730 ? 16.897 -1.139 -13.216 1.00 81.00 730 GLY A O 1
ATOM 5991 N N . TYR A 1 731 ? 16.322 0.594 -14.516 1.00 76.12 731 TYR A N 1
ATOM 5992 C CA . TYR A 1 731 ? 16.753 -0.037 -15.765 1.00 76.12 731 TYR A CA 1
ATOM 5993 C C . TYR A 1 731 ? 18.247 -0.391 -15.754 1.00 76.12 731 TYR A C 1
ATOM 5995 O O . TYR A 1 731 ? 18.638 -1.475 -16.194 1.00 76.12 731 TYR A O 1
ATOM 6003 N N . PHE A 1 732 ? 19.109 0.491 -15.231 1.00 82.50 732 PHE A N 1
ATOM 6004 C CA . PHE A 1 732 ? 20.542 0.195 -15.152 1.00 82.50 732 PHE A CA 1
ATOM 6005 C C . PHE A 1 732 ? 20.846 -0.954 -14.170 1.00 82.50 732 PHE A C 1
ATOM 6007 O O . PHE A 1 732 ? 21.683 -1.799 -14.485 1.00 82.50 732 PHE A O 1
ATOM 6014 N N . SER A 1 733 ? 20.115 -1.038 -13.054 1.00 85.62 733 SER A N 1
ATOM 6015 C CA . SER A 1 733 ? 20.119 -2.153 -12.095 1.00 85.62 733 SER A CA 1
ATOM 6016 C C . SER A 1 733 ? 19.745 -3.475 -12.776 1.00 85.62 733 SER A C 1
ATOM 6018 O O . SER A 1 733 ? 20.516 -4.434 -12.745 1.00 85.62 733 SER A O 1
ATOM 6020 N N . SER A 1 734 ? 18.615 -3.505 -13.493 1.00 79.44 734 SER A N 1
ATOM 6021 C CA . SER A 1 734 ? 18.149 -4.687 -14.234 1.00 79.44 734 SER A CA 1
ATOM 6022 C C . SER A 1 734 ? 19.134 -5.127 -15.319 1.00 79.44 734 SER A C 1
ATOM 6024 O O . SER A 1 734 ? 19.366 -6.321 -15.501 1.00 79.44 734 SER A O 1
ATOM 6026 N N . LEU A 1 735 ? 19.763 -4.173 -16.014 1.00 79.50 735 LEU A N 1
ATOM 6027 C CA . LEU A 1 735 ? 20.787 -4.463 -17.014 1.00 79.50 735 LEU A CA 1
ATOM 6028 C C . LEU A 1 735 ? 22.050 -5.071 -16.383 1.00 79.50 735 LEU A C 1
ATOM 6030 O O . LEU A 1 735 ? 22.682 -5.919 -17.008 1.00 79.50 735 LEU A O 1
ATOM 6034 N N . LEU A 1 736 ? 22.435 -4.669 -15.169 1.00 83.56 736 LEU A N 1
ATOM 6035 C CA . LEU A 1 736 ? 23.531 -5.323 -14.449 1.00 83.56 736 LEU A CA 1
ATOM 6036 C C . LEU A 1 736 ? 23.130 -6.740 -14.013 1.00 83.56 736 LEU A C 1
ATOM 6038 O O . LEU A 1 736 ? 23.891 -7.667 -14.273 1.00 83.56 736 LEU A O 1
ATOM 6042 N N . MET A 1 737 ? 21.928 -6.933 -13.452 1.00 81.69 737 MET A N 1
ATOM 6043 C CA . MET A 1 737 ? 21.431 -8.264 -13.055 1.00 81.69 737 MET A CA 1
ATOM 6044 C C . MET A 1 737 ? 21.473 -9.240 -14.234 1.00 81.69 737 MET A C 1
ATOM 6046 O O . MET A 1 737 ? 22.092 -10.298 -14.147 1.00 81.69 737 MET A O 1
ATOM 6050 N N . TYR A 1 738 ? 20.906 -8.840 -15.375 1.00 77.31 738 TYR A N 1
ATOM 6051 C CA . TYR A 1 738 ? 20.857 -9.675 -16.574 1.00 77.31 738 TYR A CA 1
ATOM 6052 C C . TYR A 1 738 ? 22.246 -10.061 -17.112 1.00 77.31 738 TYR A C 1
ATOM 6054 O O . TYR A 1 738 ? 22.442 -11.189 -17.544 1.00 77.31 738 TYR A O 1
ATOM 6062 N N . ASN A 1 739 ? 23.219 -9.142 -17.101 1.00 78.50 739 ASN A N 1
ATOM 6063 C CA . ASN A 1 739 ? 24.537 -9.397 -17.700 1.00 78.50 739 ASN A CA 1
ATOM 6064 C C . ASN A 1 739 ? 25.517 -10.167 -16.795 1.00 78.50 739 ASN A C 1
ATOM 6066 O O . ASN A 1 739 ? 26.554 -10.590 -17.301 1.00 78.50 739 ASN A O 1
ATOM 6070 N N . TYR A 1 740 ? 25.240 -10.294 -15.491 1.00 74.69 740 TYR A N 1
ATOM 6071 C CA . TYR A 1 740 ? 26.199 -10.838 -14.515 1.00 74.69 740 TYR A CA 1
ATOM 6072 C C . TYR A 1 740 ? 25.640 -11.938 -13.593 1.00 74.69 740 TYR A C 1
ATOM 6074 O O . TYR A 1 740 ? 26.433 -12.600 -12.931 1.00 74.69 740 TYR A O 1
ATOM 6082 N N . PHE A 1 741 ? 24.317 -12.153 -13.537 1.00 70.38 741 PHE A N 1
ATOM 6083 C CA . PHE A 1 741 ? 23.687 -13.116 -12.610 1.00 70.38 741 PHE A CA 1
ATOM 6084 C C . PHE A 1 741 ? 22.731 -14.124 -13.266 1.00 70.38 741 PHE A C 1
ATOM 6086 O O . PHE A 1 741 ? 22.229 -15.012 -12.569 1.00 70.38 741 PHE A O 1
ATOM 6093 N N . VAL A 1 742 ? 22.483 -13.994 -14.574 1.00 61.19 742 VAL A N 1
ATOM 6094 C CA . VAL A 1 742 ? 21.646 -14.904 -15.373 1.00 61.19 742 VAL A CA 1
ATOM 6095 C C . VAL A 1 742 ? 22.550 -15.827 -16.200 1.00 61.19 742 VAL A C 1
ATOM 6097 O O . VAL A 1 742 ? 22.761 -15.597 -17.390 1.00 61.19 742 VAL A O 1
ATOM 6100 N N . ASP A 1 743 ? 23.080 -16.851 -15.527 1.00 50.62 743 ASP A N 1
ATOM 6101 C CA . ASP A 1 743 ? 23.714 -18.057 -16.094 1.00 50.62 743 ASP A CA 1
ATOM 6102 C C . ASP A 1 743 ? 22.853 -19.289 -15.741 1.00 50.62 743 ASP A C 1
ATOM 6104 O O . ASP A 1 743 ? 22.397 -19.360 -14.573 1.00 50.62 743 ASP A O 1
#

Foldseek 3Di:
DDDPFDFAPDKDKDFDPDAWDQQLVCCVPPPVVQVVQCVVVVNDQPDRTARMKIFQDDPRTRFWIWGWHADPVVRAIETRDTDGRPVCPPVCSVVVVVVVCVVVVHLYAYEPDFLVVVVVCVVSVQWADLDPFKIFGLHKYKYALVQKDKLDPVDRDDHRDIFIGRMAGLLLRWDWGDDPVCCPPPLMIIIGHHDPCCVVPVVNVVSVLPDHPVNSVVVSVSCVVCVVVSVVSNCVNVVVCVPVPDPCVPVVVLVVVLVVLLVVVVVCCVVVLDDPVLSVVLSVVLVVCDVLVQADSVLSNLQSVLSSVCVPPPDQDPVRLCVLQPPADDADPPPRHHDDPPDQADSNNRTGPPDDPPPDDDDDDDDDDDDDDDDDDDDDPVPVVVPPPDDDPVPQDPPADPQLSVLVVVVVVVVVVPVPDDDDDDDDDDDDDDDDDDQAFDFLPDSDDDDADPVVVLLLLLLQLLLVVVVPDASLVSLVVSCVVVVHDSVVNVVVCCVVPQKDQFDDLVCLVVVLVVDDLVLLLVLCVVLVHDSDDDSVVSSVCCSVRPDRVSRDDDGRIDGDPNSVVSNPQCLSVLCVPQPVRHHPCNLCVQLVVDPDDNLVSNLSVLVSQLVVCVVVLPLVSNLSSLVSNLVSCVVVVVLLVSLLSLLLSLQSLQFRGDQDPVNLVVRQSDDLVSLVSNLVSCVVVVDDPLVSSVVSVVVHDDPDGQADSVRSVVLSVCCNPDPDNRSSRVVSCVVRPPD

Sequence (743 aa):
MTTDYVKRKSAKIYEADEESLYTYDILQKNYPYIYDAMKKESFKLESSKCEFFEELLYNGKVVGFATQDYHPETLQIYINAVYVLPDFRGRGIFKEYLDDEFMIDSKIAIYQPNHLLIDLLIKYGYVEQVEDDIVVSMIDFYVSSANLSSNDLRYPPEQFKVYTSNIYDLEISSLIVTDDKLTSDKNVIFYSQLMDDDKNNYDGFSKRQKVGKKYFRNIISTLDDNKDYINYVKNEYKEDEISDDSINEKMEEDIALLLNRTKALLFYENDGVITTQQRDSISEQVIDEYLSGQVLKEGLETRVEYLVKTVNDPEPTEEDVRKKISGKAFVCPDCHEEIDAQAEFCPICGFNHHFNPLFMPDLDDDWDEEDVELTEYDTLDELLDSVEEMDDPNDIPFYLNQSEADMFREIMGGIAELSQDSQIPEMYGGMGLFGGVKPPKMSLDDYEFESCSHEDSLTILIYKTLSEINDYTSFDSACERVSNTENVDCDELKEELVRQGYVENRVDEDNWFEVGNALKVPDLKDILCQNKQKVSGSKNELIERIAENVPFENITTNPIYKVTEKGRNLASNDYYYYFINFMGEYDLEDYLGACGEVKADAYSNTITYLRLHELKAFYDKKSYHLVNHLSVISAIMKANFHEEDLLRNDLKLFLASINPVNVTPFEKEFYHMLRPENVFEIKRLVGELEVDLDEVYDKVYDNFYFDEMIFSKDDALKILKKAMITDDIGYFSSLLMYNYFVD

Secondary structure (DSSP, 8-state):
------B-SSPPEEE-SSS-EEHHHHHHHH-HHHHHHHHHTT---S-SEESEEEEEEETTEEEEEEEEEEETTTTEEEEEEEEE-GGGTTSSHHHHHHHHHHTTT-EEEEES--HHHHHHHHHHTSEEEEETTEEEEEEEEEEEGGGEEESSTTSPPPTT-EEEEEEEETTTTEEEE--HHHHHHH---EEEPPPHHHHHHS-HHHHHTT--HHHHHHHHHHHHHTHHHHHHHHHTTTT----TTSSIIIIIHHHHHHHHHHHHHHHHHHTTSS-HHHHHHHHHHHHHHHHTTSB-GGGHHHHHHHHHHHTTSPPPPHHHHHHHHTT-SSB-TTT--B--TT-SB-TTT-BBTT--GGGSPPP----------------THHHHTTSS----TT---TTS-HHHHHHHHHHHHHHHHHTTS--PPP---------S-PPPPB-SS-S---S--HHHHHHHHHHHHHHHHHTT--HHHHHHHHHHHHT--HHHHHHHHHHTTSEEE---TTTHHHHHHHS-HHHHHHHHHHTT----S-HHHHHHHHHHHS-GGG---S--EEE-HHHHHHHT-HHHHHHHHH-TTB-HHHHHHHHHH--S-HHHHHHHHHHHHHHHHHHTT-HHHHHHHHHHHHHHHHHTT-HHHHHHHHHHHHHHHHS-SS--HHHHHH--SS-HHHHHHHHHHHHHTT--HHHHHHHHHTT---SS-SS-HHHHHHHHHHHHH-S-HHHHHHHHHHHHH--

Radius of gyration: 36.41 Å; chains: 1; bounding box: 109×73×98 Å

pLDDT: mean 77.94, std 19.59, range [24.19, 98.12]